Protein AF-A8MHY6-F1 (afdb_monomer_lite)

pLDDT: mean 75.02, std 24.06, range [23.89, 98.75]

Organism: Alkaliphilus oremlandii (strain OhILAs) (NCBI:txid350688)

Foldseek 3Di:
DDPDDDPDPVVVVVLVVVLVVLVVPPLADPLLSVLLNVCSVVVFDQPLPPDSLDDSLLSVLLSVCRVVVHDSVLASDSLDDNLLSNLLSVLVVVVFDQVLPSDSLADSLLSVLLSVLRVVVFPSVLPSDSLDDSLLSVLLSVCRSVVHDQPLPSDSLDDSLLSNLLSVLRVLVHDLPVPSDSPDDSVRSNVVSVVRSVVDCVVVVVVVVVVVVVVVVVVVVVVVVVVVPPDDDDDDDDDDDDDDDDDDDDDDDDDDDDDDDDDDDDPPCVVVVVVVVVPPDPDDDAPCCLPPLQVLCVVQFALVSQLVVLVVVDPDNVRSVVVSVVSVVVVVVCCVVPQWPDDPRTIDGDPNVVVSSVVNVPDPDDDVCCLCPLQVQCVVVVQWAALVSLLVVLVVVDVDPVVSVVVSVVSVVVQVVCCVVVQWDADPVGTIGGGPVVVVVSVVNVVVVCVVVVVVVVVVVVPPD

Structure (mmCIF, N/CA/C/O backbone):
data_AF-A8MHY6-F1
#
_entry.id   AF-A8MHY6-F1
#
loop_
_atom_site.group_PDB
_atom_site.id
_atom_site.type_symbol
_atom_site.label_atom_id
_atom_site.label_alt_id
_atom_site.label_comp_id
_atom_site.label_asym_id
_atom_site.label_entity_id
_atom_site.label_seq_id
_atom_site.pdbx_PDB_ins_code
_atom_site.Cartn_x
_atom_site.Cartn_y
_atom_site.Cartn_z
_atom_site.occupancy
_atom_site.B_iso_or_equiv
_atom_site.auth_seq_id
_atom_site.auth_comp_id
_atom_site.auth_asym_id
_atom_site.auth_atom_id
_atom_site.pdbx_PDB_model_num
ATOM 1 N N . MET A 1 1 ? -4.503 -18.143 -53.386 1.00 35.66 1 MET A N 1
ATOM 2 C CA . MET A 1 1 ? -3.127 -17.636 -53.202 1.00 35.66 1 MET A CA 1
ATOM 3 C C . MET A 1 1 ? -3.202 -16.604 -52.087 1.00 35.66 1 MET A C 1
ATOM 5 O O . MET A 1 1 ? -3.665 -15.499 -52.323 1.00 35.66 1 MET A O 1
ATOM 9 N N . VAL A 1 2 ? -2.937 -17.025 -50.850 1.00 34.59 2 VAL A N 1
ATOM 10 C CA . VAL A 1 2 ? -3.059 -16.168 -49.661 1.00 34.59 2 VAL A CA 1
ATOM 11 C C . VAL A 1 2 ? -1.829 -15.265 -49.622 1.00 34.59 2 VAL A C 1
ATOM 13 O O . VAL A 1 2 ? -0.709 -15.757 -49.497 1.00 34.59 2 VAL A O 1
ATOM 16 N N . PHE A 1 3 ? -2.022 -13.957 -49.788 1.00 35.81 3 PHE A N 1
ATOM 17 C CA . PHE A 1 3 ? -0.980 -12.970 -49.521 1.00 35.81 3 PHE A CA 1
ATOM 18 C C . PHE A 1 3 ? -0.786 -12.897 -48.005 1.00 35.81 3 PHE A C 1
ATOM 20 O O . PHE A 1 3 ? -1.562 -12.258 -47.305 1.00 35.81 3 PHE A O 1
ATOM 27 N N . MET A 1 4 ? 0.240 -13.575 -47.493 1.00 37.19 4 MET A N 1
ATOM 28 C CA . MET A 1 4 ? 0.777 -13.252 -46.176 1.00 37.19 4 MET A CA 1
ATOM 29 C C . MET A 1 4 ? 1.526 -11.923 -46.288 1.00 37.19 4 MET A C 1
ATOM 31 O O . MET A 1 4 ? 2.591 -11.849 -46.910 1.00 37.19 4 MET A O 1
ATOM 35 N N . GLU A 1 5 ? 0.948 -10.863 -45.724 1.00 38.84 5 GLU A N 1
ATOM 36 C CA . GLU A 1 5 ? 1.648 -9.601 -45.509 1.00 38.84 5 GLU A CA 1
ATOM 37 C C . GLU A 1 5 ? 2.901 -9.863 -44.667 1.00 38.84 5 GLU A C 1
ATOM 39 O O . GLU A 1 5 ? 2.845 -10.364 -43.545 1.00 38.84 5 GLU A O 1
ATOM 44 N N . LYS A 1 6 ? 4.070 -9.554 -45.232 1.00 42.91 6 LYS A N 1
ATOM 45 C CA . LYS A 1 6 ? 5.333 -9.619 -44.495 1.00 42.91 6 LYS A CA 1
ATOM 46 C C . LYS A 1 6 ? 5.318 -8.544 -43.398 1.00 42.91 6 LYS A C 1
ATOM 48 O O . LYS A 1 6 ? 4.987 -7.399 -43.712 1.00 42.91 6 LYS A O 1
ATOM 53 N N . PRO A 1 7 ? 5.754 -8.846 -42.160 1.00 45.72 7 PRO A N 1
ATOM 54 C CA . PRO A 1 7 ? 5.831 -7.851 -41.097 1.00 45.72 7 PRO A CA 1
ATOM 55 C C . PRO A 1 7 ? 6.697 -6.657 -41.527 1.00 45.72 7 PRO A C 1
ATOM 57 O O . PRO A 1 7 ? 7.805 -6.797 -42.058 1.00 45.72 7 PRO A O 1
ATOM 60 N N . ASN A 1 8 ? 6.142 -5.461 -41.340 1.00 49.66 8 ASN A N 1
ATOM 61 C CA . ASN A 1 8 ? 6.640 -4.207 -41.888 1.00 49.66 8 ASN A CA 1
ATOM 62 C C . ASN A 1 8 ? 7.956 -3.789 -41.199 1.00 49.66 8 ASN A C 1
ATOM 64 O O . ASN A 1 8 ? 7.948 -3.169 -40.137 1.00 49.66 8 ASN A O 1
ATOM 68 N N . LYS A 1 9 ? 9.109 -4.110 -41.809 1.00 43.94 9 LYS A N 1
ATOM 69 C CA . LYS A 1 9 ? 10.467 -3.818 -41.289 1.00 43.94 9 LYS A CA 1
ATOM 70 C C . LYS A 1 9 ? 10.683 -2.362 -40.835 1.00 43.94 9 LYS A C 1
ATOM 72 O O . LYS A 1 9 ? 11.518 -2.117 -39.970 1.00 43.94 9 LYS A O 1
ATOM 77 N N . ARG A 1 10 ? 9.937 -1.395 -41.387 1.00 43.53 10 ARG A N 1
ATOM 78 C CA . ARG A 1 10 ? 10.006 0.026 -40.992 1.00 43.53 10 ARG A CA 1
ATOM 79 C C . ARG A 1 10 ? 9.483 0.280 -39.574 1.00 43.53 10 ARG A C 1
ATOM 81 O O . ARG A 1 10 ? 10.012 1.152 -38.890 1.00 43.53 10 ARG A O 1
ATOM 88 N N . LEU A 1 11 ? 8.493 -0.492 -39.124 1.00 49.84 11 LEU A N 1
ATOM 89 C CA . LEU A 1 11 ? 7.897 -0.354 -37.793 1.00 49.84 11 LEU A CA 1
ATOM 90 C C . LEU A 1 11 ? 8.879 -0.786 -36.693 1.00 49.84 11 LEU A C 1
ATOM 92 O O . LEU A 1 11 ? 9.026 -0.088 -35.693 1.00 49.84 11 LEU A O 1
ATOM 96 N N . GLY A 1 12 ? 9.628 -1.870 -36.931 1.00 50.72 12 GLY A N 1
ATOM 97 C CA . GLY A 1 12 ? 10.677 -2.343 -36.021 1.00 50.72 12 GLY A CA 1
ATOM 98 C C . GLY A 1 12 ? 11.811 -1.330 -35.835 1.00 50.72 12 GLY A C 1
ATOM 99 O O . GLY A 1 12 ? 12.199 -1.048 -34.707 1.00 50.72 12 GLY A O 1
ATOM 100 N N . ILE A 1 13 ? 12.282 -0.701 -36.921 1.00 48.06 13 ILE A N 1
ATOM 101 C CA . ILE A 1 13 ? 13.346 0.321 -36.863 1.00 48.06 13 ILE A CA 1
ATOM 102 C C . ILE A 1 13 ? 12.894 1.544 -36.051 1.00 48.06 13 ILE A C 1
ATOM 104 O O . ILE A 1 13 ? 13.628 2.016 -35.186 1.00 48.06 13 ILE A O 1
ATOM 108 N N . MET A 1 14 ? 11.674 2.039 -36.286 1.00 53.91 14 MET A N 1
ATOM 109 C CA . MET A 1 14 ? 11.124 3.181 -35.543 1.00 53.91 14 MET A CA 1
ATOM 110 C C . MET A 1 14 ? 10.946 2.874 -34.053 1.00 53.91 14 MET A C 1
ATOM 112 O O . MET A 1 14 ? 11.198 3.733 -33.210 1.00 53.91 14 MET A O 1
ATOM 116 N N . HIS A 1 15 ? 10.542 1.651 -33.720 1.00 60.25 15 HIS A N 1
ATOM 117 C CA . HIS A 1 15 ? 10.397 1.200 -32.341 1.00 60.25 15 HIS A CA 1
ATOM 118 C C . HIS A 1 15 ? 11.755 1.118 -31.616 1.00 60.25 15 HIS A C 1
ATOM 120 O O . HIS A 1 15 ? 11.895 1.634 -30.506 1.00 60.25 15 HIS A O 1
ATOM 126 N N . THR A 1 16 ? 12.788 0.570 -32.265 1.00 58.16 16 THR A N 1
ATOM 127 C CA . THR A 1 16 ? 14.162 0.561 -31.736 1.00 58.16 16 THR A CA 1
ATOM 128 C C . THR A 1 16 ? 14.712 1.980 -31.550 1.00 58.16 16 THR A C 1
ATOM 130 O O . THR A 1 16 ? 15.282 2.282 -30.503 1.00 58.16 16 THR A O 1
ATOM 133 N N . LEU A 1 17 ? 14.488 2.882 -32.512 1.00 55.50 17 LEU A N 1
ATOM 134 C CA . LEU A 1 17 ? 14.913 4.283 -32.413 1.00 55.50 17 LEU A CA 1
ATOM 135 C C . LEU A 1 17 ? 14.239 5.016 -31.244 1.00 55.50 17 LEU A C 1
ATOM 137 O O . LEU A 1 17 ? 14.923 5.717 -30.502 1.00 55.50 17 LEU A O 1
ATOM 141 N N . LYS A 1 18 ? 12.931 4.815 -31.023 1.00 67.81 18 LYS A N 1
ATOM 142 C CA . LYS A 1 18 ? 12.208 5.411 -29.884 1.00 67.81 18 LYS A CA 1
ATOM 143 C C . LYS A 1 18 ? 12.830 5.026 -28.539 1.00 67.81 18 LYS A C 1
ATOM 145 O O . LYS A 1 18 ? 13.010 5.900 -27.697 1.00 67.81 18 LYS A O 1
ATOM 150 N N . LYS A 1 19 ? 13.198 3.755 -28.349 1.00 70.50 19 LYS A N 1
ATOM 151 C CA . LYS A 1 19 ? 13.865 3.283 -27.122 1.00 70.50 19 LYS A CA 1
ATOM 152 C C . LYS A 1 19 ? 15.249 3.898 -26.948 1.00 70.50 19 LYS A C 1
ATOM 154 O O . LYS A 1 19 ? 15.561 4.402 -25.876 1.00 70.50 19 LYS A O 1
ATOM 159 N N . ILE A 1 20 ? 16.055 3.917 -28.010 1.00 57.00 20 ILE A N 1
ATOM 160 C CA . ILE A 1 20 ? 17.389 4.535 -27.990 1.00 57.00 20 ILE A CA 1
ATOM 161 C C . ILE A 1 20 ? 17.289 6.012 -27.578 1.00 57.00 20 ILE A C 1
ATOM 163 O O . ILE A 1 20 ? 18.037 6.465 -26.714 1.00 57.00 20 ILE A O 1
ATOM 167 N N . MET A 1 21 ? 16.319 6.751 -28.126 1.00 62.00 21 MET A N 1
ATOM 168 C CA . MET A 1 21 ? 16.090 8.154 -27.768 1.00 62.00 21 MET A CA 1
ATOM 169 C C . MET A 1 21 ? 15.744 8.357 -26.286 1.00 62.00 21 MET A C 1
ATOM 171 O O . MET A 1 21 ? 16.121 9.381 -25.725 1.00 62.00 21 MET A O 1
ATOM 175 N N . VAL A 1 22 ? 15.057 7.408 -25.638 1.00 71.31 22 VAL A N 1
ATOM 176 C CA . VAL A 1 22 ? 14.747 7.478 -24.197 1.00 71.31 22 VAL A CA 1
ATOM 177 C C . VAL A 1 22 ? 16.021 7.388 -23.357 1.00 71.31 22 VAL A C 1
ATOM 179 O O . VAL A 1 22 ? 16.181 8.160 -22.415 1.00 71.31 22 VAL A O 1
ATOM 182 N N . TYR A 1 23 ? 16.966 6.516 -23.717 1.00 62.09 23 TYR A N 1
ATOM 183 C CA . TYR A 1 23 ? 18.225 6.381 -22.975 1.00 62.09 23 TYR A CA 1
ATOM 184 C C . TYR A 1 23 ? 19.090 7.647 -23.018 1.00 62.09 23 TYR A C 1
ATOM 186 O O . TYR A 1 23 ? 19.733 7.969 -22.015 1.00 62.09 23 TYR A O 1
ATOM 194 N N . PHE A 1 24 ? 19.044 8.392 -24.127 1.00 56.97 24 PHE A N 1
ATOM 195 C CA . PHE A 1 24 ? 19.751 9.667 -24.298 1.00 56.97 24 PHE A CA 1
ATOM 196 C C . PHE A 1 24 ? 19.019 10.886 -23.710 1.00 56.97 24 PHE A C 1
ATOM 198 O O . PHE A 1 24 ? 19.589 11.976 -23.674 1.00 56.97 24 PHE A O 1
ATOM 205 N N . ASP A 1 25 ? 17.778 10.734 -23.241 1.00 72.50 25 ASP A N 1
ATOM 206 C CA . ASP A 1 25 ? 17.034 11.830 -22.622 1.00 72.50 25 ASP A CA 1
ATOM 207 C C . ASP A 1 25 ? 17.461 11.999 -21.158 1.00 72.50 25 ASP A C 1
ATOM 209 O O . ASP A 1 25 ? 17.105 11.212 -20.279 1.00 72.50 25 ASP A O 1
ATOM 213 N N . ASN A 1 26 ? 18.267 13.025 -20.891 1.00 73.69 26 ASN A N 1
ATOM 214 C CA . ASN A 1 26 ? 18.830 13.288 -19.562 1.00 73.69 26 ASN A CA 1
ATOM 215 C C . ASN A 1 26 ? 17.817 13.868 -18.565 1.00 73.69 26 ASN A C 1
ATOM 217 O O . ASN A 1 26 ? 18.169 14.074 -17.408 1.00 73.69 26 ASN A O 1
ATOM 221 N N . ARG A 1 27 ? 16.574 14.131 -18.990 1.00 79.75 27 ARG A N 1
ATOM 222 C CA . ARG A 1 27 ? 15.499 14.588 -18.094 1.00 79.75 27 ARG A CA 1
ATOM 223 C C . ARG A 1 27 ? 14.933 13.467 -17.224 1.00 79.75 27 ARG A C 1
ATOM 225 O O . ARG A 1 27 ? 14.237 13.765 -16.265 1.00 79.75 27 ARG A O 1
ATOM 232 N N . TYR A 1 28 ? 15.216 12.212 -17.575 1.00 76.69 28 TYR A N 1
ATOM 233 C CA . TYR A 1 28 ? 14.724 11.031 -16.874 1.00 76.69 28 TYR A CA 1
ATOM 234 C C . TYR A 1 28 ? 15.869 10.291 -16.179 1.00 76.69 28 TYR A C 1
ATOM 236 O O . TYR A 1 28 ? 16.945 10.091 -16.754 1.00 76.69 28 TYR A O 1
ATOM 244 N N . ASP A 1 29 ? 15.619 9.832 -14.959 1.00 82.56 29 ASP A N 1
ATOM 245 C CA . ASP A 1 29 ? 16.471 8.899 -14.241 1.00 82.56 29 ASP A CA 1
ATOM 246 C C . ASP A 1 29 ? 16.386 7.479 -14.833 1.00 82.56 29 ASP A C 1
ATOM 248 O O . ASP A 1 29 ? 15.630 7.188 -15.766 1.00 82.56 29 ASP A O 1
ATOM 252 N N . ARG A 1 30 ? 17.217 6.570 -14.313 1.00 84.06 30 ARG A N 1
ATOM 253 C CA . ARG A 1 30 ? 17.288 5.188 -14.804 1.00 84.06 30 ARG A CA 1
ATOM 254 C C . ARG A 1 30 ? 15.952 4.446 -14.677 1.00 84.06 30 ARG A C 1
ATOM 256 O O . ARG A 1 30 ? 15.589 3.728 -15.601 1.00 84.06 30 ARG A O 1
ATOM 263 N N . LEU A 1 31 ? 15.246 4.605 -13.561 1.00 86.94 31 LEU A N 1
ATOM 264 C CA . LEU A 1 31 ? 14.004 3.885 -13.282 1.00 86.94 31 LEU A CA 1
ATOM 265 C C . LEU A 1 31 ? 12.842 4.463 -14.102 1.00 86.94 31 LEU A C 1
ATOM 267 O O . LEU A 1 31 ? 12.053 3.709 -14.661 1.00 86.94 31 LEU A O 1
ATOM 271 N N . GLN A 1 32 ? 12.790 5.783 -14.281 1.00 85.31 32 GLN A N 1
ATOM 272 C CA . GLN A 1 32 ? 11.843 6.427 -15.194 1.00 85.31 32 GLN A CA 1
ATOM 273 C C . GLN A 1 32 ? 12.043 5.941 -16.641 1.00 85.31 32 GLN A C 1
ATOM 275 O O . GLN A 1 32 ? 11.083 5.620 -17.343 1.00 85.31 32 GLN A O 1
ATOM 280 N N . LYS A 1 33 ? 13.301 5.830 -17.095 1.00 86.88 33 LYS A N 1
ATOM 281 C CA . LYS A 1 33 ? 13.631 5.271 -18.418 1.00 86.88 33 LYS A CA 1
ATOM 282 C C . LYS A 1 33 ? 13.166 3.824 -18.554 1.00 86.88 33 LYS A C 1
ATOM 284 O O . LYS A 1 33 ? 12.625 3.478 -19.601 1.00 86.88 33 LYS A O 1
ATOM 289 N N . GLU A 1 34 ? 13.352 3.003 -17.523 1.00 89.00 34 GLU A N 1
ATOM 290 C CA . GLU A 1 34 ? 12.876 1.615 -17.498 1.00 89.00 34 GLU A CA 1
ATOM 291 C C . GLU A 1 34 ? 11.351 1.544 -17.674 1.00 89.00 34 GLU A C 1
ATOM 293 O O . GLU A 1 34 ? 10.885 0.821 -18.551 1.00 89.00 34 GLU A O 1
ATOM 298 N N . GLU A 1 35 ? 10.570 2.353 -16.954 1.00 94.88 35 GLU A N 1
ATOM 299 C CA . GLU A 1 35 ? 9.103 2.378 -17.095 1.00 94.88 35 GLU A CA 1
ATOM 300 C C . GLU A 1 35 ? 8.641 2.855 -18.487 1.00 94.88 35 GLU A C 1
ATOM 302 O O . GLU A 1 35 ? 7.688 2.315 -19.063 1.00 94.88 35 GLU A O 1
ATOM 307 N N . ILE A 1 36 ? 9.328 3.838 -19.081 1.00 88.44 36 ILE A N 1
ATOM 308 C CA . ILE A 1 36 ? 9.045 4.282 -20.457 1.00 88.44 36 ILE A CA 1
ATOM 309 C C . ILE A 1 36 ? 9.350 3.157 -21.455 1.00 88.44 36 ILE A C 1
ATOM 311 O O . ILE A 1 36 ? 8.548 2.895 -22.351 1.00 88.44 36 ILE A O 1
ATOM 315 N N . VAL A 1 37 ? 10.493 2.479 -21.313 1.00 87.00 37 VAL A N 1
ATOM 316 C CA . VAL A 1 37 ? 10.893 1.373 -22.196 1.00 87.00 37 VAL A CA 1
ATOM 317 C C . VAL A 1 37 ? 9.922 0.198 -22.073 1.00 87.00 37 VAL A C 1
ATOM 319 O O . VAL A 1 37 ? 9.484 -0.307 -23.104 1.00 87.00 37 VAL A O 1
ATOM 322 N N . LEU A 1 38 ? 9.506 -0.164 -20.854 1.00 91.06 38 LEU A N 1
ATOM 323 C CA . LEU A 1 38 ? 8.521 -1.222 -20.605 1.00 91.06 38 LEU A CA 1
ATOM 324 C C . LEU A 1 38 ? 7.175 -0.942 -21.281 1.00 91.06 38 LEU A C 1
ATOM 326 O O . LEU A 1 38 ? 6.586 -1.845 -21.874 1.00 91.06 38 LEU A O 1
ATOM 330 N N . GLY A 1 39 ? 6.677 0.297 -21.229 1.00 90.88 39 GLY A N 1
ATOM 331 C CA . GLY A 1 39 ? 5.442 0.621 -21.945 1.00 90.88 39 GLY A CA 1
ATOM 332 C C . GLY A 1 39 ? 5.622 0.643 -23.458 1.00 90.88 39 GLY A C 1
ATOM 333 O O . GLY A 1 39 ? 4.748 0.152 -24.167 1.00 90.88 39 GLY A O 1
ATOM 334 N N . LEU A 1 40 ? 6.769 1.112 -23.970 1.00 85.31 40 LEU A N 1
ATOM 335 C CA . LEU A 1 40 ? 7.083 0.998 -25.399 1.00 85.31 40 LEU A CA 1
ATOM 336 C C . LEU A 1 40 ? 7.106 -0.468 -25.851 1.00 85.31 40 LEU A C 1
ATOM 338 O O . LEU A 1 40 ? 6.533 -0.761 -26.897 1.00 85.31 40 LEU A O 1
ATOM 342 N N . ASP A 1 41 ? 7.732 -1.368 -25.082 1.00 87.06 41 ASP A N 1
ATOM 343 C CA . ASP A 1 41 ? 7.777 -2.819 -25.333 1.00 87.06 41 ASP A CA 1
ATOM 344 C C . ASP A 1 41 ? 6.383 -3.433 -25.459 1.00 87.06 41 ASP A C 1
ATOM 346 O O . ASP A 1 41 ? 6.139 -4.249 -26.345 1.00 87.06 41 ASP A O 1
ATOM 350 N N . LYS A 1 42 ? 5.458 -2.985 -24.609 1.00 89.75 42 LYS A N 1
ATOM 351 C CA . LYS A 1 42 ? 4.056 -3.414 -24.610 1.00 89.75 42 LYS A CA 1
ATOM 352 C C . LYS A 1 42 ? 3.179 -2.663 -25.617 1.00 89.75 42 LYS A C 1
ATOM 354 O O . LYS A 1 42 ? 1.981 -2.908 -25.681 1.00 89.75 42 LYS A O 1
ATOM 359 N N . GLY A 1 43 ? 3.753 -1.751 -26.405 1.00 88.56 43 GLY A N 1
ATOM 360 C CA . GLY A 1 43 ? 3.017 -0.961 -27.394 1.00 88.56 43 GLY A CA 1
ATOM 361 C C . GLY A 1 43 ? 2.062 0.077 -26.794 1.00 88.56 43 GLY A C 1
ATOM 362 O O . GLY A 1 43 ? 1.158 0.528 -27.492 1.00 88.56 43 GLY A O 1
ATOM 363 N N . LEU A 1 44 ? 2.254 0.459 -25.529 1.00 91.06 44 LEU A N 1
ATOM 364 C CA . LEU A 1 44 ? 1.415 1.428 -24.824 1.00 91.06 44 LEU A CA 1
ATOM 365 C C . LEU A 1 44 ? 1.715 2.862 -25.269 1.00 91.06 44 LEU A C 1
ATOM 367 O O . LEU A 1 44 ? 2.838 3.200 -25.663 1.00 91.06 44 LEU A O 1
ATOM 371 N N . ASP A 1 45 ? 0.718 3.736 -25.132 1.00 87.12 45 ASP A N 1
ATOM 372 C CA . ASP A 1 45 ? 0.919 5.169 -25.307 1.00 87.12 45 ASP A CA 1
ATOM 373 C C . ASP A 1 45 ? 1.620 5.774 -24.085 1.00 87.12 45 ASP A C 1
ATOM 375 O O . ASP A 1 45 ? 1.021 6.041 -23.043 1.00 87.12 45 ASP A O 1
ATOM 379 N N . THR A 1 46 ? 2.921 6.024 -24.224 1.00 88.44 46 THR A N 1
ATOM 380 C CA . THR A 1 46 ? 3.729 6.604 -23.149 1.00 88.44 46 THR A CA 1
ATOM 381 C C . THR A 1 46 ? 3.433 8.080 -22.877 1.00 88.44 46 THR A C 1
ATOM 383 O O . THR A 1 46 ? 3.998 8.630 -21.938 1.00 88.44 46 THR A O 1
ATOM 386 N N . TYR A 1 47 ? 2.601 8.751 -23.686 1.00 88.75 47 TYR A N 1
ATOM 387 C CA . TYR A 1 47 ? 2.300 10.179 -23.536 1.00 88.75 47 TYR A CA 1
ATOM 388 C C . TYR A 1 47 ? 1.833 10.545 -22.121 1.00 88.75 47 TYR A C 1
ATOM 390 O O . TYR A 1 47 ? 2.303 11.535 -21.565 1.00 88.75 47 TYR A O 1
ATOM 398 N N . PHE A 1 48 ? 0.986 9.709 -21.513 1.00 86.50 48 PHE A N 1
ATOM 399 C CA . PHE A 1 48 ? 0.395 9.968 -20.196 1.00 86.50 48 PHE A CA 1
ATOM 400 C C . PHE A 1 48 ? 1.393 9.997 -19.043 1.00 86.50 48 PHE A C 1
ATOM 402 O O . PHE A 1 48 ? 1.104 10.595 -18.013 1.00 86.50 48 PHE A O 1
ATOM 409 N N . TYR A 1 49 ? 2.550 9.349 -19.188 1.00 89.25 49 TYR A N 1
ATOM 410 C CA . TYR A 1 49 ? 3.497 9.220 -18.083 1.00 89.25 49 TYR A CA 1
ATOM 411 C C . TYR A 1 49 ? 4.936 9.550 -18.441 1.00 89.25 49 TYR A C 1
ATOM 413 O O . TYR A 1 49 ? 5.757 9.631 -17.538 1.00 89.25 49 TYR A O 1
ATOM 421 N N . LYS A 1 50 ? 5.268 9.810 -19.712 1.00 88.12 50 LYS A N 1
ATOM 422 C CA . LYS A 1 50 ? 6.561 10.369 -20.130 1.00 88.12 50 LYS A CA 1
ATOM 423 C C . LYS A 1 50 ? 6.642 11.856 -19.739 1.00 88.12 50 LYS A C 1
ATOM 425 O O . LYS A 1 50 ? 6.699 12.743 -20.590 1.00 88.12 50 LYS A O 1
ATOM 430 N N . ASN A 1 51 ? 6.630 12.100 -18.432 1.00 86.56 51 ASN A N 1
ATOM 431 C CA . ASN A 1 51 ? 6.744 13.390 -17.771 1.00 86.56 51 ASN A CA 1
ATOM 432 C C . ASN A 1 51 ? 7.865 13.287 -16.720 1.00 86.56 51 ASN A C 1
ATOM 434 O O . ASN A 1 51 ? 7.772 12.438 -15.835 1.00 86.56 51 ASN A O 1
ATOM 438 N N . PRO A 1 52 ? 8.931 14.105 -16.803 1.00 82.19 52 PRO A N 1
ATOM 439 C CA . PRO A 1 52 ? 10.056 14.017 -15.873 1.00 82.19 52 PRO A CA 1
ATOM 440 C C . PRO A 1 52 ? 9.697 14.384 -14.425 1.00 82.19 52 PRO A C 1
ATOM 442 O O . PRO A 1 52 ? 10.458 14.038 -13.525 1.00 82.19 52 PRO A O 1
ATOM 445 N N . ASN A 1 53 ? 8.559 15.048 -14.193 1.00 89.81 53 ASN A N 1
ATOM 446 C CA . ASN A 1 53 ? 8.084 15.397 -12.853 1.00 89.81 53 ASN A CA 1
ATOM 447 C C . ASN A 1 53 ? 7.444 14.212 -12.113 1.00 89.81 53 ASN A C 1
ATOM 449 O O . ASN A 1 53 ? 7.299 14.274 -10.895 1.00 89.81 53 ASN A O 1
ATOM 453 N N . PHE A 1 54 ? 7.077 13.138 -12.820 1.00 89.06 54 PHE A N 1
ATOM 454 C CA . PHE A 1 54 ? 6.639 11.904 -12.177 1.00 89.06 54 PHE A CA 1
ATOM 455 C C . PHE A 1 54 ? 7.831 11.093 -11.711 1.00 89.06 54 PHE A C 1
ATOM 457 O O . PHE A 1 54 ? 8.706 10.792 -12.515 1.00 89.06 54 PHE A O 1
ATOM 464 N N . ASP A 1 55 ? 7.840 10.635 -10.464 1.00 92.88 55 ASP A N 1
ATOM 465 C CA . ASP A 1 55 ? 8.779 9.588 -10.083 1.00 92.88 55 ASP A CA 1
ATOM 466 C C . ASP A 1 55 ? 8.461 8.265 -10.814 1.00 92.88 55 ASP A C 1
ATOM 468 O O . ASP A 1 55 ? 7.392 8.060 -11.401 1.00 92.88 55 ASP A O 1
ATOM 472 N N . TRP A 1 56 ? 9.414 7.335 -10.802 1.00 94.88 56 TRP A N 1
ATOM 473 C CA . TRP A 1 56 ? 9.254 6.057 -11.496 1.00 94.88 56 TRP A CA 1
ATOM 474 C C . TRP A 1 56 ? 8.080 5.215 -10.966 1.00 94.88 56 TRP A C 1
ATOM 476 O O . TRP A 1 56 ? 7.539 4.393 -11.702 1.00 94.88 56 TRP A O 1
ATOM 486 N N . LYS A 1 57 ? 7.654 5.394 -9.710 1.00 97.50 57 LYS A N 1
ATOM 487 C CA . LYS A 1 57 ? 6.505 4.670 -9.159 1.00 97.50 57 LYS A CA 1
ATOM 488 C C . LYS A 1 57 ? 5.193 5.261 -9.671 1.00 97.50 57 LYS A C 1
ATOM 490 O O . LYS A 1 57 ? 4.311 4.494 -10.033 1.00 97.50 57 LYS A O 1
ATOM 495 N N . GLN A 1 58 ? 5.080 6.584 -9.784 1.00 97.38 58 GLN A N 1
ATOM 496 C CA . GLN A 1 58 ? 3.936 7.230 -10.440 1.00 97.38 58 GLN A CA 1
ATOM 497 C C . GLN A 1 58 ? 3.832 6.775 -11.905 1.00 97.38 58 GLN A C 1
ATOM 499 O O . GLN A 1 58 ? 2.770 6.347 -12.356 1.00 97.38 58 GLN A O 1
ATOM 504 N N . MET A 1 59 ? 4.958 6.759 -12.631 1.00 98.12 59 MET A N 1
ATOM 505 C CA . MET A 1 59 ? 5.015 6.212 -13.993 1.00 98.12 59 MET A CA 1
ATOM 506 C C . MET A 1 59 ? 4.557 4.753 -14.059 1.00 98.12 59 MET A C 1
ATOM 508 O O . MET A 1 59 ? 3.821 4.380 -14.974 1.00 98.12 59 MET A O 1
ATOM 512 N N . ARG A 1 60 ? 4.965 3.934 -13.083 1.00 98.12 60 ARG A N 1
ATOM 513 C CA . ARG A 1 60 ? 4.554 2.535 -12.974 1.00 98.12 60 ARG A CA 1
ATOM 514 C C . ARG A 1 60 ? 3.045 2.394 -12.794 1.00 98.12 60 ARG A C 1
ATOM 516 O O . ARG A 1 60 ? 2.449 1.590 -13.503 1.00 98.12 60 ARG A O 1
ATOM 523 N N . GLU A 1 61 ? 2.416 3.159 -11.903 1.00 98.12 61 GLU A N 1
ATOM 524 C CA . GLU A 1 61 ? 0.959 3.096 -11.699 1.00 98.12 61 GLU A CA 1
ATOM 525 C C . GLU A 1 61 ? 0.185 3.509 -12.962 1.00 98.12 61 GLU A C 1
ATOM 527 O O . GLU A 1 61 ? -0.822 2.889 -13.315 1.00 98.12 61 GLU A O 1
ATOM 532 N N . ILE A 1 62 ? 0.674 4.510 -13.700 1.00 98.25 62 ILE A N 1
ATOM 533 C CA . ILE A 1 62 ? 0.072 4.916 -14.978 1.00 98.25 62 ILE A CA 1
ATOM 534 C C . ILE A 1 62 ? 0.262 3.820 -16.036 1.00 98.25 62 ILE A C 1
ATOM 536 O O . ILE A 1 62 ? -0.696 3.445 -16.712 1.00 98.25 62 ILE A O 1
ATOM 540 N N . ARG A 1 63 ? 1.466 3.242 -16.154 1.00 98.31 63 ARG A N 1
ATOM 541 C CA . ARG A 1 63 ? 1.728 2.124 -17.072 1.00 98.31 63 ARG A CA 1
ATOM 542 C C . ARG A 1 63 ? 0.823 0.930 -16.767 1.00 98.31 63 ARG A C 1
ATOM 544 O O . ARG A 1 63 ? 0.226 0.383 -17.688 1.00 98.31 63 ARG A O 1
ATOM 551 N N . LEU A 1 64 ? 0.704 0.530 -15.501 1.00 97.75 64 LEU A N 1
ATOM 552 C CA . LEU A 1 64 ? -0.149 -0.591 -15.094 1.00 97.75 64 LEU A CA 1
ATOM 553 C C . LEU A 1 64 ? -1.626 -0.345 -15.426 1.00 97.75 64 LEU A C 1
ATOM 555 O O . LEU A 1 64 ? -2.312 -1.281 -15.828 1.00 97.75 64 LEU A O 1
ATOM 559 N N . GLY A 1 65 ? -2.112 0.895 -15.311 1.00 97.88 65 GLY A N 1
ATOM 560 C CA . GLY A 1 65 ? -3.468 1.228 -15.750 1.00 97.88 65 GLY A CA 1
ATOM 561 C C . GLY A 1 65 ? -3.650 1.137 -17.260 1.00 97.88 65 GLY A C 1
ATOM 562 O O . GLY A 1 65 ? -4.629 0.551 -17.715 1.00 97.88 65 GLY A O 1
ATOM 563 N N . LEU A 1 66 ? -2.684 1.632 -18.043 1.00 96.69 66 LEU A N 1
ATOM 564 C CA . LEU A 1 66 ? -2.702 1.501 -19.505 1.00 96.69 66 LEU A CA 1
ATOM 565 C C . LEU A 1 66 ? -2.703 0.032 -19.953 1.00 96.69 66 LEU A C 1
ATOM 567 O O . LEU A 1 66 ? -3.431 -0.320 -20.876 1.00 96.69 66 LEU A O 1
ATOM 571 N N . GLU A 1 67 ? -1.935 -0.836 -19.288 1.00 96.50 67 GLU A N 1
ATOM 572 C CA . GLU A 1 67 ? -1.917 -2.283 -19.566 1.00 96.50 67 GLU A CA 1
ATOM 573 C C . GLU A 1 67 ? -3.273 -2.954 -19.348 1.00 96.50 67 GLU A C 1
ATOM 575 O O . GLU A 1 67 ? -3.594 -3.922 -20.031 1.00 96.50 67 GLU A O 1
ATOM 580 N N . LYS A 1 68 ? -4.065 -2.428 -18.412 1.00 95.75 68 LYS A N 1
ATOM 581 C CA . LYS A 1 68 ? -5.410 -2.911 -18.092 1.00 95.75 68 LYS A CA 1
ATOM 582 C C . LYS A 1 68 ? -6.517 -2.163 -18.844 1.00 95.75 68 LYS A C 1
ATOM 584 O O . LYS A 1 68 ? -7.689 -2.398 -18.574 1.00 95.75 68 LYS A O 1
ATOM 589 N N . GLY A 1 69 ? -6.166 -1.260 -19.766 1.00 96.38 69 GLY A N 1
ATOM 590 C CA . GLY A 1 69 ? -7.135 -0.471 -20.534 1.00 96.38 69 GLY A CA 1
ATOM 591 C C . GLY A 1 69 ? -7.935 0.535 -19.696 1.00 96.38 69 GLY A C 1
ATOM 592 O O . GLY A 1 69 ? -9.056 0.873 -20.064 1.00 96.38 69 GLY A O 1
ATOM 593 N N . LEU A 1 70 ? -7.385 0.986 -18.566 1.00 96.81 70 LEU A N 1
ATOM 594 C CA . LEU A 1 70 ? -8.036 1.919 -17.644 1.00 96.81 70 LEU A CA 1
ATOM 595 C C . LEU A 1 70 ? -7.917 3.376 -18.112 1.00 96.81 70 LEU A C 1
ATOM 597 O O . LEU A 1 70 ? -7.017 3.741 -18.874 1.00 96.81 70 LEU A O 1
ATOM 601 N N . GLU A 1 71 ? -8.792 4.241 -17.597 1.00 95.94 71 GLU A N 1
ATOM 602 C CA . GLU A 1 71 ? -8.777 5.673 -17.890 1.00 95.94 71 GLU A CA 1
ATOM 603 C C . GLU A 1 71 ? -7.720 6.385 -17.032 1.00 95.94 71 GLU A C 1
ATOM 605 O O . GLU A 1 71 ? -7.987 6.942 -15.961 1.00 95.94 71 GLU A O 1
ATOM 610 N N . VAL A 1 72 ? -6.475 6.367 -17.510 1.00 97.25 72 VAL A N 1
ATOM 611 C CA . VAL A 1 72 ? -5.343 6.914 -16.751 1.00 97.25 72 VAL A CA 1
ATOM 612 C C . VAL A 1 72 ? -5.341 8.437 -16.638 1.00 97.25 72 VAL A C 1
ATOM 614 O O . VAL A 1 72 ? -4.755 8.965 -15.699 1.00 97.25 72 VAL A O 1
ATOM 617 N N . SER A 1 73 ? -6.037 9.168 -17.516 1.00 95.88 73 SER A N 1
ATOM 618 C CA . SER A 1 73 ? -6.184 10.634 -17.428 1.00 95.88 73 SER A CA 1
ATOM 619 C C . SER A 1 73 ? -6.825 11.106 -16.122 1.00 95.88 73 SER A C 1
ATOM 621 O O . SER A 1 73 ? -6.622 12.252 -15.714 1.00 95.88 73 SER A O 1
ATOM 623 N N . VAL A 1 74 ? -7.572 10.231 -15.444 1.00 96.25 74 VAL A N 1
ATOM 624 C CA . VAL A 1 74 ? -8.185 10.525 -14.145 1.00 96.25 74 VAL A CA 1
ATOM 625 C C . VAL A 1 74 ? -7.117 10.779 -13.076 1.00 96.25 74 VAL A C 1
ATOM 627 O O . VAL A 1 74 ? -7.275 11.706 -12.278 1.00 96.25 74 VAL A O 1
ATOM 630 N N . TYR A 1 75 ? -6.021 10.011 -13.087 1.00 97.31 75 TYR A N 1
ATOM 631 C CA . TYR A 1 75 ? -5.023 9.999 -12.011 1.00 97.31 75 TYR A CA 1
ATOM 632 C C . TYR A 1 75 ? -3.577 10.265 -12.447 1.00 97.31 75 TYR A C 1
ATOM 634 O O . TYR A 1 75 ? -2.734 10.488 -11.587 1.00 97.31 75 TYR A O 1
ATOM 642 N N . ALA A 1 76 ? -3.267 10.294 -13.744 1.00 96.50 76 ALA A N 1
ATOM 643 C CA . ALA A 1 76 ? -1.953 10.654 -14.284 1.00 96.50 76 ALA A CA 1
ATOM 644 C C . ALA A 1 76 ? -1.691 12.170 -14.166 1.00 96.50 76 ALA A C 1
ATOM 646 O O . ALA A 1 76 ? -1.571 12.879 -15.167 1.00 96.50 76 ALA A O 1
ATOM 647 N N . LYS A 1 77 ? -1.643 12.686 -12.933 1.00 94.75 77 LYS A N 1
ATOM 648 C CA . LYS A 1 77 ? -1.475 14.109 -12.605 1.00 94.75 77 LYS A CA 1
ATOM 649 C C . LYS A 1 77 ? -0.457 14.278 -11.485 1.00 94.75 77 LYS A C 1
ATOM 651 O O . LYS A 1 77 ? -0.408 13.465 -10.569 1.00 94.75 77 LYS A O 1
ATOM 656 N N . GLU A 1 78 ? 0.353 15.332 -11.560 1.00 92.06 78 GLU A N 1
ATOM 657 C CA . GLU A 1 78 ? 1.462 15.575 -10.618 1.00 92.06 78 GLU A CA 1
ATOM 658 C C . GLU A 1 78 ? 0.984 15.811 -9.180 1.00 92.06 78 GLU A C 1
ATOM 660 O O . GLU A 1 78 ? 1.710 15.517 -8.235 1.00 92.06 78 GLU A O 1
ATOM 665 N N . GLU A 1 79 ? -0.249 16.296 -9.010 1.00 95.69 79 GLU A N 1
ATOM 666 C CA . GLU A 1 79 ? -0.892 16.491 -7.706 1.00 95.69 79 GLU A CA 1
ATOM 667 C C . GLU A 1 79 ? -1.190 15.194 -6.937 1.00 95.69 79 GLU A C 1
ATOM 669 O O . GLU A 1 79 ? -1.409 15.256 -5.727 1.00 95.69 79 GLU A O 1
ATOM 674 N N . PHE A 1 80 ? -1.192 14.035 -7.604 1.00 95.62 80 PHE A N 1
ATOM 675 C CA . PHE A 1 80 ? -1.381 12.743 -6.951 1.00 95.62 80 PHE A CA 1
ATOM 676 C C . PHE A 1 80 ? -0.040 12.091 -6.630 1.00 95.62 80 PHE A C 1
ATOM 678 O O . PHE A 1 80 ? 0.793 11.882 -7.510 1.00 95.62 80 PHE A O 1
ATOM 685 N N . ASN A 1 81 ? 0.155 11.692 -5.376 1.00 96.62 81 ASN A N 1
ATOM 686 C CA . ASN A 1 81 ? 1.249 10.800 -5.007 1.00 96.62 81 ASN A CA 1
ATOM 687 C C . ASN A 1 81 ? 0.983 9.357 -5.480 1.00 96.62 81 ASN A C 1
ATOM 689 O O . ASN A 1 81 ? -0.097 9.021 -5.971 1.00 96.62 81 ASN A O 1
ATOM 693 N N . VAL A 1 82 ? 1.993 8.501 -5.330 1.00 97.12 82 VAL A N 1
ATOM 694 C CA . VAL A 1 82 ? 1.958 7.099 -5.769 1.00 97.12 82 VAL A CA 1
ATOM 695 C C . VAL A 1 82 ? 0.787 6.346 -5.142 1.00 97.12 82 VAL A C 1
ATOM 697 O O . VAL A 1 82 ? 0.068 5.643 -5.844 1.00 97.12 82 VAL A O 1
ATOM 700 N N . GLU A 1 83 ? 0.574 6.512 -3.838 1.00 98.44 83 GLU A N 1
ATOM 701 C CA . GLU A 1 83 ? -0.475 5.818 -3.098 1.00 98.44 83 GLU A CA 1
ATOM 702 C C . GLU A 1 83 ? -1.881 6.269 -3.541 1.00 98.44 83 GLU A C 1
ATOM 704 O O . GLU A 1 83 ? -2.781 5.446 -3.670 1.00 98.44 83 GLU A O 1
ATOM 709 N N . GLN A 1 84 ? -2.081 7.554 -3.852 1.00 98.50 84 GLN A N 1
ATOM 710 C CA . GLN A 1 84 ? -3.338 8.057 -4.420 1.00 98.50 84 GLN A CA 1
ATOM 711 C C . GLN A 1 84 ? -3.585 7.494 -5.828 1.00 98.50 84 GLN A C 1
ATOM 713 O O . GLN A 1 84 ? -4.697 7.063 -6.135 1.00 98.50 84 GLN A O 1
ATOM 718 N N . MET A 1 85 ? -2.553 7.455 -6.682 1.00 98.62 85 MET A N 1
ATOM 719 C CA . MET A 1 85 ? -2.653 6.850 -8.017 1.00 98.62 85 MET A CA 1
ATOM 720 C C . MET A 1 85 ? -2.999 5.358 -7.937 1.00 98.62 85 MET A C 1
ATOM 722 O O . MET A 1 85 ? -3.851 4.889 -8.692 1.00 98.62 85 MET A O 1
ATOM 726 N N . GLU A 1 86 ? -2.385 4.625 -7.004 1.00 98.50 86 GLU A N 1
ATOM 727 C CA . GLU A 1 86 ? -2.678 3.213 -6.750 1.00 98.50 86 GLU A CA 1
ATOM 728 C C . GLU A 1 86 ? -4.138 3.013 -6.315 1.00 98.50 86 GLU A C 1
ATOM 730 O O . GLU A 1 86 ? -4.834 2.159 -6.866 1.00 98.50 86 GLU A O 1
ATOM 735 N N . GLU A 1 87 ? -4.648 3.819 -5.381 1.00 98.50 87 GLU A N 1
ATOM 736 C CA . GLU A 1 87 ? -6.036 3.725 -4.911 1.00 98.50 87 GLU A CA 1
ATOM 737 C C . GLU A 1 87 ? -7.062 4.028 -6.016 1.00 98.50 87 GLU A C 1
ATOM 739 O O . GLU A 1 87 ? -8.089 3.344 -6.118 1.00 98.50 87 GLU A O 1
ATOM 744 N N . ILE A 1 88 ? -6.787 5.006 -6.886 1.00 98.75 88 ILE A N 1
ATOM 745 C CA . ILE A 1 88 ? -7.643 5.303 -8.045 1.00 98.75 88 ILE 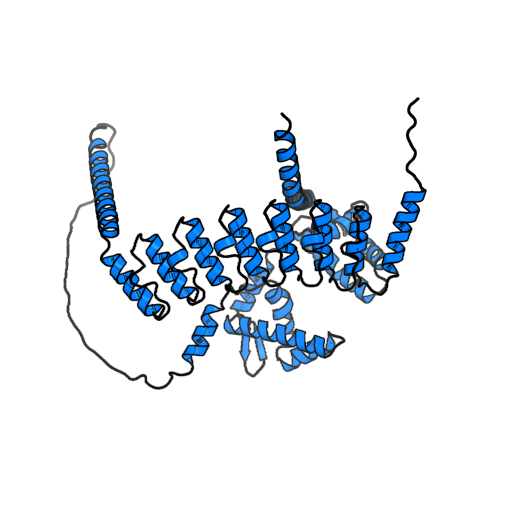A CA 1
ATOM 746 C C . ILE A 1 88 ? -7.569 4.163 -9.068 1.00 98.75 88 ILE A C 1
ATOM 748 O O . ILE A 1 88 ? -8.613 3.681 -9.512 1.00 98.75 88 ILE A O 1
ATOM 752 N N . ARG A 1 89 ? -6.365 3.674 -9.401 1.00 98.69 89 ARG A N 1
ATOM 753 C CA . ARG A 1 89 ? -6.181 2.539 -10.319 1.00 98.69 89 ARG A CA 1
ATOM 754 C C . ARG A 1 89 ? -6.941 1.308 -9.826 1.00 98.69 89 ARG A C 1
ATOM 756 O O . ARG A 1 89 ? -7.731 0.742 -10.575 1.00 98.69 89 ARG A O 1
ATOM 763 N N . LEU A 1 90 ? -6.751 0.915 -8.566 1.00 98.25 90 LEU A N 1
ATOM 764 C CA . LEU A 1 90 ? -7.414 -0.251 -7.975 1.00 98.25 90 LEU A CA 1
ATOM 765 C C . LEU A 1 90 ? -8.943 -0.106 -7.932 1.00 98.25 90 LEU A C 1
ATOM 767 O O . LEU A 1 90 ? -9.647 -1.108 -8.038 1.00 98.25 90 LEU A O 1
ATOM 771 N N . GLY A 1 91 ? -9.471 1.112 -7.784 1.00 98.38 91 GLY A N 1
ATOM 772 C CA . GLY A 1 91 ? -10.911 1.352 -7.896 1.00 98.38 91 GLY A CA 1
ATOM 773 C C . GLY A 1 91 ? -11.440 1.148 -9.310 1.00 98.38 91 GLY A C 1
ATOM 774 O O . GLY A 1 91 ? -12.447 0.464 -9.482 1.00 98.38 91 GLY A O 1
ATOM 775 N N . GLN A 1 92 ? -10.737 1.667 -10.322 1.00 98.44 92 GLN A N 1
ATOM 776 C CA . GLN A 1 92 ? -11.111 1.448 -11.723 1.00 98.44 92 GLN A CA 1
ATOM 777 C C . GLN A 1 92 ? -11.035 -0.037 -12.111 1.00 98.44 92 GLN A C 1
ATOM 779 O O . GLN A 1 92 ? -11.922 -0.530 -12.802 1.00 98.44 92 GLN A O 1
ATOM 784 N N . GLU A 1 93 ? -10.038 -0.781 -11.616 1.00 97.75 93 GLU A N 1
ATOM 785 C CA . GLU A 1 93 ? -9.940 -2.238 -11.822 1.00 97.75 93 GLU A CA 1
ATOM 786 C C . GLU A 1 93 ? -11.146 -2.997 -11.267 1.00 97.75 93 GLU A C 1
ATOM 788 O O . GLU A 1 93 ? -11.608 -3.966 -11.865 1.00 97.75 93 GLU A O 1
ATOM 793 N N . LYS A 1 94 ? -11.688 -2.522 -10.143 1.00 97.19 94 LYS A N 1
ATOM 794 C CA . LYS A 1 94 ? -12.919 -3.031 -9.535 1.00 97.19 94 LYS A CA 1
ATOM 795 C C . LYS A 1 94 ? -14.197 -2.452 -10.159 1.00 97.19 94 LYS A C 1
ATOM 797 O O . LYS A 1 94 ? -15.284 -2.724 -9.659 1.00 97.19 94 LYS A O 1
ATOM 802 N N . LYS A 1 95 ? -14.088 -1.656 -11.232 1.00 97.75 95 LYS A N 1
ATOM 803 C CA . LYS A 1 95 ? -15.201 -0.951 -11.896 1.00 97.75 95 LYS A CA 1
ATOM 804 C C . LYS A 1 95 ? -16.001 -0.045 -10.944 1.00 97.75 95 LYS A C 1
ATOM 806 O O . LYS A 1 95 ? -17.197 0.157 -11.138 1.00 97.75 95 LYS A O 1
ATOM 811 N N . LEU A 1 96 ? -15.349 0.491 -9.910 1.00 97.38 96 LEU A N 1
ATOM 812 C CA . LEU A 1 96 ? -15.958 1.426 -8.964 1.00 97.38 96 LEU A CA 1
ATOM 813 C C . LEU A 1 96 ? -15.981 2.841 -9.551 1.00 97.38 96 LEU A C 1
ATOM 815 O O . LEU A 1 96 ? -15.096 3.220 -10.322 1.00 97.38 96 LEU A O 1
ATOM 819 N N . ASP A 1 97 ? -16.961 3.646 -9.141 1.00 97.69 97 ASP A N 1
ATOM 820 C CA . ASP A 1 97 ? -17.009 5.064 -9.501 1.00 97.69 97 ASP A CA 1
ATOM 821 C C . ASP A 1 97 ? -15.949 5.850 -8.719 1.00 97.69 97 ASP A C 1
ATOM 823 O O . ASP A 1 97 ? -16.153 6.298 -7.589 1.00 97.69 97 ASP A O 1
ATOM 827 N N . VAL A 1 98 ? -14.780 6.011 -9.333 1.00 98.12 98 VAL A N 1
ATOM 828 C CA . VAL A 1 98 ? -13.649 6.699 -8.707 1.00 98.12 98 VAL A CA 1
ATOM 829 C C . VAL A 1 98 ? -13.855 8.208 -8.568 1.00 98.12 98 VAL A C 1
ATOM 831 O O . VAL A 1 98 ? -13.127 8.840 -7.804 1.00 98.12 98 VAL A O 1
ATOM 834 N N . SER A 1 99 ? -14.861 8.799 -9.228 1.00 97.81 99 SER A N 1
ATOM 835 C CA . SER A 1 99 ? -15.097 10.253 -9.216 1.00 97.81 99 SER A CA 1
ATOM 836 C C . SER A 1 99 ? -15.397 10.815 -7.819 1.00 97.81 99 SER A C 1
ATOM 838 O O . SER A 1 99 ? -15.142 11.995 -7.546 1.00 97.81 99 SER A O 1
ATOM 840 N N . PHE A 1 100 ? -15.867 9.964 -6.901 1.00 97.88 100 PHE A N 1
ATOM 841 C CA . PHE A 1 100 ? -16.088 10.321 -5.501 1.00 97.88 100 PHE A CA 1
ATOM 842 C C . PHE A 1 100 ? -14.802 10.699 -4.767 1.00 97.88 100 PHE A C 1
ATOM 844 O O . PHE A 1 100 ? -14.846 11.557 -3.883 1.00 97.88 100 PHE A O 1
ATOM 851 N N . TYR A 1 101 ? -13.669 10.093 -5.130 1.00 97.81 101 TYR A N 1
ATOM 852 C CA . TYR A 1 101 ? -12.431 10.209 -4.361 1.00 97.81 101 TYR A CA 1
ATOM 853 C C . TYR A 1 101 ? -11.187 10.521 -5.186 1.00 97.81 101 TYR A C 1
ATOM 855 O O . TYR A 1 101 ? -10.154 10.810 -4.595 1.00 97.81 101 TYR A O 1
ATOM 863 N N . SER A 1 102 ? -11.249 10.524 -6.519 1.00 97.69 102 SER A N 1
ATOM 864 C CA . SER A 1 102 ? -10.133 10.889 -7.397 1.00 97.69 102 SER A CA 1
ATOM 865 C C . SER A 1 102 ? -9.880 12.406 -7.404 1.00 97.69 102 SER A C 1
ATOM 867 O O . SER A 1 102 ? -9.952 13.061 -8.447 1.00 97.69 102 SER A O 1
ATOM 869 N N . LYS A 1 103 ? -9.634 12.982 -6.223 1.00 97.50 103 LYS A N 1
ATOM 870 C CA . LYS A 1 103 ? -9.387 14.408 -5.994 1.00 97.50 103 LYS A CA 1
ATOM 871 C C . LYS A 1 103 ? -8.188 14.580 -5.059 1.00 97.50 103 LYS A C 1
ATOM 873 O O . LYS A 1 103 ? -8.100 13.849 -4.071 1.00 97.50 103 LYS A O 1
ATOM 878 N N . PRO A 1 104 ? -7.262 15.507 -5.346 1.00 94.81 104 PRO A N 1
ATOM 879 C CA . PRO A 1 104 ? -6.018 15.627 -4.590 1.00 94.81 104 PRO A CA 1
ATOM 880 C C . PRO A 1 104 ? -6.220 16.066 -3.136 1.00 94.81 104 PRO A C 1
ATOM 882 O O . PRO A 1 104 ? -5.327 15.844 -2.323 1.00 94.81 104 PRO A O 1
ATOM 885 N N . GLU A 1 105 ? -7.372 16.654 -2.782 1.00 96.81 105 GLU A N 1
ATOM 886 C CA . GLU A 1 105 ? -7.689 16.993 -1.390 1.00 96.81 105 GLU A CA 1
ATOM 887 C C . GLU A 1 105 ? -7.911 15.781 -0.472 1.00 96.81 105 GLU A C 1
ATOM 889 O O . GLU A 1 105 ? -7.919 15.957 0.745 1.00 96.81 105 GLU A O 1
ATOM 894 N N . PHE A 1 106 ? -8.102 14.577 -1.022 1.00 97.12 106 PHE A N 1
ATOM 895 C CA . PHE A 1 106 ? 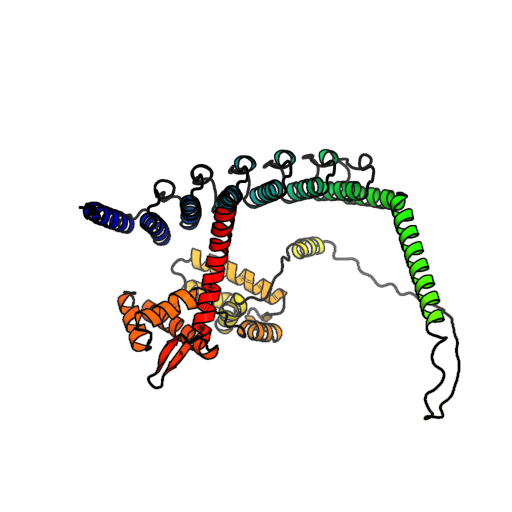-8.151 13.349 -0.234 1.00 97.12 106 PHE A CA 1
ATOM 896 C C . PHE A 1 106 ? -6.760 12.749 -0.104 1.00 97.12 106 PHE A C 1
ATOM 898 O O . PHE A 1 106 ? -6.105 12.499 -1.113 1.00 97.12 106 PHE A O 1
ATOM 905 N N . ASP A 1 107 ? -6.319 12.423 1.108 1.00 96.81 107 ASP A N 1
ATOM 906 C CA . ASP A 1 107 ? -5.158 11.549 1.257 1.00 96.81 107 ASP A CA 1
ATOM 907 C C . ASP A 1 107 ? -5.486 10.105 0.820 1.00 96.81 107 ASP A C 1
ATOM 909 O O . ASP A 1 107 ? -6.645 9.710 0.670 1.00 96.81 107 ASP A O 1
ATOM 913 N N . TRP A 1 108 ? -4.455 9.286 0.600 1.00 97.38 108 TRP A N 1
ATOM 914 C CA . TRP A 1 108 ? -4.640 7.916 0.109 1.00 97.38 108 TRP A CA 1
ATOM 915 C C . TRP A 1 108 ? -5.438 7.023 1.077 1.00 97.38 108 TRP A C 1
ATOM 917 O O . TRP A 1 108 ? -6.096 6.080 0.642 1.00 97.38 108 TRP A O 1
ATOM 927 N N . LYS A 1 109 ? -5.423 7.304 2.387 1.00 97.88 109 LYS A N 1
ATOM 928 C CA . LYS A 1 109 ? -6.200 6.540 3.373 1.00 97.88 109 LYS A CA 1
ATOM 929 C C . LYS A 1 109 ? -7.678 6.911 3.289 1.00 97.88 109 LYS A C 1
ATOM 931 O O . LYS A 1 109 ? -8.514 6.014 3.311 1.00 97.88 109 LYS A O 1
ATOM 936 N N . GLN A 1 110 ? -8.002 8.192 3.114 1.00 98.19 110 GLN A N 1
ATOM 937 C CA . GLN A 1 110 ? -9.369 8.639 2.835 1.00 98.19 110 GLN A CA 1
ATOM 938 C C . GLN A 1 110 ? -9.888 8.034 1.520 1.00 98.19 110 GLN A C 1
ATOM 940 O O . GLN A 1 110 ? -10.993 7.493 1.483 1.00 98.19 110 GLN A O 1
ATOM 945 N N . MET A 1 111 ? -9.072 8.039 0.457 1.00 98.50 111 MET A N 1
ATOM 946 C CA . MET A 1 111 ? -9.414 7.371 -0.807 1.00 98.50 111 MET A CA 1
ATOM 947 C C . MET A 1 111 ? -9.703 5.881 -0.602 1.00 98.50 111 MET A C 1
ATOM 949 O O . MET A 1 111 ? -10.694 5.367 -1.122 1.00 98.50 111 MET A O 1
ATOM 953 N N . ARG A 1 112 ? -8.886 5.196 0.207 1.00 98.06 112 ARG A N 1
ATOM 954 C CA . ARG A 1 112 ? -9.079 3.783 0.543 1.00 98.06 112 ARG A CA 1
ATOM 955 C C . ARG A 1 112 ? -10.391 3.533 1.284 1.00 98.06 112 ARG A C 1
ATOM 957 O O . ARG A 1 112 ? -11.077 2.566 0.964 1.00 98.06 112 ARG A O 1
ATOM 964 N N . GLU A 1 113 ? -10.757 4.377 2.244 1.00 97.62 113 GLU A N 1
ATOM 965 C CA . GLU A 1 113 ? -12.028 4.262 2.970 1.00 97.62 113 GLU A CA 1
ATOM 966 C C . GLU A 1 113 ? -13.235 4.431 2.040 1.00 97.62 113 GLU A C 1
ATOM 968 O O . GLU A 1 113 ? -14.165 3.619 2.074 1.00 97.62 113 GLU A O 1
ATOM 973 N N . ILE A 1 114 ? -13.189 5.420 1.142 1.00 98.62 114 ILE A N 1
ATOM 974 C CA . ILE A 1 114 ? -14.232 5.635 0.130 1.00 98.62 114 ILE A CA 1
ATOM 975 C C . ILE A 1 114 ? -14.297 4.438 -0.829 1.00 98.62 114 ILE A C 1
ATOM 977 O O . ILE A 1 114 ? -15.379 3.904 -1.072 1.00 98.62 114 ILE A O 1
ATOM 981 N N . LYS A 1 115 ? -13.147 3.946 -1.308 1.00 98.44 115 LYS A N 1
ATOM 982 C CA . LYS A 1 115 ? -13.052 2.750 -2.158 1.00 98.44 115 LYS A CA 1
ATOM 983 C C . LYS A 1 115 ? -13.662 1.519 -1.481 1.00 98.44 115 LYS A C 1
ATOM 985 O O . LYS A 1 115 ? -14.411 0.788 -2.118 1.00 98.44 115 LYS A O 1
ATOM 990 N N . LEU A 1 116 ? -13.374 1.288 -0.197 1.00 97.62 116 LEU A N 1
ATOM 991 C CA . LEU A 1 116 ? -13.950 0.178 0.574 1.00 97.62 116 LEU A CA 1
ATOM 992 C C . LEU A 1 116 ? -15.466 0.321 0.762 1.00 97.62 116 LEU A C 1
ATOM 994 O O . LEU A 1 116 ? -16.170 -0.685 0.753 1.00 97.62 116 LEU A O 1
ATOM 998 N N . GLY A 1 117 ? -15.973 1.545 0.922 1.00 98.00 117 GLY A N 1
ATOM 999 C CA . GLY A 1 117 ? -17.413 1.794 0.967 1.00 98.00 117 GLY A CA 1
ATOM 1000 C C . GLY A 1 117 ? -18.105 1.485 -0.360 1.00 98.00 117 GLY A C 1
ATOM 1001 O O . GLY A 1 117 ? -19.132 0.809 -0.362 1.00 98.00 117 GLY A O 1
ATOM 1002 N N . LEU A 1 118 ? -17.511 1.905 -1.481 1.00 98.06 118 LEU A N 1
ATOM 1003 C CA . LEU A 1 118 ? -18.002 1.585 -2.826 1.00 98.06 118 LEU A CA 1
ATOM 1004 C C . LEU A 1 118 ? -17.997 0.071 -3.087 1.00 98.06 118 LEU A C 1
ATOM 1006 O O . LEU A 1 118 ? -18.990 -0.466 -3.564 1.00 98.06 118 LEU A O 1
ATOM 1010 N N . ASP A 1 119 ? -16.927 -0.631 -2.699 1.00 96.56 119 ASP A N 1
ATOM 1011 C CA . ASP A 1 119 ? -16.800 -2.098 -2.802 1.00 96.56 119 ASP A CA 1
ATOM 1012 C C . ASP A 1 119 ? -17.896 -2.846 -2.017 1.00 96.56 119 ASP A C 1
ATOM 1014 O O . ASP A 1 119 ? -18.284 -3.958 -2.365 1.00 96.56 119 ASP A O 1
ATOM 1018 N N . LYS A 1 120 ? -18.426 -2.215 -0.961 1.00 96.19 120 LYS A N 1
ATOM 1019 C CA . LYS A 1 120 ? -19.541 -2.714 -0.144 1.00 96.19 120 LYS A CA 1
ATOM 1020 C C . LYS A 1 120 ? -20.911 -2.166 -0.569 1.00 96.19 120 LYS A C 1
ATOM 1022 O O . LYS A 1 120 ? -21.885 -2.388 0.146 1.00 96.19 120 LYS A O 1
ATOM 1027 N N . ASN A 1 121 ? -21.008 -1.479 -1.711 1.00 96.56 121 ASN A N 1
ATOM 1028 C CA . ASN A 1 121 ? -22.230 -0.831 -2.209 1.00 96.56 121 ASN A CA 1
ATOM 1029 C C . ASN A 1 121 ? -22.864 0.162 -1.212 1.00 96.56 121 ASN A C 1
ATOM 1031 O O . ASN A 1 121 ? -24.087 0.293 -1.146 1.00 96.56 121 ASN A O 1
ATOM 1035 N N . LEU A 1 122 ? -22.047 0.850 -0.410 1.00 95.81 122 LEU A N 1
ATOM 1036 C CA . LEU A 1 122 ? -22.518 1.889 0.508 1.00 95.81 122 LEU A CA 1
ATOM 1037 C C . LEU A 1 122 ? -22.691 3.223 -0.227 1.00 95.81 122 LEU A C 1
ATOM 1039 O O . LEU A 1 122 ? -21.969 3.522 -1.179 1.00 95.81 122 LEU A O 1
ATOM 1043 N N . ASP A 1 123 ? -23.592 4.072 0.271 1.00 95.81 123 ASP A N 1
ATOM 1044 C CA . ASP A 1 123 ? -23.698 5.459 -0.188 1.00 95.81 123 ASP A CA 1
ATOM 1045 C C . ASP A 1 123 ? -22.521 6.287 0.343 1.00 95.81 123 ASP A C 1
ATOM 1047 O O . ASP A 1 123 ? -22.580 6.911 1.408 1.00 95.81 123 ASP A O 1
ATOM 1051 N N . VAL A 1 124 ? -21.423 6.287 -0.411 1.00 97.31 124 VAL A N 1
ATOM 1052 C CA . VAL A 1 124 ? -20.202 6.999 -0.030 1.00 97.31 124 VAL A CA 1
ATOM 1053 C C . VAL A 1 124 ? -20.342 8.515 -0.066 1.00 97.31 124 VAL A C 1
ATOM 1055 O O . VAL A 1 124 ? -19.545 9.198 0.571 1.00 97.31 124 VAL A O 1
ATOM 1058 N N . SER A 1 125 ? -21.369 9.072 -0.721 1.00 96.56 125 SER A N 1
ATOM 1059 C CA . SER A 1 125 ? -21.608 10.525 -0.727 1.00 96.56 125 SER A CA 1
ATOM 1060 C C . SER A 1 125 ? -21.829 11.086 0.686 1.00 96.56 125 SER A C 1
ATOM 1062 O O . SER A 1 125 ? -21.564 12.259 0.963 1.00 96.56 125 SER A O 1
ATOM 1064 N N . THR A 1 126 ? -22.240 10.219 1.615 1.00 94.31 126 THR A N 1
ATOM 1065 C CA . THR A 1 126 ? -22.419 10.556 3.027 1.00 94.31 126 THR A CA 1
ATOM 1066 C C . THR A 1 126 ? -21.103 10.899 3.736 1.00 94.31 126 THR A C 1
ATOM 1068 O O . THR A 1 126 ? -21.106 11.795 4.591 1.00 94.31 126 THR A O 1
ATOM 1071 N N . PHE A 1 127 ? -19.984 10.254 3.377 1.00 95.69 127 PHE A N 1
ATOM 1072 C CA . PHE A 1 127 ? -18.697 10.387 4.077 1.00 95.69 127 PHE A CA 1
ATOM 1073 C C . PHE A 1 127 ? -17.492 10.719 3.186 1.00 95.69 127 PHE A C 1
ATOM 1075 O O . PHE A 1 127 ? -16.435 11.027 3.723 1.00 95.69 127 PHE A O 1
ATOM 1082 N N . ALA A 1 128 ? -17.625 10.742 1.858 1.00 96.88 128 ALA A N 1
ATOM 1083 C CA . ALA A 1 128 ? -16.582 11.162 0.920 1.00 96.88 128 ALA A CA 1
ATOM 1084 C C . ALA A 1 128 ? -16.370 12.689 0.960 1.00 96.88 128 ALA A C 1
ATOM 1086 O O . ALA A 1 128 ? -16.706 13.421 0.027 1.00 96.88 128 ALA A O 1
ATOM 1087 N N . LYS A 1 129 ? -15.844 13.188 2.083 1.00 95.50 129 LYS A N 1
ATOM 1088 C CA . LYS A 1 129 ? -15.602 14.609 2.363 1.00 95.50 129 LYS A CA 1
ATOM 1089 C C . LYS A 1 129 ? -14.194 14.781 2.918 1.00 95.50 129 LYS A C 1
ATOM 1091 O O . LYS A 1 129 ? -13.890 14.229 3.967 1.00 95.50 129 LYS A O 1
ATOM 1096 N N . SER A 1 130 ? -13.359 15.582 2.262 1.00 93.50 130 SER A N 1
ATOM 1097 C CA . SER A 1 130 ? -11.964 15.803 2.685 1.00 93.50 130 SER A CA 1
ATOM 1098 C C . SER A 1 130 ? -11.836 16.470 4.060 1.00 93.50 130 SER A C 1
ATOM 1100 O O . SER A 1 130 ? -10.782 16.397 4.681 1.00 93.50 130 SER A O 1
ATOM 1102 N N . SER A 1 131 ? -12.914 17.088 4.559 1.00 93.81 131 SER A N 1
ATOM 1103 C CA . SER A 1 131 ? -12.993 17.663 5.905 1.00 93.81 131 SER A CA 1
ATOM 1104 C C . SER A 1 131 ? -13.137 16.633 7.029 1.00 93.81 131 SER A C 1
ATOM 1106 O O . SER A 1 131 ? -13.028 17.021 8.188 1.00 93.81 131 SER A O 1
ATOM 1108 N N . LEU A 1 132 ? -13.454 15.373 6.713 1.00 94.00 132 LEU A N 1
ATOM 1109 C CA . LEU A 1 132 ? -13.539 14.293 7.695 1.00 94.00 132 LEU A CA 1
ATOM 1110 C C . LEU A 1 132 ? -12.189 13.590 7.800 1.00 94.00 132 LEU A C 1
ATOM 1112 O O . LEU A 1 132 ? -11.598 13.239 6.778 1.00 94.00 132 LEU A O 1
ATOM 1116 N N . ASP A 1 133 ? -11.719 13.353 9.020 1.00 94.19 133 ASP A N 1
ATOM 1117 C CA . ASP A 1 133 ? -10.566 12.484 9.237 1.00 94.19 133 ASP A CA 1
ATOM 1118 C C . ASP A 1 133 ? -10.909 11.009 8.938 1.00 94.19 133 ASP A C 1
ATOM 1120 O O . ASP A 1 133 ? -12.066 10.632 8.713 1.00 94.19 133 ASP A O 1
ATOM 1124 N N . ILE A 1 134 ? -9.874 10.172 8.859 1.00 95.12 134 ILE A N 1
ATOM 1125 C CA . ILE A 1 134 ? -10.005 8.766 8.457 1.00 95.12 134 ILE A CA 1
ATOM 1126 C C . ILE A 1 134 ? -10.847 8.002 9.481 1.00 95.12 134 ILE A C 1
ATOM 1128 O O . ILE A 1 134 ? -11.693 7.195 9.104 1.00 95.12 134 ILE A O 1
ATOM 1132 N N . GLU A 1 135 ? -10.656 8.283 10.768 1.00 96.25 135 GLU A N 1
ATOM 1133 C CA . GLU A 1 135 ? -11.395 7.655 11.855 1.00 96.25 135 GLU A CA 1
ATOM 1134 C C . GLU A 1 135 ? -12.886 8.043 11.832 1.00 96.25 135 GLU A C 1
ATOM 1136 O O . GLU A 1 135 ? -13.750 7.202 12.074 1.00 96.25 135 GLU A O 1
ATOM 1141 N N . GLN A 1 136 ? -13.230 9.284 11.483 1.00 96.69 136 GLN A N 1
ATOM 1142 C CA . GLN A 1 136 ? -14.611 9.724 11.274 1.00 96.69 136 GLN A CA 1
ATOM 1143 C C . GLN A 1 136 ? -15.243 9.019 10.066 1.00 96.69 136 GLN A C 1
ATOM 1145 O O . GLN A 1 136 ? -16.378 8.544 10.161 1.00 96.69 136 GLN A O 1
ATOM 1150 N N . MET A 1 137 ? -14.520 8.921 8.941 1.00 97.38 137 MET A N 1
ATOM 1151 C CA . MET A 1 137 ? -14.980 8.165 7.769 1.00 97.38 137 MET A CA 1
ATOM 1152 C C . MET A 1 137 ? -15.230 6.695 8.118 1.00 97.38 137 MET A C 1
ATOM 1154 O O . MET A 1 137 ? -16.270 6.152 7.743 1.00 97.38 137 MET A O 1
ATOM 1158 N N . GLU A 1 138 ? -14.328 6.073 8.881 1.00 96.81 138 GLU A N 1
ATOM 1159 C CA . GLU A 1 138 ? -14.455 4.684 9.320 1.00 96.81 138 GLU A CA 1
ATOM 1160 C C . GLU A 1 138 ? -15.701 4.479 10.196 1.00 96.81 138 GLU A C 1
ATOM 1162 O O . GLU A 1 138 ? -16.477 3.554 9.955 1.00 96.81 138 GLU A O 1
ATOM 1167 N N . GLU A 1 139 ? -15.957 5.355 11.172 1.00 97.75 139 GLU A N 1
ATOM 1168 C CA . GLU A 1 139 ? -17.137 5.256 12.042 1.00 97.75 139 GLU A CA 1
ATOM 1169 C C . GLU A 1 139 ? -18.457 5.447 11.268 1.00 97.75 139 GLU A C 1
ATOM 1171 O O . GLU A 1 139 ? -19.458 4.779 11.558 1.00 97.75 139 GLU A O 1
ATOM 1176 N N . ILE A 1 140 ? -18.485 6.322 10.254 1.00 98.00 140 ILE A N 1
ATOM 1177 C CA . ILE A 1 140 ? -19.653 6.477 9.371 1.00 98.00 140 ILE A CA 1
ATOM 1178 C C . ILE A 1 140 ? -19.825 5.229 8.497 1.00 98.00 140 ILE A C 1
ATOM 1180 O O . ILE A 1 140 ? -20.918 4.661 8.463 1.00 98.00 140 ILE A O 1
ATOM 1184 N N . LYS A 1 141 ? -18.748 4.750 7.862 1.00 97.94 141 LYS A N 1
ATOM 1185 C CA . LYS A 1 141 ? -18.737 3.529 7.045 1.00 97.94 141 LYS A CA 1
ATOM 1186 C C . LYS A 1 141 ? -19.254 2.326 7.840 1.00 97.94 141 LYS A C 1
ATOM 1188 O O . LYS A 1 141 ? -20.176 1.654 7.389 1.00 97.94 141 LYS A O 1
ATOM 1193 N N . LEU A 1 142 ? -18.747 2.098 9.055 1.00 97.06 142 LEU A N 1
ATOM 1194 C CA . LEU A 1 142 ? -19.188 1.009 9.937 1.00 97.06 142 LEU A CA 1
ATOM 1195 C C . LEU A 1 142 ? -20.676 1.099 10.306 1.00 97.06 142 LEU A C 1
ATOM 1197 O O . LEU A 1 142 ? -21.327 0.067 10.473 1.00 97.06 142 LEU A O 1
ATOM 1201 N N . GLY A 1 143 ? -21.221 2.309 10.450 1.00 97.50 143 GLY A N 1
ATOM 1202 C CA . GLY A 1 143 ? -22.653 2.493 10.681 1.00 97.50 143 GLY A CA 1
ATOM 1203 C C . GLY A 1 143 ? -23.498 2.148 9.463 1.00 97.50 143 GLY A C 1
ATOM 1204 O O . GLY A 1 143 ? -24.479 1.420 9.601 1.00 97.50 143 GLY A O 1
ATOM 1205 N N . LEU A 1 144 ? -23.089 2.601 8.274 1.00 96.62 144 LEU A N 1
ATOM 1206 C CA . LEU A 1 144 ? -23.765 2.267 7.017 1.00 96.62 144 LEU A CA 1
ATOM 1207 C C . LEU A 1 144 ? -23.738 0.758 6.741 1.00 96.62 144 LEU A C 1
ATOM 1209 O O . LEU A 1 144 ? -24.767 0.193 6.383 1.00 96.62 144 LEU A O 1
ATOM 1213 N N . GLU A 1 145 ? -22.608 0.086 6.989 1.00 95.69 145 GLU A N 1
ATOM 1214 C CA . GLU A 1 145 ? -22.484 -1.378 6.867 1.00 95.69 145 GLU A CA 1
ATOM 1215 C C . GLU A 1 145 ? -23.484 -2.139 7.749 1.00 95.69 145 GLU A C 1
ATOM 1217 O O . GLU A 1 145 ? -23.898 -3.248 7.417 1.00 95.69 145 GLU A O 1
ATOM 1222 N N . LYS A 1 146 ? -23.882 -1.542 8.876 1.00 94.44 146 LYS A N 1
ATOM 1223 C CA . LYS A 1 146 ? -24.859 -2.100 9.819 1.00 94.44 146 LYS A CA 1
ATOM 1224 C C . LYS A 1 146 ? -26.281 -1.573 9.603 1.00 94.44 146 LYS A C 1
ATOM 1226 O O . LYS A 1 146 ? -27.161 -1.897 10.398 1.00 94.44 146 LYS A O 1
ATOM 1231 N N . GLY A 1 147 ? -26.514 -0.769 8.563 1.00 94.12 147 GLY A N 1
ATOM 1232 C CA . GLY A 1 147 ? -27.815 -0.162 8.273 1.00 94.12 147 GLY A CA 1
ATOM 1233 C C . GLY A 1 147 ? -28.280 0.847 9.330 1.00 94.12 147 GLY A C 1
ATOM 1234 O O . GLY A 1 147 ? -29.481 1.009 9.532 1.00 94.12 147 GLY A O 1
ATOM 1235 N N . LEU A 1 148 ? -27.349 1.485 10.047 1.00 94.19 148 LEU A N 1
ATOM 1236 C CA . LEU A 1 148 ? -27.661 2.472 11.081 1.00 94.19 148 LEU A CA 1
ATOM 1237 C C . LEU A 1 148 ? -27.922 3.850 10.469 1.00 94.19 148 LEU A C 1
ATOM 1239 O O . LEU A 1 148 ? -27.337 4.221 9.451 1.00 94.19 148 LEU A O 1
ATOM 1243 N N . ASP A 1 149 ? -28.742 4.652 11.148 1.00 94.94 149 ASP A N 1
ATOM 1244 C CA . ASP A 1 149 ? -28.929 6.058 10.798 1.00 94.94 149 ASP A CA 1
ATOM 1245 C C . ASP A 1 149 ? -27.710 6.887 11.231 1.00 94.94 149 ASP A C 1
ATOM 1247 O O . ASP A 1 149 ? -27.568 7.302 12.385 1.00 94.94 149 ASP A O 1
ATOM 1251 N N . VAL A 1 150 ? -26.807 7.131 10.283 1.00 96.50 150 VAL A N 1
ATOM 1252 C CA . VAL A 1 150 ? -25.573 7.883 10.531 1.00 96.50 150 VAL A CA 1
ATOM 1253 C C . VAL A 1 150 ? -25.801 9.383 10.731 1.00 96.50 150 VAL A C 1
ATOM 1255 O O . VAL A 1 150 ? -24.891 10.076 11.184 1.00 96.50 150 VAL A O 1
ATOM 1258 N N . SER A 1 151 ? -26.999 9.916 10.456 1.00 95.25 151 SER A N 1
ATOM 1259 C CA . SER A 1 151 ? -27.293 11.354 10.596 1.00 95.25 151 SER A CA 1
ATOM 1260 C C . SER A 1 151 ? -27.176 11.860 12.041 1.00 95.25 151 SER A C 1
ATOM 1262 O O . SER A 1 151 ? -26.901 13.041 12.280 1.00 95.25 151 SER A O 1
ATOM 1264 N N . PHE A 1 152 ? -27.299 10.960 13.024 1.00 94.75 152 PHE A N 1
ATOM 1265 C CA . PHE A 1 152 ? -27.111 11.285 14.436 1.00 94.75 152 PHE A CA 1
ATOM 1266 C C . PHE A 1 152 ? -25.689 11.741 14.762 1.00 94.75 152 PHE A C 1
ATOM 1268 O O . PHE A 1 152 ? -25.521 12.565 15.665 1.00 94.75 152 PHE A O 1
ATOM 1275 N N . TYR A 1 153 ? -24.687 11.239 14.034 1.00 94.88 153 TYR A N 1
ATOM 1276 C CA . TYR A 1 153 ? -23.281 11.455 14.365 1.00 94.88 153 TYR A CA 1
ATOM 1277 C C . TYR A 1 153 ? -22.391 11.902 13.204 1.00 94.88 153 TYR A C 1
ATOM 1279 O O . TYR A 1 153 ? -21.293 12.371 13.470 1.00 94.88 153 TYR A O 1
ATOM 1287 N N . ASN A 1 154 ? -22.845 11.847 11.950 1.00 94.06 154 ASN A N 1
ATOM 1288 C CA . ASN A 1 154 ? -22.158 12.431 10.792 1.00 94.06 154 ASN A CA 1
ATOM 1289 C C . ASN A 1 154 ? -22.264 13.968 10.806 1.00 94.06 154 ASN A C 1
ATOM 1291 O O . ASN A 1 154 ? -22.965 14.580 9.998 1.00 94.06 154 ASN A O 1
ATOM 1295 N N . LYS A 1 155 ? -21.613 14.588 11.792 1.00 89.69 155 LYS A N 1
ATOM 1296 C CA . LYS A 1 155 ? -21.563 16.033 12.014 1.00 89.69 155 LYS A CA 1
ATOM 1297 C C . LYS A 1 155 ? -20.116 16.436 12.257 1.00 89.69 155 LYS A C 1
ATOM 1299 O O . LYS A 1 155 ? -19.416 15.764 13.008 1.00 89.69 155 LYS A O 1
ATOM 1304 N N . ASN A 1 156 ? -19.702 17.554 11.667 1.00 80.88 156 ASN A N 1
ATOM 1305 C CA . ASN A 1 156 ? -18.321 18.039 11.752 1.00 80.88 156 ASN A CA 1
ATOM 1306 C C . ASN A 1 156 ? -17.874 18.348 13.193 1.00 80.88 156 ASN A C 1
ATOM 1308 O O . ASN A 1 156 ? -16.682 18.312 13.476 1.00 80.88 156 ASN A O 1
ATOM 1312 N N . ASP A 1 157 ? -18.818 18.623 14.096 1.00 88.31 157 ASP A N 1
ATOM 1313 C CA . ASP A 1 157 ? -18.529 18.972 15.492 1.00 88.31 157 ASP A CA 1
ATOM 1314 C C . ASP A 1 157 ? -18.225 17.749 16.376 1.00 88.31 157 ASP A C 1
ATOM 1316 O O . ASP A 1 157 ? -17.786 17.905 17.516 1.00 88.31 157 ASP A O 1
ATOM 1320 N N . PHE A 1 158 ? -18.443 16.526 15.875 1.00 93.06 158 PHE A N 1
ATOM 1321 C CA . PHE A 1 158 ? -18.097 15.305 16.596 1.00 93.06 158 PHE A CA 1
ATOM 1322 C C . PHE A 1 158 ? -16.725 14.787 16.194 1.00 93.06 158 PHE A C 1
ATOM 1324 O O . PHE A 1 158 ? -16.477 14.506 15.026 1.00 93.06 158 PHE A O 1
ATOM 1331 N N . ASN A 1 159 ? -15.863 14.533 17.178 1.00 94.94 159 ASN A N 1
ATOM 1332 C CA . ASN A 1 159 ? -14.688 13.698 16.937 1.00 94.94 159 ASN A CA 1
ATOM 1333 C C . ASN A 1 159 ? -15.088 12.218 16.784 1.00 94.94 159 ASN A C 1
ATOM 1335 O O . ASN A 1 159 ? -16.156 11.790 17.236 1.00 94.94 159 ASN A O 1
ATOM 1339 N N . TRP A 1 160 ? -14.199 11.410 16.204 1.00 96.06 160 TRP A N 1
ATOM 1340 C CA . TRP A 1 160 ? -14.457 9.991 15.939 1.00 96.06 160 TRP A CA 1
ATOM 1341 C C . TRP A 1 160 ? -14.846 9.181 17.191 1.00 96.06 160 TRP A C 1
ATOM 1343 O O . TRP A 1 160 ? -15.647 8.254 17.108 1.00 96.06 160 TRP A O 1
ATOM 1353 N N . LYS A 1 161 ? -14.357 9.539 18.388 1.00 97.50 161 LYS A N 1
ATOM 1354 C CA . LYS A 1 161 ? -14.726 8.836 19.632 1.00 97.50 161 LYS A CA 1
ATOM 1355 C C . LYS A 1 161 ? -16.170 9.123 20.038 1.00 97.50 161 LYS A C 1
ATOM 1357 O O . LYS A 1 161 ? -16.859 8.222 20.505 1.00 97.50 161 LYS A O 1
ATOM 1362 N N . GLN A 1 162 ? -16.640 10.357 19.855 1.00 97.38 162 GLN A N 1
ATOM 1363 C CA . GLN A 1 162 ? -18.050 10.697 20.065 1.00 97.38 162 GLN A CA 1
ATOM 1364 C C . GLN A 1 162 ? -18.933 9.967 19.045 1.00 97.38 162 GLN A C 1
ATOM 1366 O O . GLN A 1 162 ? -19.937 9.364 19.428 1.00 97.38 162 GLN A O 1
ATOM 1371 N N . MET A 1 163 ? -18.521 9.938 17.770 1.00 97.81 163 MET A N 1
ATOM 1372 C CA . MET A 1 163 ? -19.203 9.161 16.727 1.00 97.81 163 MET A CA 1
ATOM 1373 C C . MET A 1 163 ? -19.313 7.682 17.102 1.00 97.81 163 MET A C 1
ATOM 1375 O O . MET A 1 163 ? -20.394 7.102 17.011 1.00 97.81 163 MET A O 1
ATOM 1379 N N . ARG A 1 164 ? -18.224 7.099 17.613 1.00 97.75 164 ARG A N 1
ATOM 1380 C CA . ARG A 1 164 ? -18.176 5.715 18.080 1.00 97.75 164 ARG A CA 1
ATOM 1381 C C . ARG A 1 164 ? -19.188 5.427 19.182 1.00 97.75 164 ARG A C 1
ATOM 1383 O O . ARG A 1 164 ? -19.898 4.429 19.098 1.00 97.75 164 ARG A O 1
ATOM 1390 N N . GLU A 1 165 ? -19.292 6.274 20.205 1.00 97.44 165 GLU A N 1
ATOM 1391 C CA . GLU A 1 165 ? -20.267 6.062 21.286 1.00 97.44 165 GLU A CA 1
ATOM 1392 C C . GLU A 1 165 ? -21.718 6.160 20.791 1.00 97.44 165 GLU A C 1
ATOM 1394 O O . GLU A 1 165 ? -22.595 5.428 21.262 1.00 97.44 165 GLU A O 1
ATOM 1399 N N . ILE A 1 166 ? -21.991 7.032 19.818 1.00 97.62 166 ILE A N 1
ATOM 1400 C CA . ILE A 1 166 ? -23.317 7.127 19.198 1.00 97.62 166 ILE A CA 1
ATOM 1401 C C . ILE A 1 166 ? -23.589 5.875 18.350 1.00 97.62 166 ILE A C 1
ATOM 1403 O O . ILE A 1 166 ? -24.623 5.234 18.540 1.00 97.62 166 ILE A O 1
ATOM 1407 N N . ARG A 1 167 ? -22.644 5.456 17.497 1.00 98.06 167 ARG A N 1
ATOM 1408 C CA . ARG A 1 167 ? -22.752 4.223 16.700 1.00 98.06 167 ARG A CA 1
ATOM 1409 C C . ARG A 1 167 ? -22.997 3.005 17.588 1.00 98.06 167 ARG A C 1
ATOM 1411 O O . ARG A 1 167 ? -23.931 2.251 17.338 1.00 98.06 167 ARG A O 1
ATOM 1418 N N . LEU A 1 168 ? -22.206 2.818 18.647 1.00 95.94 168 LEU A N 1
ATOM 1419 C CA . LEU A 1 168 ? -22.365 1.690 19.571 1.00 95.94 168 LEU A CA 1
ATOM 1420 C C . LEU A 1 168 ? -23.745 1.677 20.241 1.00 95.94 168 LEU A C 1
ATOM 1422 O O . LEU A 1 168 ? -24.300 0.602 20.451 1.00 95.94 168 LEU A O 1
ATOM 1426 N N . GLY A 1 169 ? -24.322 2.841 20.553 1.00 95.44 169 GLY A N 1
ATOM 1427 C CA . GLY A 1 169 ? -25.693 2.913 21.062 1.00 95.44 169 GLY A CA 1
ATOM 1428 C C . GLY A 1 169 ? -26.738 2.504 20.028 1.00 95.44 169 GLY A C 1
ATOM 1429 O O . GLY A 1 169 ? -27.628 1.715 20.346 1.00 95.44 169 GLY A O 1
ATOM 1430 N N . LEU A 1 170 ? -26.598 2.975 18.786 1.00 93.81 170 LEU A N 1
ATOM 1431 C CA . LEU A 1 170 ? -27.476 2.594 17.675 1.00 93.81 170 LEU A CA 1
ATOM 1432 C C . LEU A 1 170 ? -27.414 1.084 17.393 1.00 93.81 170 LEU A C 1
ATOM 1434 O O . LEU A 1 170 ? -28.453 0.447 17.249 1.00 93.81 170 LEU A O 1
ATOM 1438 N N . GLU A 1 171 ? -26.225 0.475 17.426 1.00 93.44 171 GLU A N 1
ATOM 1439 C CA . GLU A 1 171 ? -26.047 -0.982 17.289 1.00 93.44 171 GLU A CA 1
ATOM 1440 C C . GLU A 1 171 ? -26.758 -1.793 18.377 1.00 93.44 171 GLU A C 1
ATOM 1442 O O . GLU A 1 171 ? -27.100 -2.959 18.179 1.00 93.44 171 GLU A O 1
ATOM 1447 N N . ARG A 1 172 ? -26.965 -1.188 19.549 1.00 91.06 172 ARG A N 1
ATOM 1448 C CA . ARG A 1 172 ? -27.688 -1.781 20.679 1.00 91.06 172 ARG A CA 1
ATOM 1449 C C . ARG A 1 172 ? -29.180 -1.439 20.673 1.00 91.06 172 ARG A C 1
ATOM 1451 O O . ARG A 1 172 ? -29.879 -1.830 21.607 1.00 91.06 172 ARG A O 1
ATOM 1458 N N . GLY A 1 173 ? -29.665 -0.728 19.653 1.00 89.44 173 GLY A N 1
ATOM 1459 C CA . GLY A 1 173 ? -31.056 -0.288 19.542 1.00 89.44 173 GLY A CA 1
ATOM 1460 C C . GLY A 1 173 ? -31.450 0.760 20.586 1.00 89.44 173 GLY A C 1
ATOM 1461 O O . GLY A 1 173 ? -32.608 0.805 20.997 1.00 89.44 173 GLY A O 1
ATOM 1462 N N . LEU A 1 174 ? -30.494 1.555 21.078 1.00 91.12 174 LEU A N 1
ATOM 1463 C CA . LEU A 1 174 ? -30.760 2.617 22.049 1.00 91.12 174 LEU A CA 1
ATOM 1464 C C . LEU A 1 174 ? -31.233 3.894 21.351 1.00 91.12 174 LEU A C 1
ATOM 1466 O O . LEU A 1 174 ? -30.795 4.214 20.248 1.00 91.12 174 LEU A O 1
ATOM 1470 N N . ASP A 1 175 ? -32.045 4.681 22.055 1.00 91.56 175 ASP A N 1
ATOM 1471 C CA . ASP A 1 175 ? -32.322 6.062 21.665 1.00 91.56 175 ASP A CA 1
ATOM 1472 C C . ASP A 1 175 ? -31.122 6.964 21.998 1.00 91.56 175 ASP A C 1
ATOM 1474 O O . ASP A 1 175 ? -30.905 7.389 23.142 1.00 91.56 175 ASP A O 1
ATOM 1478 N N . VAL A 1 176 ? -30.329 7.254 20.969 1.00 95.06 176 VAL A N 1
ATOM 1479 C CA . VAL A 1 176 ? -29.113 8.064 21.081 1.00 95.06 176 VAL A CA 1
ATOM 1480 C C . VAL A 1 176 ? -29.375 9.567 21.123 1.00 95.06 176 VAL A C 1
ATOM 1482 O O . VAL A 1 176 ? -28.479 10.312 21.520 1.00 95.06 176 VAL A O 1
ATOM 1485 N N . SER A 1 177 ? -30.592 10.031 20.804 1.00 94.12 177 SER A N 1
ATOM 1486 C CA . SER A 1 177 ? -30.934 11.466 20.766 1.00 94.12 177 SER A CA 1
ATOM 1487 C C . SER A 1 177 ? -30.672 12.178 22.101 1.00 94.12 177 SER A C 1
ATOM 1489 O O . SER A 1 177 ? -30.354 13.369 22.157 1.00 94.12 177 SER A O 1
ATOM 1491 N N . SER A 1 178 ? -30.744 11.419 23.195 1.00 90.38 178 SER A N 1
ATOM 1492 C CA . SER A 1 178 ? -30.487 11.886 24.553 1.00 90.38 178 SER A CA 1
ATOM 1493 C C . SER A 1 178 ? -29.036 12.332 24.794 1.00 90.38 178 SER A C 1
ATOM 1495 O O . SER A 1 178 ? -28.819 13.250 25.597 1.00 90.38 178 SER A O 1
ATOM 1497 N N . TYR A 1 179 ? -28.060 11.742 24.089 1.00 92.69 179 TYR A N 1
ATOM 1498 C CA . TYR A 1 179 ? -26.627 11.984 24.300 1.00 92.69 179 TYR A CA 1
ATOM 1499 C C . TYR A 1 179 ? -25.810 12.268 23.031 1.00 92.69 179 TYR A C 1
ATOM 1501 O O . TYR A 1 179 ? -24.627 12.577 23.145 1.00 92.69 179 TYR A O 1
ATOM 1509 N N . SER A 1 180 ? -26.411 12.254 21.840 1.00 93.00 180 SER A N 1
ATOM 1510 C CA . SER A 1 180 ? -25.785 12.712 20.594 1.00 93.00 180 SER A CA 1
ATOM 1511 C C . SER A 1 180 ? -25.700 14.248 20.544 1.00 93.00 180 SER A C 1
ATOM 1513 O O . SER A 1 180 ? -26.346 14.897 19.715 1.00 93.00 180 SER A O 1
ATOM 1515 N N . LYS A 1 181 ? -24.942 14.843 21.473 1.00 92.75 181 LYS A N 1
ATOM 1516 C CA . LYS A 1 181 ? -24.779 16.294 21.653 1.00 92.75 181 LYS A CA 1
ATOM 1517 C C . LYS A 1 181 ? -23.297 16.665 21.652 1.00 92.75 181 LYS A C 1
ATOM 1519 O O . LYS A 1 181 ? -22.534 16.110 22.435 1.00 92.75 181 LYS A O 1
ATOM 1524 N N . ASP A 1 182 ? -22.913 17.595 20.787 1.00 85.81 182 ASP A N 1
ATOM 1525 C CA . ASP A 1 182 ? -21.533 18.060 20.545 1.00 85.81 182 ASP A CA 1
ATOM 1526 C C . ASP A 1 182 ? -20.754 18.458 21.811 1.00 85.81 182 ASP A C 1
ATOM 1528 O O . ASP A 1 182 ? -19.586 18.109 21.965 1.00 85.81 182 ASP A O 1
ATOM 1532 N N . HIS A 1 183 ? -21.417 19.121 22.755 1.00 90.94 183 HIS A N 1
ATOM 1533 C CA . HIS A 1 183 ? -20.844 19.599 24.012 1.00 90.94 183 HIS A CA 1
ATOM 1534 C C . HIS A 1 183 ? -20.639 18.508 25.072 1.00 90.94 183 HIS A C 1
ATOM 1536 O O . HIS A 1 183 ? -20.088 18.801 26.135 1.00 90.94 183 HIS A O 1
ATOM 1542 N N . LEU A 1 184 ? -21.098 17.273 24.841 1.00 92.88 184 LEU A N 1
ATOM 1543 C CA . LEU A 1 184 ? -20.842 16.164 25.758 1.00 92.88 184 LEU A CA 1
ATOM 1544 C C . LEU A 1 184 ? -19.478 15.538 25.471 1.00 92.88 184 LEU A C 1
ATOM 1546 O O . LEU A 1 184 ? -19.165 15.184 24.334 1.00 92.88 184 LEU A O 1
ATOM 1550 N N . SER A 1 185 ? -18.677 15.333 26.516 1.00 95.69 185 SER A N 1
ATOM 1551 C CA . SER A 1 185 ? -17.424 14.590 26.390 1.00 95.69 185 SER A CA 1
ATOM 1552 C C . SER A 1 185 ? -17.687 13.116 26.063 1.00 95.69 185 SER A C 1
ATOM 1554 O O . SER A 1 185 ? -18.747 12.569 26.377 1.00 95.69 185 SER A O 1
ATOM 1556 N N . VAL A 1 186 ? -16.688 12.444 25.485 1.00 95.69 186 VAL A N 1
ATOM 1557 C CA . VAL A 1 186 ? -16.731 10.997 25.194 1.00 95.69 186 VAL A CA 1
ATOM 1558 C C . VAL A 1 186 ? -17.120 10.199 26.445 1.00 95.69 186 VAL A C 1
ATOM 1560 O O . VAL A 1 186 ? -17.987 9.336 26.391 1.00 95.69 186 VAL A O 1
ATOM 1563 N N . GLU A 1 187 ? -16.552 10.550 27.599 1.00 96.62 187 GLU A N 1
ATOM 1564 C CA . GLU A 1 187 ? -16.822 9.895 28.886 1.00 96.62 187 GLU A CA 1
ATOM 1565 C C . GLU A 1 187 ? -18.265 10.114 29.367 1.00 96.62 187 GLU A C 1
ATOM 1567 O O . GLU A 1 187 ? -18.855 9.245 30.011 1.00 96.62 187 GLU A O 1
ATOM 1572 N N . GLN A 1 188 ? -18.847 11.287 29.095 1.00 96.69 188 GLN A N 1
ATOM 1573 C CA . GLN A 1 188 ? -20.250 11.559 29.406 1.00 96.69 188 GLN A CA 1
ATOM 1574 C C . GLN A 1 188 ? -21.170 10.736 28.503 1.00 96.69 188 GLN A C 1
ATOM 1576 O O . GLN A 1 188 ? -22.118 10.129 29.006 1.00 96.69 188 GLN A O 1
ATOM 1581 N N . MET A 1 189 ? -20.869 10.669 27.203 1.00 97.06 189 MET A N 1
ATOM 1582 C CA . MET A 1 189 ? -21.612 9.848 26.244 1.00 97.06 189 MET A CA 1
ATOM 1583 C C . MET A 1 189 ? -21.549 8.363 26.608 1.00 97.06 189 MET A C 1
ATOM 1585 O O . MET A 1 189 ? -22.592 7.720 26.699 1.00 97.06 189 MET A O 1
ATOM 1589 N N . GLU A 1 190 ? -20.360 7.843 26.923 1.00 96.50 190 GLU A N 1
ATOM 1590 C CA . GLU A 1 190 ? -20.162 6.456 27.349 1.00 96.50 190 GLU A CA 1
ATOM 1591 C C . GLU A 1 190 ? -20.988 6.135 28.604 1.00 96.50 190 GLU A C 1
ATOM 1593 O O . GLU A 1 190 ? -21.721 5.145 28.643 1.00 96.50 190 GLU A O 1
ATOM 1598 N N . LYS A 1 191 ? -20.942 7.001 29.628 1.00 96.25 191 LYS A N 1
ATOM 1599 C CA . LYS A 1 191 ? -21.728 6.816 30.860 1.00 96.25 191 LYS A CA 1
ATOM 1600 C C . LYS A 1 191 ? -23.229 6.780 30.587 1.00 96.25 191 LYS A C 1
ATOM 1602 O O . LYS A 1 191 ? -23.932 5.969 31.197 1.00 96.25 191 LYS A O 1
ATOM 1607 N N . ILE A 1 192 ? -23.728 7.650 29.707 1.00 95.88 192 ILE A N 1
ATOM 1608 C CA . ILE A 1 192 ? -25.148 7.667 29.341 1.00 95.88 192 ILE A CA 1
ATOM 1609 C C . ILE A 1 192 ? -25.499 6.400 28.554 1.00 95.88 192 ILE A C 1
ATOM 1611 O O . ILE A 1 192 ? -26.446 5.716 28.946 1.00 95.88 192 ILE A O 1
ATOM 1615 N N . ARG A 1 193 ? -24.708 6.023 27.538 1.00 95.50 193 ARG A N 1
ATOM 1616 C CA . ARG A 1 193 ? -24.897 4.787 26.762 1.00 95.50 193 ARG A CA 1
ATOM 1617 C C . ARG A 1 193 ? -24.959 3.564 27.673 1.00 95.50 193 ARG A C 1
ATOM 1619 O O . ARG A 1 193 ? -25.949 2.844 27.650 1.00 95.50 193 ARG A O 1
ATOM 1626 N N . VAL A 1 194 ? -23.965 3.362 28.540 1.00 93.50 194 VAL A N 1
ATOM 1627 C CA . VAL A 1 194 ? -23.908 2.209 29.460 1.00 93.50 194 VAL A CA 1
ATOM 1628 C C . VAL A 1 194 ? -25.101 2.189 30.423 1.00 93.50 194 VAL A C 1
ATOM 1630 O O . VAL A 1 194 ? -25.607 1.121 30.775 1.00 93.50 194 VAL A O 1
ATOM 1633 N N . LYS A 1 195 ? -25.580 3.357 30.867 1.00 93.88 195 LYS A N 1
ATOM 1634 C CA . LYS A 1 195 ? -26.788 3.443 31.698 1.00 93.88 195 LYS A CA 1
ATOM 1635 C C . LYS A 1 195 ? -28.037 3.024 30.917 1.00 93.88 195 LYS A C 1
ATOM 1637 O O . LYS A 1 195 ? -28.839 2.268 31.461 1.00 93.88 195 LYS A O 1
ATOM 1642 N N . LEU A 1 196 ? -28.182 3.476 29.671 1.00 91.44 196 LEU A N 1
ATOM 1643 C CA . LEU A 1 196 ? -29.293 3.107 28.789 1.00 91.44 196 LEU A CA 1
ATOM 1644 C C . LEU A 1 196 ? -29.259 1.617 28.422 1.00 91.44 196 LEU A C 1
ATOM 1646 O O . LEU A 1 196 ? -30.293 0.960 28.474 1.00 91.44 196 LEU A O 1
ATOM 1650 N N . GLU A 1 197 ? -28.081 1.049 28.156 1.00 89.38 197 GLU A N 1
ATOM 1651 C CA . GLU A 1 197 ? -27.911 -0.389 27.900 1.00 89.38 197 GLU A CA 1
ATOM 1652 C C . GLU A 1 197 ? -28.419 -1.238 29.067 1.00 89.38 197 GLU A C 1
ATOM 1654 O O . GLU A 1 197 ? -29.150 -2.202 28.857 1.00 89.38 197 GLU A O 1
ATOM 1659 N N . LYS A 1 198 ? -28.100 -0.852 30.310 1.00 88.00 198 LYS A N 1
ATOM 1660 C CA . LYS A 1 198 ? -28.586 -1.544 31.518 1.00 88.00 198 LYS A CA 1
ATOM 1661 C C . LYS A 1 198 ? -30.098 -1.431 31.715 1.00 88.00 198 LYS A C 1
ATOM 1663 O O . LYS A 1 198 ? -30.682 -2.272 32.391 1.00 88.00 198 LYS A O 1
ATOM 1668 N N . GLN A 1 199 ? -30.712 -0.375 31.188 1.00 82.12 199 GLN A N 1
ATOM 1669 C CA . GLN A 1 199 ? -32.150 -0.123 31.285 1.00 82.12 199 GLN A CA 1
ATOM 1670 C C . GLN A 1 199 ? -32.931 -0.716 30.101 1.00 82.12 199 GLN A C 1
ATOM 1672 O O . GLN A 1 199 ? -34.152 -0.834 30.187 1.00 82.12 199 GLN A O 1
ATOM 1677 N N . SER A 1 200 ? -32.246 -1.113 29.022 1.00 66.25 200 SER A N 1
ATOM 1678 C CA . SER A 1 200 ? -32.873 -1.673 27.826 1.00 66.25 200 SER A CA 1
ATOM 1679 C C . SER A 1 200 ? -33.350 -3.119 28.062 1.00 66.25 200 SER A C 1
ATOM 1681 O O . SER A 1 200 ? -32.543 -3.998 28.386 1.00 66.25 200 SER A O 1
ATOM 1683 N N . PRO A 1 201 ? -34.649 -3.419 27.866 1.00 57.88 201 PRO A N 1
ATOM 1684 C CA . PRO A 1 201 ? -35.221 -4.747 28.110 1.00 57.88 201 PRO A CA 1
ATOM 1685 C C . PRO A 1 201 ? -34.707 -5.839 27.152 1.00 57.88 201 PRO A C 1
ATOM 1687 O O . PRO A 1 201 ? -34.844 -7.024 27.455 1.00 57.88 201 PRO A O 1
ATOM 1690 N N . VAL A 1 202 ? -34.052 -5.474 26.041 1.00 55.44 202 VAL A N 1
ATOM 1691 C CA . VAL A 1 202 ? -33.501 -6.422 25.052 1.00 55.44 202 VAL A CA 1
ATOM 1692 C C . VAL A 1 202 ? -32.386 -7.294 25.652 1.00 55.44 202 VAL A C 1
ATOM 1694 O O . VAL A 1 202 ? -32.298 -8.484 25.353 1.00 55.44 202 VAL A O 1
ATOM 1697 N N . ILE A 1 203 ? -31.575 -6.758 26.576 1.00 51.34 203 ILE A N 1
ATOM 1698 C CA . ILE A 1 203 ? -30.526 -7.540 27.258 1.00 51.34 203 ILE A CA 1
ATOM 1699 C C . ILE A 1 203 ? -31.131 -8.519 28.274 1.00 51.34 203 ILE A C 1
ATOM 1701 O O . ILE A 1 203 ? -30.605 -9.624 28.448 1.00 51.34 203 ILE A O 1
ATOM 1705 N N . ASN A 1 204 ? -32.259 -8.168 28.902 1.00 49.03 204 ASN A N 1
ATOM 1706 C CA . ASN A 1 204 ? -32.963 -9.090 29.791 1.00 49.03 204 ASN A CA 1
ATOM 1707 C C . ASN A 1 204 ? -33.536 -10.275 29.011 1.00 49.03 204 ASN A C 1
ATOM 1709 O O . ASN A 1 204 ? -33.358 -11.404 29.457 1.00 49.03 204 ASN A O 1
ATOM 1713 N N . GLN A 1 205 ? -34.110 -10.059 27.825 1.00 50.72 205 GLN A N 1
ATOM 1714 C CA . GLN A 1 205 ? -34.652 -11.154 27.016 1.00 50.72 205 GLN A CA 1
ATOM 1715 C C . GLN A 1 205 ? -33.548 -12.095 26.504 1.00 50.72 205 GLN A C 1
ATOM 1717 O O . GLN A 1 205 ? -33.627 -13.293 26.738 1.00 50.72 205 GLN A O 1
ATOM 1722 N N . ILE A 1 206 ? -32.433 -11.570 25.976 1.00 53.22 206 ILE A N 1
ATOM 1723 C CA . ILE A 1 206 ? -31.281 -12.389 25.531 1.00 53.22 206 ILE A CA 1
ATOM 1724 C C . ILE A 1 206 ? -30.632 -13.164 26.700 1.00 53.22 206 ILE A C 1
ATOM 1726 O O . ILE A 1 206 ? -30.061 -14.242 26.512 1.00 53.22 206 ILE A O 1
ATOM 1730 N N . SER A 1 207 ? -30.683 -12.621 27.919 1.00 51.25 207 SER A N 1
ATOM 1731 C CA . SER A 1 207 ? -30.182 -13.298 29.126 1.00 51.25 207 SER A CA 1
ATOM 1732 C C . SER A 1 207 ? -31.156 -14.359 29.650 1.00 51.25 207 SER A C 1
ATOM 1734 O O . SER A 1 207 ? -30.719 -15.365 30.209 1.00 51.25 207 SER A O 1
ATOM 1736 N N . ILE A 1 208 ? -32.463 -14.147 29.476 1.00 51.91 208 ILE A N 1
ATOM 1737 C CA . ILE A 1 208 ? -33.522 -15.106 29.810 1.00 51.91 208 ILE A CA 1
ATOM 1738 C C . ILE A 1 208 ? -33.532 -16.255 28.792 1.00 51.91 208 ILE A C 1
ATOM 1740 O O . ILE A 1 208 ? -33.553 -17.415 29.193 1.00 51.91 208 ILE A O 1
ATOM 1744 N N . ASP A 1 209 ? -33.401 -15.958 27.502 1.00 49.91 209 ASP A N 1
ATOM 1745 C CA . ASP A 1 209 ? -33.413 -16.948 26.423 1.00 49.91 209 ASP A CA 1
ATOM 1746 C C . ASP A 1 209 ? -32.176 -17.857 26.486 1.00 49.91 209 ASP A C 1
ATOM 1748 O O . ASP A 1 209 ? -32.316 -19.078 26.449 1.00 49.91 209 ASP A O 1
ATOM 1752 N N . ARG A 1 210 ? -30.983 -17.305 26.765 1.00 51.31 210 ARG A N 1
ATOM 1753 C CA . ARG A 1 210 ? -29.771 -18.113 27.024 1.00 51.31 210 ARG A CA 1
ATOM 1754 C C . ARG A 1 210 ? -29.865 -18.980 28.283 1.00 51.31 210 ARG A C 1
ATOM 1756 O O . ARG A 1 210 ? -29.290 -20.065 28.328 1.00 51.31 210 ARG A O 1
ATOM 1763 N N . LYS A 1 211 ? -30.579 -18.533 29.324 1.00 51.81 211 LYS A N 1
ATOM 1764 C CA . LYS A 1 211 ? -30.853 -19.368 30.510 1.00 51.81 211 LYS A CA 1
ATOM 1765 C C . LYS A 1 211 ? -31.842 -20.492 30.192 1.00 51.81 211 LYS A C 1
ATOM 1767 O O . LYS A 1 211 ? -31.667 -21.603 30.685 1.00 51.81 211 LYS A O 1
ATOM 1772 N N . ASN A 1 212 ? -32.836 -20.223 29.350 1.00 51.88 212 ASN A N 1
ATOM 1773 C CA . ASN A 1 212 ? -33.830 -21.208 28.932 1.00 51.88 212 ASN A CA 1
ATOM 1774 C C . ASN A 1 212 ? -33.240 -22.268 27.984 1.00 51.88 212 ASN A C 1
ATOM 1776 O O . ASN A 1 212 ? -33.566 -23.444 28.123 1.00 51.88 212 ASN A O 1
ATOM 1780 N N . GLU A 1 213 ? -32.333 -21.896 27.077 1.00 50.94 213 GLU A N 1
ATOM 1781 C CA . GLU A 1 213 ? -31.610 -22.840 26.207 1.00 50.94 213 GLU A CA 1
ATOM 1782 C C . GLU A 1 213 ? -30.661 -23.754 26.992 1.00 50.94 213 GLU A C 1
ATOM 1784 O O . GLU A 1 213 ? -30.648 -24.965 26.773 1.00 50.94 213 GLU A O 1
ATOM 1789 N N . ASN A 1 214 ? -29.936 -23.207 27.974 1.00 52.25 214 ASN A N 1
ATOM 1790 C CA . ASN A 1 214 ? -29.077 -24.007 28.849 1.00 52.25 214 ASN A CA 1
ATOM 1791 C C . ASN A 1 214 ? -29.879 -24.993 29.716 1.00 52.25 214 ASN A C 1
ATOM 1793 O O . ASN A 1 214 ? -29.423 -26.113 29.939 1.00 52.25 214 ASN A O 1
ATOM 1797 N N . ASN A 1 215 ? -31.086 -24.620 30.160 1.00 52.69 215 ASN A N 1
ATOM 1798 C CA . ASN A 1 215 ? -31.973 -25.536 30.885 1.00 52.69 215 ASN A CA 1
ATOM 1799 C C . ASN A 1 215 ? -32.555 -26.637 29.980 1.00 52.69 215 ASN A C 1
ATOM 1801 O O . ASN A 1 215 ? -32.599 -27.789 30.404 1.00 52.69 215 ASN A O 1
ATOM 1805 N N . ARG A 1 216 ? -32.916 -26.334 28.724 1.00 51.25 216 ARG A N 1
ATOM 1806 C CA . ARG A 1 216 ? -33.367 -27.357 27.755 1.00 51.25 216 ARG A CA 1
ATOM 1807 C C . ARG A 1 216 ? -32.253 -28.343 27.387 1.00 51.25 216 ARG A C 1
ATOM 1809 O O . ARG A 1 216 ? -32.492 -29.543 27.339 1.00 51.25 216 ARG A O 1
ATOM 1816 N N . GLY A 1 217 ? -31.013 -27.871 27.220 1.00 49.38 217 GLY A N 1
ATOM 1817 C CA . GLY A 1 217 ? -29.854 -28.744 26.978 1.00 49.38 217 GLY A CA 1
ATOM 1818 C C . GLY A 1 217 ? -29.510 -29.669 28.159 1.00 49.38 217 GLY A C 1
ATOM 1819 O O . GLY A 1 217 ? -29.026 -30.789 27.962 1.00 49.38 217 GLY A O 1
ATOM 1820 N N . LEU A 1 218 ? -29.794 -29.236 29.392 1.00 49.44 218 LEU A N 1
ATOM 1821 C CA . LEU A 1 218 ? -29.660 -30.056 30.602 1.00 49.44 218 LEU A CA 1
ATOM 1822 C C . LEU A 1 218 ? -30.776 -31.110 30.720 1.00 49.44 218 LEU A C 1
ATOM 1824 O O . LEU A 1 218 ? -30.502 -32.238 31.128 1.00 49.44 218 LEU A O 1
ATOM 1828 N N . GLU A 1 219 ? -32.004 -30.795 30.307 1.00 46.31 219 GLU A N 1
ATOM 1829 C CA . GLU A 1 219 ? -33.107 -31.767 30.260 1.00 46.31 219 GLU A CA 1
ATOM 1830 C C . GLU A 1 219 ? -32.897 -32.814 29.150 1.00 46.31 219 GLU A C 1
ATOM 1832 O O . GLU A 1 219 ? -32.989 -34.014 29.414 1.00 46.31 219 GLU A O 1
ATOM 1837 N N . ASP A 1 220 ? -32.469 -32.408 27.951 1.00 46.66 220 ASP A N 1
ATOM 1838 C CA . ASP A 1 220 ? -32.202 -33.325 26.829 1.00 46.66 220 ASP A CA 1
ATOM 1839 C C . ASP A 1 220 ? -30.976 -34.234 27.048 1.00 46.66 220 ASP A C 1
ATOM 1841 O O . ASP A 1 220 ? -30.854 -35.302 26.437 1.00 46.66 220 ASP A O 1
ATOM 1845 N N . SER A 1 221 ? -30.030 -33.823 27.899 1.00 48.78 221 SER A N 1
ATOM 1846 C CA . SER A 1 221 ? -28.897 -34.664 28.319 1.00 48.78 221 SER A CA 1
ATOM 1847 C C . SER A 1 221 ? -29.276 -35.626 29.450 1.00 48.78 221 SER A C 1
ATOM 1849 O O . SER A 1 221 ? -28.765 -36.747 29.490 1.00 48.78 221 SER A O 1
ATOM 1851 N N . GLN A 1 222 ? -30.234 -35.262 30.309 1.00 48.44 222 GLN A N 1
ATOM 1852 C CA . GLN A 1 222 ? -30.810 -36.165 31.312 1.00 48.44 222 GLN A CA 1
ATOM 1853 C C . GLN A 1 222 ? -31.787 -37.192 30.718 1.00 48.44 222 GLN A C 1
ATOM 1855 O O . GLN A 1 222 ? -31.868 -38.308 31.236 1.00 48.44 222 GLN A O 1
ATOM 1860 N N . ILE A 1 223 ? -32.484 -36.863 29.624 1.00 48.59 223 ILE A N 1
ATOM 1861 C CA . ILE A 1 223 ? -33.348 -37.802 28.887 1.00 48.59 223 ILE A CA 1
ATOM 1862 C C . ILE A 1 223 ? -32.490 -38.819 28.111 1.00 48.59 223 ILE A C 1
ATOM 1864 O O . ILE A 1 223 ? -32.660 -40.025 28.296 1.00 48.59 223 ILE A O 1
ATOM 1868 N N . ARG A 1 224 ? -31.456 -38.368 27.379 1.00 42.41 224 ARG A N 1
ATOM 1869 C CA . ARG A 1 224 ? -30.492 -39.264 26.697 1.00 42.41 224 ARG A CA 1
ATOM 1870 C C . ARG A 1 224 ? -29.660 -40.129 27.651 1.00 42.41 224 ARG A C 1
ATOM 1872 O O . ARG A 1 224 ? -29.254 -41.232 27.291 1.00 42.41 224 ARG A O 1
ATOM 1879 N N . GLY A 1 225 ? -29.431 -39.665 28.880 1.00 38.66 225 GLY A N 1
ATOM 1880 C CA . GLY A 1 225 ? -28.767 -40.441 29.932 1.00 38.66 225 GLY A CA 1
ATOM 1881 C C . GLY A 1 225 ? -29.624 -41.561 30.538 1.00 38.66 225 GLY A C 1
ATOM 1882 O O . GLY A 1 225 ? -29.070 -42.474 31.146 1.00 38.66 225 GLY A O 1
ATOM 1883 N N . LYS A 1 226 ? -30.955 -41.525 30.372 1.00 41.66 226 LYS A N 1
ATOM 1884 C CA . LYS A 1 226 ? -31.873 -42.558 30.887 1.00 41.66 226 LYS A CA 1
ATOM 1885 C C . LYS A 1 226 ? -32.212 -43.631 29.851 1.00 41.66 226 LYS A C 1
ATOM 1887 O O . LYS A 1 226 ? -32.382 -44.786 30.235 1.00 41.66 226 LYS A O 1
ATOM 1892 N N . GLU A 1 227 ? -32.213 -43.295 28.562 1.00 36.50 227 GLU A N 1
ATOM 1893 C CA . GLU A 1 227 ? -32.493 -44.248 27.472 1.00 36.50 227 GLU A CA 1
ATOM 1894 C C . GLU A 1 227 ? -31.330 -45.222 27.192 1.00 36.50 227 GLU A C 1
ATOM 1896 O O . GLU A 1 227 ? -31.562 -46.345 26.759 1.00 36.50 227 GLU A O 1
ATOM 1901 N N . ASN A 1 228 ? -30.091 -44.880 27.569 1.00 37.78 228 ASN A N 1
ATOM 1902 C CA . ASN A 1 228 ? -28.915 -45.760 27.442 1.00 37.78 228 ASN A CA 1
ATOM 1903 C C . ASN A 1 228 ? -28.686 -46.714 28.640 1.00 37.78 228 ASN A C 1
ATOM 1905 O O . ASN A 1 228 ? -27.588 -47.243 28.807 1.00 37.78 228 ASN A O 1
ATOM 1909 N N . SER A 1 229 ? -29.700 -46.945 29.487 1.00 36.25 229 SER A N 1
ATOM 1910 C CA . SER A 1 229 ? -29.605 -47.838 30.664 1.00 36.25 229 SER A CA 1
ATOM 1911 C C . SER A 1 229 ? -30.568 -49.036 30.659 1.00 36.25 229 SER A C 1
ATOM 1913 O O . SER A 1 229 ? -30.630 -49.781 31.636 1.00 36.25 229 SER A O 1
ATOM 1915 N N . GLN A 1 230 ? -31.269 -49.283 29.549 1.00 36.06 230 GLN A N 1
ATOM 1916 C CA . GLN A 1 230 ? -32.055 -50.502 29.325 1.00 36.06 230 GLN A CA 1
ATOM 1917 C C . GLN A 1 230 ? -31.674 -51.131 27.983 1.00 36.06 230 GLN A C 1
ATOM 1919 O O . GLN A 1 230 ? -32.297 -50.875 26.960 1.00 36.06 230 GLN A O 1
ATOM 1924 N N . GLY A 1 231 ? -30.623 -51.947 27.981 1.00 31.67 231 GLY A N 1
ATOM 1925 C CA . GLY A 1 231 ? -30.216 -52.677 26.782 1.00 31.67 231 GLY A CA 1
ATOM 1926 C C . GLY A 1 231 ? -28.785 -53.177 26.851 1.00 31.67 231 GLY A C 1
ATOM 1927 O O . GLY A 1 231 ? -27.919 -52.616 26.191 1.00 31.67 231 GLY A O 1
ATOM 1928 N N . ASN A 1 232 ? -28.541 -54.171 27.707 1.00 29.52 232 ASN A N 1
ATOM 1929 C CA . ASN A 1 232 ? -27.651 -55.318 27.469 1.00 29.52 232 ASN A CA 1
ATOM 1930 C C . ASN A 1 232 ? -27.316 -55.983 28.806 1.00 29.52 232 ASN A C 1
ATOM 1932 O O . ASN A 1 232 ? -26.291 -55.719 29.437 1.00 29.52 232 ASN A O 1
ATOM 1936 N N . GLU A 1 233 ? -28.214 -56.873 29.224 1.00 29.08 233 GLU A N 1
ATOM 1937 C CA . GLU A 1 233 ? -27.800 -58.061 29.957 1.00 29.08 233 GLU A CA 1
ATOM 1938 C C . GLU A 1 233 ? -26.985 -58.961 29.012 1.00 29.08 233 GLU A C 1
ATOM 1940 O O . GLU A 1 233 ? -27.239 -59.020 27.814 1.00 29.08 233 GLU A O 1
ATOM 1945 N N . GLU A 1 234 ? -26.013 -59.659 29.599 1.00 27.03 234 GLU A N 1
ATOM 1946 C CA . GLU A 1 234 ? -25.209 -60.740 29.015 1.00 27.03 234 GLU A CA 1
ATOM 1947 C C . GLU A 1 234 ? -24.044 -60.366 28.084 1.00 27.03 234 GLU A C 1
ATOM 1949 O O . GLU A 1 234 ? -24.072 -60.606 26.884 1.00 27.03 234 GLU A O 1
ATOM 1954 N N . THR A 1 235 ? -22.894 -60.003 28.671 1.00 26.30 235 THR A N 1
ATOM 1955 C CA . THR A 1 235 ? -21.702 -60.871 28.530 1.00 26.30 235 THR A CA 1
ATOM 1956 C C . THR A 1 235 ? -20.662 -60.650 29.640 1.00 26.30 235 THR A C 1
ATOM 1958 O O . THR A 1 235 ? -19.983 -59.636 29.718 1.00 26.30 235 THR A O 1
ATOM 1961 N N . GLN A 1 236 ? -20.547 -61.677 30.486 1.00 27.25 236 GLN A N 1
ATOM 1962 C CA . GLN A 1 236 ? -19.331 -62.195 31.128 1.00 27.25 236 GLN A CA 1
ATOM 1963 C C . GLN A 1 236 ? -18.417 -61.267 31.955 1.00 27.25 236 GLN A C 1
ATOM 1965 O O . GLN A 1 236 ? -17.512 -60.598 31.473 1.00 27.25 236 GLN A O 1
ATOM 1970 N N . GLN A 1 237 ? -18.556 -61.438 33.275 1.00 29.30 237 GLN A N 1
ATOM 1971 C CA . GLN A 1 237 ? -17.488 -61.894 34.181 1.00 29.30 237 GLN A CA 1
ATOM 1972 C C . GLN A 1 237 ? -16.041 -61.511 33.813 1.00 29.30 237 GLN A C 1
ATOM 1974 O O . GLN A 1 237 ? -15.379 -62.231 33.071 1.00 29.30 237 GLN A O 1
ATOM 1979 N N . LYS A 1 238 ? -15.502 -60.492 34.496 1.00 30.08 238 LYS A N 1
ATOM 1980 C CA . LYS A 1 238 ? -14.227 -60.524 35.253 1.00 30.08 238 LYS A CA 1
ATOM 1981 C C . LYS A 1 238 ? -13.822 -59.100 35.643 1.00 30.08 238 LYS A C 1
ATOM 1983 O O . LYS A 1 238 ? -13.211 -58.382 34.867 1.00 30.08 238 LYS A O 1
ATOM 1988 N N . SER A 1 239 ? -14.104 -58.714 36.882 1.00 26.92 239 SER A N 1
ATOM 1989 C CA . SER A 1 239 ? -13.104 -58.169 37.817 1.00 26.92 239 SER A CA 1
ATOM 1990 C C . SER A 1 239 ? -13.812 -57.627 39.056 1.00 26.92 239 SER A C 1
ATOM 1992 O O . SER A 1 239 ? -14.661 -56.744 39.014 1.00 26.92 239 SER A O 1
ATOM 1994 N N . LYS A 1 240 ? -13.495 -58.259 40.183 1.00 27.09 240 LYS A N 1
ATOM 1995 C CA . LYS A 1 240 ? -13.897 -57.849 41.523 1.00 27.09 240 LYS A CA 1
ATOM 1996 C C . LYS A 1 240 ? -12.969 -56.735 42.013 1.00 27.09 240 LYS A C 1
ATOM 1998 O O . LYS A 1 240 ? -11.777 -56.778 41.740 1.00 27.09 240 LYS A O 1
ATOM 2003 N N . ALA A 1 241 ? -13.541 -55.913 42.893 1.00 24.11 241 ALA A N 1
ATOM 2004 C CA . ALA A 1 241 ? -12.896 -55.157 43.968 1.00 24.11 241 ALA A CA 1
ATOM 2005 C C . ALA A 1 241 ? -12.140 -53.869 43.592 1.00 24.11 241 ALA A C 1
ATOM 2007 O O . ALA A 1 241 ? -10.993 -53.914 43.174 1.00 24.11 241 ALA A O 1
ATOM 2008 N N . ALA A 1 242 ? -12.731 -52.713 43.921 1.00 24.92 242 ALA A N 1
ATOM 2009 C CA . ALA A 1 242 ? -12.274 -51.903 45.060 1.00 24.92 242 ALA A CA 1
ATOM 2010 C C . ALA A 1 242 ? -13.229 -50.718 45.336 1.00 24.92 242 ALA A C 1
ATOM 2012 O O . ALA A 1 242 ? -13.409 -49.835 44.509 1.00 24.92 242 ALA A O 1
ATOM 2013 N N . SER A 1 243 ? -13.860 -50.773 46.515 1.00 26.33 243 SER A N 1
ATOM 2014 C CA . SER A 1 243 ? -14.331 -49.709 47.428 1.00 26.33 243 SER A CA 1
ATOM 2015 C C . SER A 1 243 ? -14.398 -48.255 46.916 1.00 26.33 243 SER A C 1
ATOM 2017 O O . SER A 1 243 ? -13.392 -47.695 46.512 1.00 26.33 243 SER A O 1
ATOM 2019 N N . LYS A 1 244 ? -15.547 -47.559 46.919 1.00 27.14 244 LYS A N 1
ATOM 2020 C CA . LYS A 1 244 ? -16.380 -47.087 48.059 1.00 27.14 244 LYS A CA 1
ATOM 2021 C C . LYS A 1 244 ? -15.661 -46.058 48.960 1.00 27.14 244 LYS A C 1
ATOM 2023 O O . LYS A 1 244 ? -14.788 -46.468 49.717 1.00 27.14 244 LYS A O 1
ATOM 2028 N N . ARG A 1 245 ? -16.128 -44.788 48.935 1.00 27.84 245 ARG A N 1
ATOM 2029 C CA . ARG A 1 245 ? -16.409 -43.825 50.054 1.00 27.84 245 ARG A CA 1
ATOM 2030 C C . ARG A 1 245 ? -16.305 -42.351 49.572 1.00 27.84 245 ARG A C 1
ATOM 2032 O O . ARG A 1 245 ? -15.274 -41.969 49.046 1.00 27.84 245 ARG A O 1
ATOM 2039 N N . LEU A 1 246 ? -17.437 -41.622 49.514 1.00 27.14 246 LEU A N 1
ATOM 2040 C CA . LEU A 1 246 ? -17.883 -40.521 50.424 1.00 27.14 246 LEU A CA 1
ATOM 2041 C C . LEU A 1 246 ? -17.053 -39.223 50.253 1.00 27.14 246 LEU A C 1
ATOM 2043 O O . LEU A 1 246 ? -15.866 -39.248 50.527 1.00 27.14 246 LEU A O 1
ATOM 2047 N N . SER A 1 247 ? -17.531 -38.124 49.648 1.00 25.25 247 SER A N 1
ATOM 2048 C CA . SER A 1 247 ? -18.625 -37.172 49.970 1.00 25.25 247 SER A CA 1
ATOM 2049 C C . SER A 1 247 ? -18.281 -36.073 50.996 1.00 25.25 247 SER A C 1
ATOM 2051 O O . SER A 1 247 ? -18.018 -36.415 52.145 1.00 25.25 247 SER A O 1
ATOM 2053 N N . LYS A 1 248 ? -18.537 -34.811 50.580 1.00 29.06 248 LYS A N 1
ATOM 2054 C CA . LYS A 1 248 ? -18.881 -33.588 51.362 1.00 29.06 248 LYS A CA 1
ATOM 2055 C C . LYS A 1 248 ? -17.772 -32.978 52.240 1.00 29.06 248 LYS A C 1
ATOM 2057 O O . LYS A 1 248 ? -16.969 -33.717 52.778 1.00 29.06 248 LYS A O 1
ATOM 2062 N N . ALA A 1 249 ? -17.711 -31.679 52.541 1.00 27.70 249 ALA A N 1
ATOM 2063 C CA . ALA A 1 249 ? -18.308 -30.405 52.093 1.00 27.70 249 ALA A CA 1
ATOM 2064 C C . ALA A 1 249 ? -17.701 -29.306 53.013 1.00 27.70 249 ALA A C 1
ATOM 2066 O O . ALA A 1 249 ? -17.423 -29.656 54.156 1.00 27.70 249 ALA A O 1
ATOM 2067 N N . ASN A 1 250 ? -17.609 -28.049 52.531 1.00 25.94 250 ASN A N 1
ATOM 2068 C CA . ASN A 1 250 ? -17.781 -26.759 53.258 1.00 25.94 250 ASN A CA 1
ATOM 2069 C C . ASN A 1 250 ? -16.860 -26.452 54.478 1.00 25.94 250 ASN A C 1
ATOM 2071 O O . ASN A 1 250 ? -16.342 -27.361 55.104 1.00 25.94 250 ASN A O 1
ATOM 2075 N N . ASP A 1 251 ? -16.585 -25.232 54.950 1.00 27.52 251 ASP A N 1
ATOM 2076 C CA . ASP A 1 251 ? -16.896 -23.819 54.659 1.00 27.52 251 ASP A CA 1
ATOM 2077 C C . ASP A 1 251 ? -15.960 -22.959 55.574 1.00 27.52 251 ASP A C 1
ATOM 2079 O O . ASP A 1 251 ? -15.229 -23.519 56.390 1.00 27.52 251 ASP A O 1
ATOM 2083 N N . GLU A 1 252 ? -16.071 -21.622 55.476 1.00 27.62 252 GLU A N 1
ATOM 2084 C CA . GLU A 1 252 ? -15.689 -20.557 56.452 1.00 27.62 252 GLU A CA 1
ATOM 2085 C C . GLU A 1 252 ? -14.212 -20.073 56.497 1.00 27.62 252 GLU A C 1
ATOM 2087 O O . GLU A 1 252 ? -13.298 -20.853 56.726 1.00 27.62 252 GLU A O 1
ATOM 2092 N N . VAL A 1 253 ? -13.839 -18.833 56.103 1.00 26.11 253 VAL A N 1
ATOM 2093 C CA . VAL A 1 253 ? -14.166 -17.425 56.507 1.00 26.11 253 VAL A CA 1
ATOM 2094 C C . VAL A 1 253 ? -13.341 -16.938 57.726 1.00 26.11 253 VAL A C 1
ATOM 2096 O O . VAL A 1 253 ? -13.325 -17.599 58.754 1.00 26.11 253 VAL A O 1
ATOM 2099 N N . VAL A 1 254 ? -12.712 -15.747 57.591 1.00 27.95 254 VAL A N 1
ATOM 2100 C CA . VAL A 1 254 ? -12.631 -14.592 58.543 1.00 27.95 254 VAL A CA 1
ATOM 2101 C C . VAL A 1 254 ? -11.253 -13.869 58.550 1.00 27.95 254 VAL A C 1
ATOM 2103 O O . VAL A 1 254 ? -10.227 -14.508 58.743 1.00 27.95 254 VAL A O 1
ATOM 2106 N N . ASP A 1 255 ? -11.327 -12.525 58.401 1.00 26.62 255 ASP A N 1
ATOM 2107 C CA . ASP A 1 255 ? -10.426 -11.390 58.771 1.00 26.62 255 ASP A CA 1
ATOM 2108 C C . ASP A 1 255 ? -8.938 -11.390 58.372 1.00 26.62 255 ASP A C 1
ATOM 2110 O O . ASP A 1 255 ? -8.274 -12.411 58.352 1.00 26.62 255 ASP A O 1
ATOM 2114 N N . GLY A 1 256 ? -8.265 -10.263 58.120 1.00 23.94 256 GLY A N 1
ATOM 2115 C CA . GLY A 1 256 ? -8.560 -8.838 58.306 1.00 23.94 256 GLY A CA 1
ATOM 2116 C C . GLY A 1 256 ? -7.222 -8.074 58.400 1.00 23.94 256 GLY A C 1
ATOM 2117 O O . GLY A 1 256 ? -6.206 -8.664 58.761 1.00 23.94 256 GLY A O 1
ATOM 2118 N N . GLY A 1 257 ? -7.196 -6.768 58.093 1.00 23.89 257 GLY A N 1
ATOM 2119 C CA . GLY A 1 257 ? -6.119 -5.868 58.559 1.00 23.89 257 GLY A CA 1
ATOM 2120 C C . GLY A 1 257 ? -5.238 -5.154 57.517 1.00 23.89 257 GLY A C 1
ATOM 2121 O O . GLY A 1 257 ? -4.276 -5.694 56.988 1.00 23.89 257 GLY A O 1
ATOM 2122 N N . GLN A 1 258 ? -5.570 -3.875 57.333 1.00 25.75 258 GLN A N 1
ATOM 2123 C CA . GLN A 1 258 ? -4.862 -2.719 56.756 1.00 25.75 258 GLN A CA 1
ATOM 2124 C C . GLN A 1 258 ? -3.318 -2.653 56.862 1.00 25.75 258 GLN A C 1
ATOM 2126 O O . GLN A 1 258 ? -2.760 -2.931 57.914 1.00 25.75 258 GLN A O 1
ATOM 2131 N N . THR A 1 259 ? -2.666 -2.026 55.866 1.00 28.33 259 THR A N 1
ATOM 2132 C CA . THR A 1 259 ? -1.719 -0.902 56.085 1.00 28.33 259 THR A CA 1
ATOM 2133 C C . THR A 1 259 ? -1.668 0.045 54.876 1.00 28.33 259 THR A C 1
ATOM 2135 O O . THR A 1 259 ? -1.702 -0.373 53.722 1.00 28.33 259 THR A O 1
ATOM 2138 N N . ALA A 1 260 ? -1.609 1.346 55.168 1.00 25.23 260 ALA A N 1
ATOM 2139 C CA . ALA A 1 260 ? -1.463 2.451 54.226 1.00 25.23 260 ALA A CA 1
ATOM 2140 C C . ALA A 1 260 ? 0.016 2.850 54.067 1.00 25.23 260 ALA A C 1
ATOM 2142 O O . ALA A 1 260 ? 0.769 2.832 55.040 1.00 25.23 260 ALA A O 1
ATOM 2143 N N . GLY A 1 261 ? 0.413 3.301 52.872 1.00 25.27 261 GLY A N 1
ATOM 2144 C CA . GLY A 1 261 ? 1.763 3.809 52.621 1.00 25.27 261 GLY A CA 1
ATOM 2145 C C . GLY A 1 261 ? 1.919 4.562 51.297 1.00 25.27 261 GLY A C 1
ATOM 2146 O O . GLY A 1 261 ? 2.320 3.974 50.306 1.00 25.27 261 GLY A O 1
ATOM 2147 N N . LYS A 1 262 ? 1.618 5.868 51.329 1.00 28.25 262 LYS A N 1
ATOM 2148 C CA . LYS A 1 262 ? 2.227 6.987 50.570 1.00 28.25 262 LYS A CA 1
ATOM 2149 C C . LYS A 1 262 ? 2.635 6.761 49.098 1.00 28.25 262 LYS A C 1
ATOM 2151 O O . LYS A 1 262 ? 3.707 6.237 48.821 1.00 28.25 262 LYS A O 1
ATOM 2156 N N . ALA A 1 263 ? 1.903 7.398 48.182 1.00 26.39 263 ALA A N 1
ATOM 2157 C CA . ALA A 1 263 ? 2.442 7.862 46.903 1.00 26.39 263 ALA A CA 1
ATOM 2158 C C . ALA A 1 263 ? 1.792 9.204 46.531 1.00 26.39 263 ALA A C 1
ATOM 2160 O O . ALA A 1 263 ? 0.627 9.245 46.154 1.00 26.39 263 ALA A O 1
ATOM 2161 N N . ASP A 1 264 ? 2.541 10.298 46.662 1.00 31.67 264 ASP A N 1
ATOM 2162 C CA . ASP A 1 264 ? 2.227 11.560 45.995 1.00 31.67 264 ASP A CA 1
ATOM 2163 C C . ASP A 1 264 ? 3.541 12.259 45.624 1.00 31.67 264 ASP A C 1
ATOM 2165 O O . ASP A 1 264 ? 4.342 12.589 46.505 1.00 31.67 264 ASP A O 1
ATOM 2169 N N . LYS A 1 265 ? 3.770 12.348 44.307 1.00 30.94 265 LYS A N 1
ATOM 2170 C CA . LYS A 1 265 ? 4.753 13.134 43.530 1.00 30.94 265 LYS A CA 1
ATOM 2171 C C . LYS A 1 265 ? 5.124 12.363 42.261 1.00 30.94 265 LYS A C 1
ATOM 2173 O O . LYS A 1 265 ? 6.048 11.557 42.253 1.00 30.94 265 LYS A O 1
ATOM 2178 N N . GLY A 1 266 ? 4.417 12.643 41.169 1.00 30.81 266 GLY A N 1
ATOM 2179 C CA . GLY A 1 266 ? 4.793 12.124 39.847 1.00 30.81 266 GLY A CA 1
ATOM 2180 C C . GLY A 1 266 ? 3.806 12.397 38.713 1.00 30.81 266 GLY A C 1
ATOM 2181 O O . GLY A 1 266 ? 3.887 11.766 37.669 1.00 30.81 266 GLY A O 1
ATOM 2182 N N . MET A 1 267 ? 2.864 13.321 38.888 1.00 32.44 267 MET A N 1
ATOM 2183 C CA . MET A 1 267 ? 1.742 13.527 37.968 1.00 32.44 267 MET A CA 1
ATOM 2184 C C . MET A 1 267 ? 2.093 14.554 36.874 1.00 32.44 267 MET A C 1
ATOM 2186 O O . MET A 1 267 ? 1.448 15.586 36.767 1.00 32.44 267 MET A O 1
ATOM 2190 N N . LYS A 1 268 ? 3.189 14.320 36.131 1.00 33.31 268 LYS A N 1
ATOM 2191 C CA . LYS A 1 268 ? 3.551 15.063 34.893 1.00 33.31 268 LYS A CA 1
ATOM 2192 C C . LYS A 1 268 ? 4.313 14.239 33.836 1.00 33.31 268 LYS A C 1
ATOM 2194 O O . LYS A 1 268 ? 4.546 14.752 32.745 1.00 33.31 268 LYS A O 1
ATOM 2199 N N . ASN A 1 269 ? 4.668 12.979 34.114 1.00 31.47 269 ASN A N 1
ATOM 2200 C CA . ASN A 1 269 ? 5.321 12.095 33.132 1.00 31.47 269 ASN A CA 1
ATOM 2201 C C . ASN A 1 269 ? 4.381 11.039 32.521 1.00 31.47 269 ASN A C 1
ATOM 2203 O O . ASN A 1 269 ? 4.706 10.483 31.481 1.00 31.47 269 ASN A O 1
ATOM 2207 N N . SER A 1 270 ? 3.190 10.814 33.084 1.00 36.06 270 SER A N 1
ATOM 2208 C CA . SER A 1 270 ? 2.284 9.754 32.617 1.00 36.06 270 SER A CA 1
ATOM 2209 C C . SER A 1 270 ? 1.559 10.062 31.303 1.00 36.06 270 SER A C 1
ATOM 2211 O O . SER A 1 270 ? 1.162 9.133 30.614 1.00 36.06 270 SER A O 1
ATOM 2213 N N . GLU A 1 271 ? 1.389 11.329 30.917 1.00 33.25 271 GLU A N 1
ATOM 2214 C CA . GLU A 1 271 ? 0.684 11.680 29.668 1.00 33.25 271 GLU A CA 1
ATOM 2215 C C . GLU A 1 271 ? 1.539 11.397 28.422 1.00 33.25 271 GLU A C 1
ATOM 2217 O O . GLU A 1 271 ? 1.027 10.864 27.439 1.00 33.25 271 GLU A O 1
ATOM 2222 N N . ARG A 1 272 ? 2.864 11.604 28.502 1.00 33.22 272 ARG A N 1
ATOM 2223 C CA . ARG A 1 272 ? 3.803 11.224 27.428 1.00 33.22 272 ARG A CA 1
ATOM 2224 C C . ARG A 1 272 ? 3.991 9.709 27.303 1.00 33.22 272 ARG A C 1
ATOM 2226 O O . ARG A 1 272 ? 4.208 9.212 26.199 1.00 33.22 272 ARG A O 1
ATOM 2233 N N . ASP A 1 273 ? 3.854 8.972 28.403 1.00 36.47 273 ASP A N 1
ATOM 2234 C CA . ASP A 1 273 ? 3.959 7.508 28.411 1.00 36.47 273 ASP A CA 1
ATOM 2235 C C . ASP A 1 273 ? 2.675 6.816 27.913 1.00 36.47 273 ASP A C 1
ATOM 2237 O O . ASP A 1 273 ? 2.724 5.681 27.437 1.00 36.47 273 ASP A O 1
ATOM 2241 N N . ILE A 1 274 ? 1.524 7.493 27.984 1.00 37.50 274 ILE A N 1
ATOM 2242 C CA . ILE A 1 274 ? 0.237 6.983 27.484 1.00 37.50 274 ILE A CA 1
ATOM 2243 C C . ILE A 1 274 ? 0.047 7.332 25.998 1.00 37.50 274 ILE A C 1
ATOM 2245 O O . ILE A 1 274 ? -0.435 6.489 25.241 1.00 37.50 274 ILE A O 1
ATOM 2249 N N . GLU A 1 275 ? 0.512 8.501 25.539 1.00 32.88 275 GLU A N 1
ATOM 2250 C CA . GLU A 1 275 ? 0.542 8.840 24.104 1.00 32.88 275 GLU A CA 1
ATOM 2251 C C . GLU A 1 275 ? 1.496 7.945 23.294 1.00 32.88 275 GLU A C 1
ATOM 2253 O O . GLU A 1 275 ? 1.205 7.628 22.141 1.00 32.88 275 GLU A O 1
ATOM 2258 N N . ASN A 1 276 ? 2.592 7.463 23.894 1.00 34.81 276 ASN A N 1
ATOM 2259 C CA . ASN A 1 276 ? 3.509 6.525 23.233 1.00 34.81 276 ASN A CA 1
ATOM 2260 C C . ASN A 1 276 ? 3.039 5.061 23.248 1.00 34.81 276 ASN A C 1
ATOM 2262 O O . ASN A 1 276 ? 3.480 4.286 22.402 1.00 34.81 276 ASN A O 1
ATOM 2266 N N . LYS A 1 277 ? 2.133 4.668 24.153 1.00 34.84 277 LYS A N 1
ATOM 2267 C CA . LYS A 1 277 ? 1.611 3.288 24.207 1.00 34.84 277 LYS A CA 1
ATOM 2268 C C . LYS A 1 277 ? 0.576 2.975 23.128 1.00 34.84 277 LYS A C 1
ATOM 2270 O O . LYS A 1 277 ? 0.439 1.822 22.746 1.00 34.84 277 LYS A O 1
ATOM 2275 N N . ASN A 1 278 ? -0.106 3.984 22.587 1.00 34.53 278 ASN A N 1
ATOM 2276 C CA . ASN A 1 278 ? -1.159 3.783 21.583 1.00 34.53 278 ASN A CA 1
ATOM 2277 C C . ASN A 1 278 ? -0.684 3.985 20.128 1.00 34.53 278 ASN A C 1
ATOM 2279 O O . ASN A 1 278 ? -1.497 3.927 19.212 1.00 34.53 278 ASN A O 1
ATOM 2283 N N . LYS A 1 279 ? 0.628 4.181 19.909 1.00 35.44 279 LYS A N 1
ATOM 2284 C CA . LYS A 1 279 ? 1.306 4.124 18.594 1.00 35.44 279 LYS A CA 1
ATOM 2285 C C . LYS A 1 279 ? 2.075 2.813 18.369 1.00 35.44 279 LYS A C 1
ATOM 2287 O O . LYS A 1 279 ? 2.876 2.717 17.439 1.00 35.44 279 LYS A O 1
ATOM 2292 N N . GLU A 1 280 ? 1.872 1.805 19.216 1.00 38.75 280 GLU A N 1
ATOM 2293 C CA . GLU A 1 280 ? 2.436 0.469 19.018 1.00 38.75 280 GLU A CA 1
ATOM 2294 C C . GLU A 1 280 ? 1.605 -0.331 18.004 1.00 38.75 280 GLU A C 1
ATOM 2296 O O . GLU A 1 280 ? 0.960 -1.321 18.332 1.00 38.75 280 GLU A O 1
ATOM 2301 N N . GLU A 1 281 ? 1.664 0.083 16.738 1.00 43.53 281 GLU A N 1
ATOM 2302 C CA . GLU A 1 281 ? 1.535 -0.869 15.636 1.00 43.53 281 GLU A CA 1
ATOM 2303 C C . GLU A 1 281 ? 2.675 -1.890 15.770 1.00 43.53 281 GLU A C 1
ATOM 2305 O O . GLU A 1 281 ? 3.854 -1.546 15.666 1.00 43.53 281 GLU A O 1
ATOM 2310 N N . ASP A 1 282 ? 2.311 -3.126 16.103 1.00 48.16 282 ASP A N 1
ATOM 2311 C CA . ASP A 1 282 ? 2.952 -4.392 15.731 1.00 48.16 282 ASP A CA 1
ATOM 2312 C C . ASP A 1 282 ? 4.470 -4.344 15.419 1.00 48.16 282 ASP A C 1
ATOM 2314 O O . ASP A 1 282 ? 4.938 -4.693 14.332 1.00 48.16 282 ASP A O 1
ATOM 2318 N N . PHE A 1 283 ? 5.293 -3.880 16.371 1.00 59.00 283 PHE A N 1
ATOM 2319 C CA . PHE A 1 283 ? 6.746 -3.956 16.205 1.00 59.00 283 PHE A CA 1
ATOM 2320 C C . PHE A 1 283 ? 7.180 -5.420 16.293 1.00 59.00 283 PHE A C 1
ATOM 2322 O O . PHE A 1 283 ? 7.284 -5.994 17.382 1.00 59.00 283 PHE A O 1
ATOM 2329 N N . SER A 1 284 ? 7.480 -5.992 15.131 1.00 73.25 284 SER A N 1
ATOM 2330 C CA . SER A 1 284 ? 8.116 -7.294 14.980 1.00 73.25 284 SER A CA 1
ATOM 2331 C C . SER A 1 284 ? 9.621 -7.146 14.740 1.00 73.25 284 SER A C 1
ATOM 2333 O O . SER A 1 284 ? 10.095 -6.243 14.035 1.00 73.25 284 SER A O 1
ATOM 2335 N N . PHE A 1 285 ? 10.392 -8.046 15.358 1.00 72.31 285 PHE A N 1
ATOM 2336 C CA . PHE A 1 285 ? 11.811 -8.201 15.060 1.00 72.31 285 PHE A CA 1
ATOM 2337 C C . PHE A 1 285 ? 11.945 -8.751 13.634 1.00 72.31 285 PHE A C 1
ATOM 2339 O O . PHE A 1 285 ? 11.438 -9.822 13.311 1.00 72.31 285 PHE A O 1
ATOM 2346 N N . SER A 1 286 ? 12.589 -7.985 12.763 1.00 67.38 286 SER A N 1
ATOM 2347 C CA . SER A 1 286 ? 12.581 -8.183 11.316 1.00 67.38 286 SER A CA 1
ATOM 2348 C C . SER A 1 286 ? 13.910 -8.738 10.798 1.00 67.38 286 SER A C 1
ATOM 2350 O O . SER A 1 286 ? 14.949 -8.684 11.458 1.00 67.38 286 SER A O 1
ATOM 2352 N N . ARG A 1 287 ? 13.920 -9.198 9.542 1.00 62.81 287 ARG A N 1
ATOM 2353 C CA . ARG A 1 287 ? 15.163 -9.564 8.833 1.00 62.81 287 ARG A CA 1
ATOM 2354 C C . ARG A 1 287 ? 16.142 -8.402 8.716 1.00 62.81 287 ARG A C 1
ATOM 2356 O O . ARG A 1 287 ? 17.346 -8.633 8.726 1.00 62.81 287 ARG A O 1
ATOM 2363 N N . TYR A 1 288 ? 15.640 -7.172 8.604 1.00 62.34 288 TYR A N 1
ATOM 2364 C CA . TYR A 1 288 ? 16.487 -5.983 8.603 1.00 62.34 288 TYR A CA 1
ATOM 2365 C C . TYR A 1 288 ? 17.247 -5.857 9.929 1.00 62.34 288 TYR A C 1
ATOM 2367 O O . TYR A 1 288 ? 18.444 -5.575 9.928 1.00 62.34 288 TYR A O 1
ATOM 2375 N N . ASP A 1 289 ? 16.599 -6.178 11.050 1.00 77.62 289 ASP A N 1
ATOM 2376 C CA . ASP A 1 289 ? 17.255 -6.165 12.357 1.00 77.62 289 ASP A CA 1
ATOM 2377 C C . ASP A 1 289 ? 18.335 -7.244 12.438 1.00 77.62 289 ASP A C 1
ATOM 2379 O O . ASP A 1 289 ? 19.487 -6.934 12.736 1.00 77.62 289 ASP A O 1
ATOM 2383 N N . ALA A 1 290 ? 17.994 -8.484 12.075 1.00 74.56 290 ALA A N 1
ATOM 2384 C CA . ALA A 1 290 ? 18.916 -9.620 12.108 1.00 74.56 290 ALA A CA 1
ATOM 2385 C C . ALA A 1 290 ? 20.148 -9.438 11.200 1.00 74.56 290 ALA A C 1
ATOM 2387 O O . ALA A 1 290 ? 21.269 -9.729 11.617 1.00 74.56 290 ALA A O 1
ATOM 2388 N N . ASN A 1 291 ? 19.942 -8.956 9.969 1.00 61.38 291 ASN A N 1
ATOM 2389 C CA . ASN A 1 291 ? 20.951 -9.003 8.904 1.00 61.38 291 ASN A CA 1
ATOM 2390 C C . ASN A 1 291 ? 21.656 -7.670 8.647 1.00 61.38 291 ASN A C 1
ATOM 2392 O O . ASN A 1 291 ? 22.703 -7.652 8.002 1.00 61.38 291 ASN A O 1
ATOM 2396 N N . VAL A 1 292 ? 21.095 -6.555 9.117 1.00 63.12 292 VAL A N 1
ATOM 2397 C CA . VAL A 1 292 ? 21.663 -5.220 8.893 1.00 63.12 292 VAL A CA 1
ATOM 2398 C C . VAL A 1 292 ? 21.962 -4.544 10.220 1.00 63.12 292 VAL A C 1
ATOM 2400 O O . VAL A 1 292 ? 23.111 -4.179 10.462 1.00 63.12 292 VAL A O 1
ATOM 2403 N N . VAL A 1 293 ? 20.969 -4.432 11.106 1.00 73.00 293 VAL A N 1
ATOM 2404 C CA . VAL A 1 293 ? 21.127 -3.663 12.347 1.00 73.00 293 VAL A CA 1
ATOM 2405 C C . VAL A 1 293 ? 22.100 -4.346 13.307 1.00 73.00 293 VAL A C 1
ATOM 2407 O O . VAL A 1 293 ? 23.102 -3.743 13.687 1.00 73.00 293 VAL A O 1
ATOM 2410 N N . LEU A 1 294 ? 21.876 -5.619 13.646 1.00 84.25 294 LEU A N 1
ATOM 2411 C CA . LEU A 1 294 ? 22.734 -6.347 14.585 1.00 84.25 294 LEU A CA 1
ATOM 2412 C C . LEU A 1 294 ? 24.198 -6.476 14.106 1.00 84.25 294 LEU A C 1
ATOM 2414 O O . LEU A 1 294 ? 25.102 -6.228 14.909 1.00 84.25 294 LEU A O 1
ATOM 2418 N N . PRO A 1 295 ? 24.501 -6.807 12.830 1.00 79.62 295 PRO A N 1
ATOM 2419 C CA . PRO A 1 295 ? 25.882 -6.831 12.345 1.00 79.62 295 PRO A CA 1
ATOM 2420 C C . PRO A 1 295 ? 26.565 -5.460 12.381 1.00 79.62 295 PRO A C 1
ATOM 2422 O O . PRO A 1 295 ? 27.758 -5.381 12.677 1.00 79.62 295 PRO A O 1
ATOM 2425 N N . MET A 1 296 ? 25.829 -4.376 12.118 1.00 73.69 296 MET A N 1
ATOM 2426 C CA . MET A 1 296 ? 26.370 -3.019 12.224 1.00 73.69 296 MET A CA 1
ATOM 2427 C C . MET A 1 296 ? 26.653 -2.632 13.678 1.00 73.69 296 MET A C 1
ATOM 2429 O O . MET A 1 296 ? 27.716 -2.072 13.926 1.00 73.69 296 MET A O 1
ATOM 2433 N N . ILE A 1 297 ? 25.804 -3.022 14.638 1.00 88.19 297 ILE A N 1
ATOM 2434 C CA . ILE A 1 297 ? 26.082 -2.858 16.078 1.00 88.19 297 ILE A CA 1
ATOM 2435 C C . ILE A 1 297 ? 27.351 -3.614 16.494 1.00 88.19 297 ILE A C 1
ATOM 2437 O O . ILE A 1 297 ? 28.195 -3.054 17.187 1.00 88.19 297 ILE A O 1
ATOM 2441 N N . ARG A 1 298 ? 27.564 -4.849 16.011 1.00 86.00 298 ARG A N 1
ATOM 2442 C CA . ARG A 1 298 ? 28.818 -5.590 16.277 1.00 86.00 298 ARG A CA 1
ATOM 2443 C C . ARG A 1 298 ? 30.059 -4.862 15.755 1.00 86.00 298 ARG A C 1
ATOM 2445 O O . ARG A 1 298 ? 31.116 -4.944 16.371 1.00 86.00 298 ARG A O 1
ATOM 2452 N N . LYS A 1 299 ? 29.947 -4.190 14.605 1.00 83.50 299 LYS A N 1
ATOM 2453 C CA . LYS A 1 299 ? 31.058 -3.477 13.954 1.00 83.50 299 LYS A CA 1
ATOM 2454 C C . LYS A 1 299 ? 31.299 -2.084 14.548 1.00 83.50 299 LYS A C 1
ATOM 2456 O O . LYS A 1 299 ? 32.436 -1.621 14.577 1.00 83.50 299 LYS A O 1
ATOM 2461 N N . ALA A 1 300 ? 30.238 -1.414 14.978 1.00 86.88 300 ALA A N 1
ATOM 2462 C CA . ALA A 1 300 ? 30.235 -0.047 15.476 1.00 86.88 300 ALA A CA 1
ATOM 2463 C C . ALA A 1 300 ? 29.225 0.064 16.634 1.00 86.88 300 ALA A C 1
ATOM 2465 O O . ALA A 1 300 ? 28.079 0.447 16.414 1.00 86.88 300 ALA A O 1
ATOM 2466 N N . PRO A 1 301 ? 29.625 -0.292 17.866 1.00 88.50 301 PRO A N 1
ATOM 2467 C CA . PRO A 1 301 ? 28.692 -0.404 18.985 1.00 88.50 301 PRO A CA 1
ATOM 2468 C C . PRO A 1 301 ? 28.257 0.939 19.580 1.00 88.50 301 PRO A C 1
ATOM 2470 O O . PRO A 1 301 ? 27.323 0.957 20.366 1.00 88.50 301 PRO A O 1
ATOM 2473 N N . SER A 1 302 ? 28.886 2.067 19.244 1.00 89.12 302 SER A N 1
ATOM 2474 C CA . SER A 1 302 ? 28.459 3.393 19.729 1.00 89.12 302 SER A CA 1
ATOM 2475 C C . SER A 1 302 ? 27.856 4.254 18.622 1.00 89.12 302 SER A C 1
ATOM 2477 O O . SER A 1 302 ? 28.267 4.169 17.463 1.00 89.12 302 SER A O 1
ATOM 2479 N N . THR A 1 303 ? 26.965 5.177 18.991 1.00 83.00 303 THR A N 1
ATOM 2480 C CA . THR A 1 303 ? 26.364 6.164 18.073 1.00 83.00 303 THR A CA 1
ATOM 2481 C C . THR A 1 303 ? 27.425 6.940 17.292 1.00 83.00 303 THR A C 1
ATOM 2483 O O . THR A 1 303 ? 27.320 7.102 16.080 1.00 83.00 303 THR A O 1
ATOM 2486 N N . LYS A 1 304 ? 28.527 7.323 17.950 1.00 86.62 304 LYS A N 1
ATOM 2487 C CA . LYS A 1 304 ? 29.653 8.017 17.306 1.00 86.62 304 LYS A CA 1
ATOM 2488 C C . LYS A 1 304 ? 30.356 7.152 16.253 1.00 86.62 304 LYS A C 1
ATOM 2490 O O . LYS A 1 304 ? 30.761 7.655 15.206 1.00 86.62 304 LYS A O 1
ATOM 2495 N N . GLN A 1 305 ? 30.524 5.856 16.516 1.00 86.38 305 GLN A N 1
ATOM 2496 C CA . GLN A 1 305 ? 31.113 4.930 15.545 1.00 86.38 305 GLN A CA 1
ATOM 2497 C C . GLN A 1 305 ? 30.156 4.647 14.384 1.00 86.38 305 GLN A C 1
ATOM 2499 O O . GLN A 1 305 ? 30.611 4.572 13.244 1.00 86.38 305 GLN A O 1
ATOM 2504 N N . LEU A 1 306 ? 28.853 4.533 14.653 1.00 81.94 306 LEU A N 1
ATOM 2505 C CA . LEU A 1 306 ? 27.827 4.363 13.624 1.00 81.94 306 LEU A CA 1
ATOM 2506 C C . LEU A 1 306 ? 27.777 5.574 12.701 1.00 81.94 306 LEU A C 1
ATOM 2508 O O . LEU A 1 306 ? 27.875 5.406 11.491 1.00 81.94 306 LEU A O 1
ATOM 2512 N N . GLN A 1 307 ? 27.731 6.786 13.253 1.00 82.12 307 GLN A N 1
ATOM 2513 C CA . GLN A 1 307 ? 27.720 8.023 12.475 1.00 82.12 307 GLN A CA 1
ATOM 2514 C C . GLN A 1 307 ? 28.947 8.124 11.559 1.00 82.12 307 GLN A C 1
ATOM 2516 O O . GLN A 1 307 ? 28.812 8.399 10.367 1.00 82.12 307 GLN A O 1
ATOM 2521 N N . LYS A 1 308 ? 30.140 7.797 12.075 1.00 84.69 308 LYS A N 1
ATOM 2522 C CA . LYS A 1 308 ? 31.365 7.729 11.263 1.00 84.69 308 LYS A CA 1
ATOM 2523 C C . LYS A 1 308 ? 31.262 6.682 10.146 1.00 84.69 308 LYS A C 1
ATOM 2525 O O . LYS A 1 308 ? 31.741 6.916 9.042 1.00 84.69 308 LYS A O 1
ATOM 2530 N N . LEU A 1 309 ? 30.632 5.538 10.412 1.00 79.06 309 LEU A N 1
ATOM 2531 C CA . LEU A 1 309 ? 30.413 4.481 9.423 1.00 79.06 309 LEU A CA 1
ATOM 2532 C C . LEU A 1 309 ? 29.419 4.922 8.333 1.00 79.06 309 LEU A C 1
ATOM 2534 O O . LEU A 1 309 ? 29.657 4.651 7.159 1.00 79.06 309 LEU A O 1
ATOM 2538 N N . PHE A 1 310 ? 28.353 5.647 8.687 1.00 72.88 310 PHE A N 1
ATOM 2539 C CA . PHE A 1 310 ? 27.423 6.247 7.723 1.00 72.88 310 PHE A CA 1
ATOM 2540 C C . PHE A 1 310 ? 28.116 7.301 6.851 1.00 72.88 310 PHE A C 1
ATOM 2542 O O . PHE A 1 310 ? 28.012 7.236 5.630 1.00 72.88 310 PHE A O 1
ATOM 2549 N N . GLN A 1 311 ? 28.908 8.193 7.446 1.00 79.12 311 GLN A N 1
ATOM 2550 C CA . GLN A 1 311 ? 29.692 9.196 6.710 1.00 79.12 311 GLN A CA 1
ATOM 2551 C C . GLN A 1 311 ? 30.705 8.575 5.736 1.00 79.12 311 GLN A C 1
ATOM 2553 O O . GLN A 1 311 ? 30.979 9.143 4.688 1.00 79.12 311 GLN A O 1
ATOM 2558 N N . GLN A 1 312 ? 31.253 7.399 6.054 1.00 76.69 312 GLN A N 1
ATOM 2559 C CA . GLN A 1 312 ? 32.148 6.664 5.150 1.00 76.69 312 GLN A CA 1
ATOM 2560 C C . GLN A 1 312 ? 31.407 5.932 4.024 1.00 76.69 312 GLN A C 1
ATOM 2562 O O . GLN A 1 312 ? 32.005 5.621 2.998 1.00 76.69 312 GLN A O 1
ATOM 2567 N N . ARG A 1 313 ? 30.127 5.604 4.228 1.00 67.56 313 ARG A N 1
ATOM 2568 C CA . ARG A 1 313 ? 29.328 4.784 3.308 1.00 67.56 313 ARG A CA 1
ATOM 2569 C C . ARG A 1 313 ? 28.562 5.611 2.277 1.00 67.56 313 ARG A C 1
ATOM 2571 O O . ARG A 1 313 ? 28.296 5.104 1.190 1.00 67.56 313 ARG A O 1
ATOM 2578 N N . TYR A 1 314 ? 28.192 6.844 2.612 1.00 60.12 314 TYR A N 1
ATOM 2579 C CA . TYR A 1 314 ? 27.391 7.719 1.757 1.00 60.12 314 TYR A CA 1
ATOM 2580 C C . TYR A 1 314 ? 28.223 8.896 1.246 1.00 60.12 314 TYR A C 1
ATOM 2582 O O . TYR A 1 314 ? 29.044 9.449 1.970 1.00 60.12 314 TYR A O 1
ATOM 2590 N N . ARG A 1 315 ? 28.011 9.275 -0.022 1.00 60.72 315 ARG A N 1
ATOM 2591 C CA . ARG A 1 315 ? 28.755 10.371 -0.673 1.00 60.72 315 ARG A CA 1
ATOM 2592 C C . ARG A 1 315 ? 28.294 11.756 -0.215 1.00 60.72 315 ARG A C 1
ATOM 2594 O O . ARG A 1 315 ? 29.081 12.694 -0.264 1.00 60.72 315 ARG A O 1
ATOM 2601 N N . SER A 1 316 ? 27.032 11.878 0.197 1.00 78.00 316 SER A N 1
ATOM 2602 C CA . SER A 1 316 ? 26.447 13.114 0.716 1.00 78.00 316 SER A CA 1
ATOM 2603 C C . SER A 1 316 ? 26.366 13.069 2.239 1.00 78.00 316 SER A C 1
ATOM 2605 O O . SER A 1 316 ? 25.878 12.095 2.815 1.00 78.00 316 SER A O 1
ATOM 2607 N N . GLU A 1 317 ? 26.802 14.148 2.887 1.00 73.50 317 GLU A N 1
ATOM 2608 C CA . GLU A 1 317 ? 26.682 14.327 4.336 1.00 73.50 317 GLU A CA 1
ATOM 2609 C C . GLU A 1 317 ? 25.212 14.374 4.783 1.00 73.50 317 GLU A C 1
ATOM 2611 O O . GLU A 1 317 ? 24.847 13.795 5.806 1.00 73.50 317 GLU A O 1
ATOM 2616 N N . GLU A 1 318 ? 24.342 14.988 3.980 1.00 71.25 318 GLU A N 1
ATOM 2617 C CA . GLU A 1 318 ? 22.902 15.052 4.243 1.00 71.25 318 GLU A CA 1
ATOM 2618 C C . GLU A 1 318 ? 22.263 13.655 4.216 1.00 71.25 318 GLU A C 1
ATOM 2620 O O . GLU A 1 318 ? 21.493 13.288 5.107 1.00 71.25 318 GLU A O 1
ATOM 2625 N N . GLU A 1 319 ? 22.642 12.833 3.235 1.00 55.50 319 GLU A N 1
ATOM 2626 C CA . GLU A 1 319 ? 22.160 11.457 3.118 1.00 55.50 319 GLU A CA 1
ATOM 2627 C C . GLU A 1 319 ? 22.700 10.574 4.250 1.00 55.50 319 GLU A C 1
ATOM 2629 O O . GLU A 1 319 ? 21.940 9.813 4.851 1.00 55.50 319 GLU A O 1
ATOM 2634 N N . ALA A 1 320 ? 23.978 10.731 4.612 1.00 61.38 320 ALA A N 1
ATOM 2635 C CA . ALA A 1 320 ? 24.572 10.049 5.759 1.00 61.38 320 ALA A CA 1
ATOM 2636 C C . ALA A 1 320 ? 23.813 10.363 7.060 1.00 61.38 320 ALA A C 1
ATOM 2638 O O . ALA A 1 320 ? 23.496 9.450 7.825 1.00 61.38 320 ALA A O 1
ATOM 2639 N N . ASN A 1 321 ? 23.465 11.634 7.285 1.00 70.38 321 ASN A N 1
ATOM 2640 C CA . ASN A 1 321 ? 22.732 12.076 8.471 1.00 70.38 321 ASN A CA 1
ATOM 2641 C C . ASN A 1 321 ? 21.289 11.549 8.487 1.00 70.38 321 ASN A C 1
ATOM 2643 O O . ASN A 1 321 ? 20.831 11.047 9.516 1.00 70.38 321 ASN A O 1
ATOM 2647 N N . LYS A 1 322 ? 20.586 11.581 7.346 1.00 67.38 322 LYS A N 1
ATOM 2648 C CA . LYS A 1 322 ? 19.228 11.025 7.219 1.00 67.38 322 LYS A CA 1
ATOM 2649 C C . LYS A 1 322 ? 19.202 9.523 7.516 1.00 67.38 322 LYS A C 1
ATOM 2651 O O . LYS A 1 322 ? 18.344 9.054 8.263 1.00 67.38 322 LYS A O 1
ATOM 2656 N N . GLN A 1 323 ? 20.158 8.773 6.968 1.00 65.25 323 GLN A N 1
ATOM 2657 C CA . GLN A 1 323 ? 20.266 7.329 7.189 1.00 65.25 323 GLN A CA 1
ATOM 2658 C C . GLN A 1 323 ? 20.673 6.998 8.630 1.00 65.25 323 GLN A C 1
ATOM 2660 O O . GLN A 1 323 ? 20.096 6.086 9.221 1.00 65.25 323 GLN A O 1
ATOM 2665 N N . SER A 1 324 ? 21.585 7.777 9.228 1.00 71.56 324 SER A N 1
ATOM 2666 C CA . SER A 1 324 ? 21.943 7.649 10.649 1.00 71.56 324 SER A CA 1
ATOM 2667 C C . SER A 1 324 ? 20.721 7.843 11.547 1.00 71.56 324 SER A C 1
ATOM 2669 O O . SER A 1 324 ? 20.472 7.023 12.424 1.00 71.56 324 SER A O 1
ATOM 2671 N N . HIS A 1 325 ? 19.895 8.859 11.279 1.00 71.81 325 HIS A N 1
ATOM 2672 C CA . HIS A 1 325 ? 18.710 9.150 12.088 1.00 71.81 325 HIS A CA 1
ATOM 2673 C C . HIS A 1 325 ? 17.657 8.029 12.043 1.00 71.81 325 HIS A C 1
ATOM 2675 O O . HIS A 1 325 ? 17.110 7.631 13.075 1.00 71.81 325 HIS A O 1
ATOM 2681 N N . ILE A 1 326 ? 17.397 7.465 10.857 1.00 65.38 326 ILE A N 1
ATOM 2682 C CA . ILE A 1 326 ? 16.496 6.310 10.696 1.00 65.38 326 ILE A CA 1
ATOM 2683 C C . ILE A 1 326 ? 17.048 5.096 11.456 1.00 65.38 326 ILE A C 1
ATOM 2685 O O . ILE A 1 326 ? 16.303 4.384 12.137 1.00 65.38 326 ILE A O 1
ATOM 2689 N N . PHE A 1 327 ? 18.359 4.869 11.360 1.00 76.00 327 PHE A N 1
ATOM 2690 C CA . PHE A 1 327 ? 19.036 3.757 12.013 1.00 76.00 327 PHE A CA 1
ATOM 2691 C C . PHE A 1 327 ? 18.999 3.873 13.545 1.00 76.00 327 PHE A C 1
ATOM 2693 O O . PHE A 1 327 ? 18.661 2.906 14.225 1.00 76.00 327 PHE A O 1
ATOM 2700 N N . GLU A 1 328 ? 19.236 5.067 14.089 1.00 80.94 328 GLU A N 1
ATOM 2701 C CA . GLU A 1 328 ? 19.097 5.381 15.517 1.00 80.94 328 GLU A CA 1
ATOM 2702 C C . GLU A 1 328 ? 17.663 5.169 16.015 1.00 80.94 328 GLU A C 1
ATOM 2704 O O . GLU A 1 328 ? 17.450 4.579 17.077 1.00 80.94 328 GLU A O 1
ATOM 2709 N N . GLY A 1 329 ? 16.664 5.583 15.227 1.00 77.38 329 GLY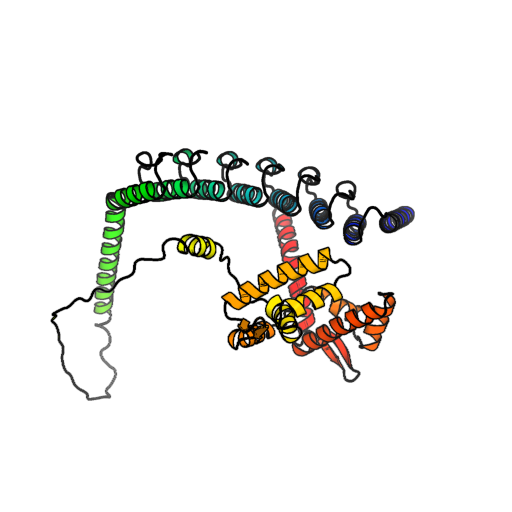 A N 1
ATOM 2710 C CA . GLY A 1 329 ? 15.258 5.314 15.523 1.00 77.38 329 GLY A CA 1
ATOM 2711 C C . GLY A 1 329 ? 14.950 3.816 15.619 1.00 77.38 329 GLY A C 1
ATOM 2712 O O . GLY A 1 329 ? 14.148 3.402 16.458 1.00 77.38 329 GLY A O 1
ATOM 2713 N N . ARG A 1 330 ? 15.612 2.984 14.802 1.00 83.31 330 ARG A N 1
ATOM 2714 C CA . ARG A 1 330 ? 15.467 1.522 14.853 1.00 83.31 330 ARG A CA 1
ATOM 2715 C C . ARG A 1 330 ? 16.193 0.901 16.047 1.00 83.31 330 ARG A C 1
ATOM 2717 O O . ARG A 1 330 ? 15.609 0.037 16.697 1.00 83.31 330 ARG A O 1
ATOM 2724 N N . ILE A 1 331 ? 17.407 1.360 16.367 1.00 87.38 331 ILE A N 1
ATOM 2725 C CA . ILE A 1 331 ? 18.156 0.923 17.558 1.00 87.38 331 ILE A CA 1
ATOM 2726 C C . ILE A 1 331 ? 17.334 1.179 18.815 1.00 87.38 331 ILE A C 1
ATOM 2728 O O . ILE A 1 331 ? 17.154 0.258 19.602 1.00 87.38 331 ILE A O 1
ATOM 2732 N N . ARG A 1 332 ? 16.759 2.381 18.960 1.00 88.12 332 ARG A N 1
ATOM 2733 C CA . ARG A 1 332 ? 15.924 2.730 20.117 1.00 88.12 332 ARG A CA 1
ATOM 2734 C C . ARG A 1 332 ? 14.791 1.726 20.320 1.00 88.12 332 ARG A C 1
ATOM 2736 O O . ARG A 1 332 ? 14.678 1.152 21.392 1.00 88.12 332 ARG A O 1
ATOM 2743 N N . LYS A 1 333 ? 14.037 1.416 19.260 1.00 86.38 333 LYS A N 1
ATOM 2744 C CA . LYS A 1 333 ? 12.953 0.419 19.322 1.00 86.38 333 LYS A CA 1
ATOM 2745 C C . LYS A 1 333 ? 13.453 -0.983 19.696 1.00 86.38 333 LYS A C 1
ATOM 2747 O O . LYS A 1 333 ? 12.776 -1.700 20.427 1.00 86.38 333 LYS A O 1
ATOM 2752 N N . LEU A 1 334 ? 14.624 -1.396 19.206 1.00 88.44 334 LEU A N 1
ATOM 2753 C CA . LEU A 1 334 ? 15.219 -2.688 19.567 1.00 88.44 334 LEU A CA 1
ATOM 2754 C C . LEU A 1 334 ? 15.680 -2.725 21.028 1.00 88.44 334 LEU A C 1
ATOM 2756 O O . LEU A 1 334 ? 15.503 -3.755 21.680 1.00 88.44 334 LEU A O 1
ATOM 2760 N N . THR A 1 335 ? 16.222 -1.620 21.538 1.00 92.44 335 THR A N 1
ATOM 2761 C CA . THR A 1 335 ? 16.598 -1.459 22.946 1.00 92.44 335 THR A CA 1
ATOM 2762 C C . THR A 1 335 ? 15.362 -1.471 23.846 1.00 92.44 335 THR A C 1
ATOM 2764 O O . THR A 1 335 ? 15.298 -2.275 24.771 1.00 92.44 335 THR A O 1
ATOM 2767 N N . ASP A 1 336 ? 14.325 -0.694 23.514 1.00 91.44 336 ASP A N 1
ATOM 2768 C CA . ASP A 1 336 ? 13.062 -0.622 24.269 1.00 91.44 336 ASP A CA 1
ATOM 2769 C C . ASP A 1 336 ? 12.374 -1.993 24.377 1.00 91.44 336 ASP A C 1
ATOM 2771 O O . ASP A 1 336 ? 11.762 -2.336 25.388 1.00 91.44 336 ASP A O 1
ATOM 2775 N N . ARG A 1 337 ? 12.498 -2.819 23.331 1.00 89.19 337 ARG A N 1
ATOM 2776 C CA . ARG A 1 337 ? 11.938 -4.178 23.285 1.00 89.19 337 ARG A CA 1
ATOM 2777 C C . ARG A 1 337 ? 12.899 -5.253 23.810 1.00 89.19 337 ARG A C 1
ATOM 2779 O O . ARG A 1 337 ? 12.550 -6.439 23.779 1.00 89.19 337 ARG A O 1
ATOM 2786 N N . GLY A 1 338 ? 14.073 -4.868 24.308 1.00 91.62 338 GLY A N 1
ATOM 2787 C CA . GLY A 1 338 ? 15.046 -5.741 24.968 1.00 91.62 338 GLY A CA 1
ATOM 2788 C C . GLY A 1 338 ? 15.845 -6.655 24.035 1.00 91.62 338 GLY A C 1
ATOM 2789 O O . GLY A 1 338 ? 16.379 -7.665 24.490 1.00 91.62 338 GLY A O 1
ATOM 2790 N N . TYR A 1 339 ? 15.905 -6.357 22.735 1.00 92.44 339 TYR A N 1
ATOM 2791 C CA . TYR A 1 339 ? 16.764 -7.066 21.771 1.00 92.44 339 TYR A CA 1
ATOM 2792 C C . TYR A 1 339 ? 18.202 -6.524 21.762 1.00 92.44 339 TYR A C 1
ATOM 2794 O O . TYR A 1 339 ? 19.140 -7.242 21.410 1.00 92.44 339 TYR A O 1
ATOM 2802 N N . LEU A 1 340 ? 18.368 -5.264 22.155 1.00 94.12 340 LEU A N 1
ATOM 2803 C CA . LEU A 1 340 ? 19.648 -4.621 22.427 1.00 94.12 340 LEU A CA 1
ATOM 2804 C C . LEU A 1 340 ? 19.652 -4.127 23.876 1.00 94.12 340 LEU A C 1
ATOM 2806 O O . LEU A 1 340 ? 18.597 -3.864 24.449 1.00 94.12 340 LEU A O 1
ATOM 2810 N N . GLU A 1 341 ? 20.834 -3.997 24.457 1.00 94.94 341 GLU A N 1
ATOM 2811 C CA . GLU A 1 341 ? 21.051 -3.294 25.719 1.00 94.94 341 GLU A CA 1
ATOM 2812 C C . GLU A 1 341 ? 22.049 -2.159 25.476 1.00 94.94 341 GLU A C 1
ATOM 2814 O O . GLU A 1 341 ? 22.965 -2.297 24.664 1.00 94.94 341 GLU A O 1
ATOM 2819 N N . GLU A 1 342 ? 21.858 -1.027 26.149 1.00 94.38 342 GLU A N 1
ATOM 2820 C CA . GLU A 1 342 ? 22.792 0.095 26.104 1.00 94.38 342 GLU A CA 1
ATOM 2821 C C . GLU A 1 342 ? 23.507 0.215 27.449 1.00 94.38 342 GLU A C 1
ATOM 2823 O O . GLU A 1 342 ? 22.868 0.322 28.498 1.00 94.38 342 GLU A O 1
ATOM 2828 N N . LYS A 1 343 ? 24.840 0.218 27.417 1.00 91.50 343 LYS A N 1
ATOM 2829 C CA . LYS A 1 343 ? 25.687 0.423 28.589 1.00 91.50 343 LYS A CA 1
ATOM 2830 C C . LYS A 1 343 ? 26.846 1.347 28.243 1.00 91.50 343 LYS A C 1
ATOM 2832 O O . LYS A 1 343 ? 27.545 1.132 27.255 1.00 91.50 343 LYS A O 1
ATOM 2837 N N . ASP A 1 344 ? 27.030 2.389 29.051 1.00 88.50 344 ASP A N 1
ATOM 2838 C CA . ASP A 1 344 ? 28.118 3.367 28.914 1.00 88.50 344 ASP A CA 1
ATOM 2839 C C . ASP A 1 344 ? 28.226 3.976 27.493 1.00 88.50 344 ASP A C 1
ATOM 2841 O O . ASP A 1 344 ? 29.316 4.236 26.984 1.00 88.50 344 ASP A O 1
ATOM 2845 N N . GLY A 1 345 ? 27.079 4.187 26.827 1.00 84.62 345 GLY A N 1
ATOM 2846 C CA . GLY A 1 345 ? 27.000 4.728 25.461 1.00 84.62 345 GLY A CA 1
ATOM 2847 C C . GLY A 1 345 ? 27.367 3.732 24.351 1.00 84.62 345 GLY A C 1
ATOM 2848 O O . GLY A 1 345 ? 27.665 4.139 23.223 1.00 84.62 345 GLY A O 1
ATOM 2849 N N . THR A 1 346 ? 27.376 2.435 24.665 1.00 90.81 346 THR A N 1
ATOM 2850 C CA . THR A 1 346 ? 27.600 1.341 23.714 1.00 90.81 346 THR A CA 1
ATOM 2851 C C . THR A 1 346 ? 26.447 0.344 23.736 1.00 90.81 346 THR A C 1
ATOM 2853 O O . THR A 1 346 ? 25.892 0.049 24.790 1.00 90.81 346 THR A O 1
ATOM 2856 N N . TYR A 1 347 ? 26.096 -0.178 22.565 1.00 92.94 347 TYR A N 1
ATOM 2857 C CA . TYR A 1 347 ? 25.046 -1.165 22.368 1.00 92.94 347 TYR A CA 1
ATOM 2858 C C . TYR A 1 347 ? 25.633 -2.578 22.302 1.00 92.94 347 TYR A C 1
ATOM 2860 O O . TYR A 1 347 ? 26.546 -2.843 21.514 1.00 92.94 347 TYR A O 1
ATOM 2868 N N . SER A 1 348 ? 25.060 -3.505 23.066 1.00 94.12 348 SER A N 1
ATOM 2869 C CA . SER A 1 348 ? 25.294 -4.948 22.945 1.00 94.12 348 SER A CA 1
ATOM 2870 C C . SER A 1 348 ? 24.008 -5.690 22.592 1.00 94.12 348 SER A C 1
ATOM 2872 O O . SER A 1 348 ? 22.891 -5.235 22.834 1.00 94.12 348 SER A O 1
ATOM 2874 N N . ILE A 1 349 ? 24.170 -6.842 21.944 1.00 93.56 349 ILE A N 1
ATOM 2875 C CA . ILE A 1 349 ? 23.056 -7.706 21.549 1.00 93.56 349 ILE A CA 1
ATOM 2876 C C . ILE A 1 349 ? 22.712 -8.597 22.738 1.00 93.56 349 ILE A C 1
ATOM 2878 O O . ILE A 1 349 ? 23.576 -9.338 23.205 1.00 93.56 349 ILE A O 1
ATOM 2882 N N . THR A 1 350 ? 21.461 -8.558 23.193 1.00 95.12 350 THR A N 1
ATOM 2883 C CA . THR A 1 350 ? 20.998 -9.401 24.303 1.00 95.12 350 THR A CA 1
ATOM 2884 C C . THR A 1 350 ? 20.817 -10.852 23.857 1.00 95.12 350 THR A C 1
ATOM 2886 O O . THR A 1 350 ? 20.764 -11.158 22.662 1.00 95.12 350 THR A O 1
ATOM 2889 N N . GLU A 1 351 ? 20.641 -11.769 24.808 1.00 92.75 351 GLU A N 1
ATOM 2890 C CA . GLU A 1 351 ? 20.285 -13.160 24.502 1.00 92.75 351 GLU A CA 1
ATOM 2891 C C . GLU A 1 351 ? 18.976 -13.250 23.700 1.00 92.75 351 GLU A C 1
ATOM 2893 O O . GLU A 1 351 ? 18.906 -13.973 22.706 1.00 92.75 351 GLU A O 1
ATOM 2898 N N . LYS A 1 352 ? 17.978 -12.424 24.046 1.00 91.75 352 LYS A N 1
ATOM 2899 C CA . LYS A 1 352 ? 16.725 -12.281 23.292 1.00 91.75 352 LYS A CA 1
ATOM 2900 C C . LYS A 1 352 ? 16.974 -11.807 21.857 1.00 91.75 352 LYS A C 1
ATOM 2902 O O . LYS A 1 352 ? 16.404 -12.369 20.927 1.00 91.75 352 LYS A O 1
ATOM 2907 N N . GLY A 1 353 ? 17.834 -10.805 21.659 1.00 90.06 353 GLY A N 1
ATOM 2908 C CA . GLY A 1 353 ? 18.248 -10.327 20.333 1.00 90.06 353 GLY A CA 1
ATOM 2909 C C . GLY A 1 353 ? 18.949 -11.399 19.507 1.00 90.06 353 GLY A C 1
ATOM 2910 O O . GLY A 1 353 ? 18.644 -11.583 18.329 1.00 90.06 353 GLY A O 1
ATOM 2911 N N . ALA A 1 354 ? 19.854 -12.150 20.131 1.00 88.94 354 ALA A N 1
ATOM 2912 C CA . ALA A 1 354 ? 20.569 -13.240 19.482 1.00 88.94 354 ALA A CA 1
ATOM 2913 C C . ALA A 1 354 ? 19.637 -14.404 19.109 1.00 88.94 354 ALA A C 1
ATOM 2915 O O . ALA A 1 354 ? 19.782 -14.981 18.031 1.00 88.94 354 ALA A O 1
ATOM 2916 N N . GLN A 1 355 ? 18.680 -14.739 19.973 1.00 85.00 355 GLN A N 1
ATOM 2917 C CA . GLN A 1 355 ? 17.700 -15.792 19.733 1.00 85.00 355 GLN A CA 1
ATOM 2918 C C . GLN A 1 355 ? 16.698 -15.393 18.640 1.00 85.00 355 GLN A C 1
ATOM 2920 O O . GLN A 1 355 ? 16.500 -16.156 17.698 1.00 85.00 355 GLN A O 1
ATOM 2925 N N . ALA A 1 356 ? 16.175 -14.165 18.677 1.00 82.94 356 ALA A N 1
ATOM 2926 C CA . ALA A 1 356 ? 15.308 -13.635 17.625 1.00 82.94 356 ALA A CA 1
ATOM 2927 C C . ALA A 1 356 ? 16.024 -13.579 16.265 1.00 82.94 356 ALA A C 1
ATOM 2929 O O . ALA A 1 356 ? 15.449 -13.929 15.236 1.00 82.94 356 ALA A O 1
ATOM 2930 N N . ALA A 1 357 ? 17.314 -13.223 16.251 1.00 81.06 357 ALA A N 1
ATOM 2931 C CA . ALA A 1 357 ? 18.126 -13.290 15.041 1.00 81.06 357 ALA A CA 1
ATOM 2932 C C . ALA A 1 357 ? 18.230 -14.722 14.500 1.00 81.06 357 ALA A C 1
ATOM 2934 O O . ALA A 1 357 ? 18.030 -14.923 13.308 1.00 81.06 357 ALA A O 1
ATOM 2935 N N . LYS A 1 358 ? 18.461 -15.722 15.362 1.00 76.81 358 LYS A N 1
ATOM 2936 C CA . LYS A 1 358 ? 18.498 -17.144 14.970 1.00 76.81 358 LYS A CA 1
ATOM 2937 C C . LYS A 1 358 ? 17.148 -17.665 14.466 1.00 76.81 358 LYS A C 1
ATOM 2939 O O . LYS A 1 358 ? 17.128 -18.537 13.604 1.00 76.81 358 LYS A O 1
ATOM 2944 N N . GLU A 1 359 ? 16.039 -17.170 15.006 1.00 68.75 359 GLU A N 1
ATOM 2945 C CA . GLU A 1 359 ? 14.680 -17.557 14.599 1.00 68.75 359 GLU A CA 1
ATOM 2946 C C . GLU A 1 359 ? 14.305 -16.966 13.235 1.00 68.75 359 GLU A C 1
ATOM 2948 O O . GLU A 1 359 ? 13.709 -17.648 12.401 1.00 68.75 359 GLU A O 1
ATOM 2953 N N . VAL A 1 360 ? 14.745 -15.737 12.957 1.00 61.81 360 VAL A N 1
ATOM 2954 C CA . VAL A 1 360 ? 14.583 -15.088 11.649 1.00 61.81 360 VAL A CA 1
ATOM 2955 C C . VAL A 1 360 ? 15.539 -15.661 10.585 1.00 61.81 360 VAL A C 1
ATOM 2957 O O . VAL A 1 360 ? 15.194 -15.681 9.400 1.00 61.81 360 VAL A O 1
ATOM 2960 N N . ASP A 1 361 ? 16.700 -16.188 10.992 1.00 53.22 361 ASP A N 1
ATOM 2961 C CA . ASP A 1 361 ? 17.752 -16.759 10.126 1.00 53.22 361 ASP A CA 1
ATOM 2962 C C . ASP A 1 361 ? 17.459 -18.195 9.622 1.00 53.22 361 ASP A C 1
ATOM 2964 O O . ASP A 1 361 ? 18.268 -18.802 8.922 1.00 53.22 361 ASP A O 1
ATOM 2968 N N . ARG A 1 362 ? 16.284 -18.770 9.930 1.00 51.22 362 ARG A N 1
ATOM 2969 C CA . ARG A 1 362 ? 15.947 -20.167 9.569 1.00 51.22 362 ARG A CA 1
ATOM 2970 C C . ARG A 1 362 ? 15.038 -20.373 8.359 1.00 51.22 362 ARG A C 1
ATOM 2972 O O . ARG A 1 362 ? 14.847 -21.517 7.964 1.00 51.22 362 ARG A O 1
ATOM 2979 N N . SER A 1 363 ? 14.515 -19.329 7.718 1.00 51.41 363 SER A N 1
ATOM 2980 C CA . SER A 1 363 ? 13.744 -19.504 6.475 1.00 51.41 363 SER A CA 1
ATOM 2981 C C . SER A 1 363 ? 14.389 -18.761 5.311 1.00 51.41 363 SER A C 1
ATOM 2983 O O . SER A 1 363 ? 14.084 -17.600 5.030 1.00 51.41 363 SER A O 1
ATOM 2985 N N . PHE A 1 364 ? 15.268 -19.448 4.576 1.00 61.41 364 PHE A N 1
ATOM 2986 C CA . PHE A 1 364 ? 15.492 -19.067 3.186 1.00 61.41 364 PHE A CA 1
ATOM 2987 C C . PHE A 1 364 ? 14.135 -19.148 2.476 1.00 61.41 364 PHE A C 1
ATOM 2989 O O . PHE A 1 364 ? 13.560 -20.225 2.336 1.00 61.41 364 PHE A O 1
ATOM 2996 N N . LYS A 1 365 ? 13.582 -17.991 2.104 1.00 71.00 365 LYS A N 1
ATOM 2997 C CA . LYS A 1 365 ? 12.356 -17.925 1.311 1.00 71.00 365 LYS A CA 1
ATOM 2998 C C . LYS A 1 365 ? 12.787 -17.883 -0.146 1.00 71.00 365 LYS A C 1
ATOM 3000 O O . LYS A 1 365 ? 13.474 -16.938 -0.530 1.00 71.00 365 LYS A O 1
ATOM 3005 N N . PHE A 1 366 ? 12.382 -18.886 -0.914 1.00 71.19 366 PHE A N 1
ATOM 3006 C CA . PHE A 1 366 ? 12.449 -18.827 -2.367 1.00 71.19 366 PHE A CA 1
ATOM 3007 C C . PHE A 1 366 ? 11.566 -17.662 -2.838 1.00 71.19 366 PHE A C 1
ATOM 3009 O O . PHE A 1 366 ? 10.417 -17.541 -2.405 1.00 71.19 366 PHE A O 1
ATOM 3016 N N . THR A 1 367 ? 12.117 -16.736 -3.619 1.00 76.50 367 THR A N 1
ATOM 3017 C CA . THR A 1 367 ? 11.416 -15.525 -4.075 1.00 76.50 367 THR A CA 1
ATOM 3018 C C . THR A 1 367 ? 11.393 -15.429 -5.594 1.00 76.50 367 THR A C 1
ATOM 3020 O O . THR A 1 367 ? 12.118 -16.139 -6.285 1.00 76.50 367 THR A O 1
ATOM 3023 N N . SER A 1 368 ? 10.627 -14.474 -6.128 1.00 63.75 368 SER A N 1
ATOM 3024 C CA . SER A 1 368 ? 10.649 -14.146 -7.558 1.00 63.75 368 SER A CA 1
ATOM 3025 C C . SER A 1 368 ? 12.045 -13.767 -8.062 1.00 63.75 368 SER A C 1
ATOM 3027 O O . SER A 1 368 ? 12.347 -13.961 -9.232 1.00 63.75 368 SER A O 1
ATOM 3029 N N . TYR A 1 369 ? 12.941 -13.289 -7.194 1.00 64.44 369 TYR A N 1
ATOM 3030 C CA . TYR A 1 369 ? 14.338 -13.071 -7.566 1.00 64.44 369 TYR A CA 1
ATOM 3031 C C . TYR A 1 369 ? 15.086 -14.391 -7.812 1.00 64.44 369 TYR A C 1
ATOM 3033 O O . TYR A 1 369 ? 15.909 -14.459 -8.721 1.00 64.44 369 TYR A O 1
ATOM 3041 N N . ASP A 1 370 ? 14.823 -15.438 -7.021 1.00 82.69 370 ASP A N 1
ATOM 3042 C CA . ASP A 1 370 ? 15.406 -16.765 -7.269 1.00 82.69 370 ASP A CA 1
ATOM 3043 C C . ASP A 1 370 ? 14.897 -17.331 -8.599 1.00 82.69 370 ASP A C 1
ATOM 3045 O O . ASP A 1 370 ? 15.700 -17.691 -9.458 1.00 82.69 370 ASP A O 1
ATOM 3049 N N . ALA A 1 371 ? 13.576 -17.293 -8.796 1.00 76.69 371 ALA A N 1
ATOM 3050 C CA . ALA A 1 371 ? 12.921 -17.794 -10.001 1.00 76.69 371 ALA A CA 1
ATOM 3051 C C . ALA A 1 371 ? 13.330 -17.040 -11.278 1.00 76.69 371 ALA A C 1
ATOM 3053 O O . ALA A 1 371 ? 13.543 -17.655 -12.315 1.00 76.69 371 ALA A O 1
ATOM 3054 N N . ASN A 1 372 ? 13.478 -15.713 -11.218 1.00 69.25 372 ASN A N 1
ATOM 3055 C CA . ASN A 1 372 ? 13.678 -14.911 -12.431 1.00 69.25 372 ASN A CA 1
ATOM 3056 C C . ASN A 1 372 ? 15.148 -14.574 -12.686 1.00 69.25 372 ASN A C 1
ATOM 3058 O O . ASN A 1 372 ? 15.595 -14.546 -13.829 1.00 69.25 372 ASN A O 1
ATOM 3062 N N . VAL A 1 373 ? 15.915 -14.286 -11.632 1.00 76.75 373 VAL A N 1
ATOM 3063 C CA . VAL A 1 373 ? 17.295 -13.800 -11.777 1.00 76.75 373 VAL A CA 1
ATOM 3064 C C . VAL A 1 373 ? 18.286 -14.936 -11.586 1.00 76.75 373 VAL A C 1
ATOM 3066 O O . VAL A 1 373 ? 19.134 -15.150 -12.449 1.00 76.75 373 VAL A O 1
ATOM 3069 N N . VAL A 1 374 ? 18.188 -15.683 -10.483 1.00 81.81 374 VAL A N 1
ATOM 3070 C CA . VAL A 1 374 ? 19.140 -16.770 -10.192 1.00 81.81 374 VAL A CA 1
ATOM 3071 C C . VAL A 1 374 ? 18.987 -17.891 -11.219 1.00 81.81 374 VAL A C 1
ATOM 3073 O O . VAL A 1 374 ? 19.972 -18.286 -11.842 1.00 81.81 374 VAL A O 1
ATOM 3076 N N . PHE A 1 375 ? 17.759 -18.350 -11.460 1.00 89.94 375 PHE A N 1
ATOM 3077 C CA . PHE A 1 375 ? 17.485 -19.376 -12.469 1.00 89.94 375 PHE A CA 1
ATOM 3078 C C . PHE A 1 375 ? 17.683 -18.851 -13.890 1.00 89.94 375 PHE A C 1
ATOM 3080 O O . PHE A 1 375 ? 18.201 -19.585 -14.725 1.00 89.94 375 PHE A O 1
ATOM 3087 N N . GLY A 1 376 ? 17.402 -17.570 -14.148 1.00 84.25 376 GLY A N 1
ATOM 3088 C CA . GLY A 1 376 ? 17.691 -16.942 -15.438 1.00 84.25 376 GLY A CA 1
ATOM 3089 C C . GLY A 1 376 ? 19.174 -17.031 -15.816 1.00 84.25 376 GLY A C 1
ATOM 3090 O O . GLY A 1 376 ? 19.508 -17.349 -16.958 1.00 84.25 376 GLY A O 1
ATOM 3091 N N . TYR A 1 377 ? 20.091 -16.856 -14.856 1.00 89.88 377 TYR A N 1
ATOM 3092 C CA . TYR A 1 377 ? 21.516 -17.087 -15.117 1.00 89.88 377 TYR A CA 1
ATOM 3093 C C . TYR A 1 377 ? 21.828 -18.558 -15.414 1.00 89.88 377 TYR A C 1
ATOM 3095 O O . TYR A 1 377 ? 22.632 -18.813 -16.313 1.00 89.88 377 TYR A O 1
ATOM 3103 N N . ILE A 1 378 ? 21.181 -19.506 -14.724 1.00 89.75 378 ILE A N 1
ATOM 3104 C CA . ILE A 1 378 ? 21.334 -20.948 -14.981 1.00 89.75 378 ILE A CA 1
ATOM 3105 C C . ILE A 1 378 ? 20.859 -21.310 -16.392 1.00 89.75 378 ILE A C 1
ATOM 3107 O O . ILE A 1 378 ? 21.602 -21.920 -17.159 1.00 89.75 378 ILE A O 1
ATOM 3111 N N . GLN A 1 379 ? 19.667 -20.855 -16.771 1.00 89.50 379 GLN A N 1
ATOM 3112 C CA . GLN A 1 379 ? 19.080 -21.072 -18.093 1.00 89.50 379 GLN A CA 1
ATOM 3113 C C . GLN A 1 379 ? 19.915 -20.421 -19.200 1.00 89.50 379 GLN A C 1
ATOM 3115 O O . GLN A 1 379 ? 20.192 -21.050 -20.215 1.00 89.50 379 GLN A O 1
ATOM 3120 N N . SER A 1 380 ? 20.420 -19.203 -18.976 1.00 84.81 380 SER A N 1
ATOM 3121 C CA . SER A 1 380 ? 21.296 -18.513 -19.936 1.00 84.81 380 SER A CA 1
ATOM 3122 C C . SER A 1 380 ? 22.666 -19.183 -20.132 1.00 84.81 380 SER A C 1
ATOM 3124 O O . SER A 1 380 ? 23.453 -18.738 -20.971 1.00 84.81 380 SER A O 1
ATOM 3126 N N . ALA A 1 381 ? 22.996 -20.182 -19.310 1.00 88.88 381 ALA A N 1
ATOM 3127 C CA . ALA A 1 381 ? 24.217 -20.977 -19.374 1.00 88.88 381 ALA A CA 1
ATOM 3128 C C . ALA A 1 381 ? 23.936 -22.424 -19.823 1.00 88.88 381 ALA A C 1
ATOM 3130 O O . ALA A 1 381 ? 24.662 -23.336 -19.418 1.00 88.88 381 ALA A O 1
ATOM 3131 N N . ASP A 1 382 ? 22.889 -22.617 -20.631 1.00 89.12 382 ASP A N 1
ATOM 3132 C CA 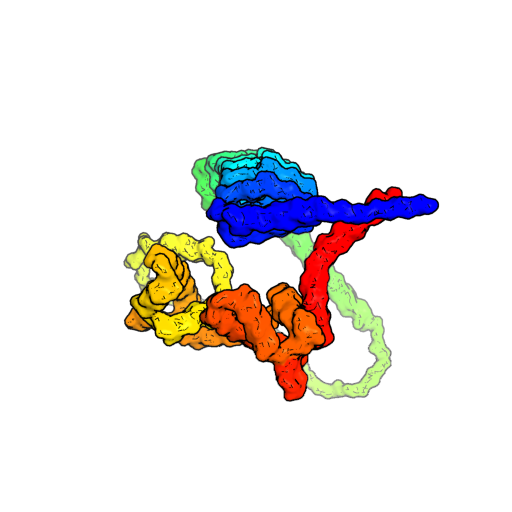. ASP A 1 382 ? 22.426 -23.912 -21.150 1.00 89.12 382 ASP A CA 1
ATOM 3133 C C . ASP A 1 382 ? 22.049 -24.902 -20.035 1.00 89.12 382 ASP A C 1
ATOM 3135 O O . ASP A 1 382 ? 22.292 -26.103 -20.129 1.00 89.12 382 ASP A O 1
ATOM 3139 N N . GLY A 1 383 ? 21.507 -24.386 -18.927 1.00 87.38 383 GLY A N 1
ATOM 3140 C CA . GLY A 1 383 ? 21.092 -25.186 -17.772 1.00 87.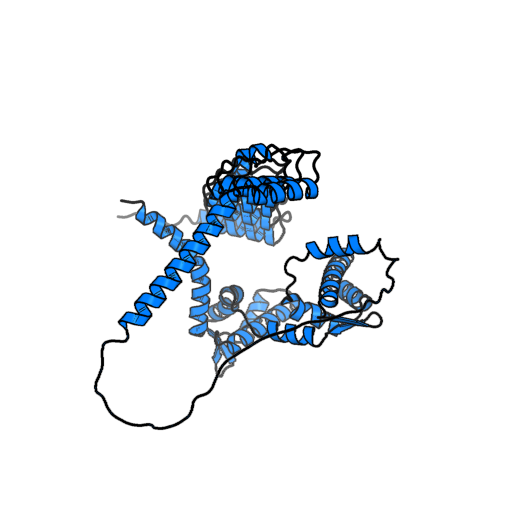38 383 GLY A CA 1
ATOM 3141 C C . GLY A 1 383 ? 22.235 -25.646 -16.860 1.00 87.38 383 GLY A C 1
ATOM 3142 O O . GLY A 1 383 ? 21.969 -26.301 -15.855 1.00 87.38 383 GLY A O 1
ATOM 3143 N N . ALA A 1 384 ? 23.488 -25.290 -17.167 1.00 92.44 384 ALA A N 1
ATOM 3144 C CA . ALA A 1 384 ? 24.672 -25.674 -16.397 1.00 92.44 384 ALA A CA 1
ATOM 3145 C C . ALA A 1 384 ? 25.603 -24.471 -16.157 1.00 92.44 384 ALA A C 1
ATOM 3147 O O . ALA A 1 384 ? 26.527 -24.168 -16.932 1.00 92.44 384 ALA A O 1
ATOM 3148 N N . LEU A 1 385 ? 25.373 -23.778 -15.039 1.00 96.12 385 LEU A N 1
ATOM 3149 C CA . LEU A 1 385 ? 26.088 -22.558 -14.670 1.00 96.12 385 LEU A CA 1
ATOM 3150 C C . LEU A 1 385 ? 27.265 -22.850 -13.744 1.00 96.12 385 LEU A C 1
ATOM 3152 O O . LEU A 1 385 ? 27.075 -23.166 -12.577 1.00 96.12 385 LEU A O 1
ATOM 3156 N N . SER A 1 386 ? 28.496 -22.669 -14.217 1.00 96.88 386 SER A N 1
ATOM 3157 C CA . SER A 1 386 ? 29.662 -22.620 -13.328 1.00 96.88 386 SER A CA 1
ATOM 3158 C C . SER A 1 386 ? 29.849 -21.215 -12.749 1.00 96.88 386 SER A C 1
ATOM 3160 O O . SER A 1 386 ? 29.442 -20.222 -13.356 1.00 96.88 386 SER A O 1
ATOM 3162 N N . LEU A 1 387 ? 30.530 -21.101 -11.603 1.00 95.31 387 LEU A N 1
ATOM 3163 C CA . LEU A 1 387 ? 30.862 -19.789 -11.032 1.00 95.31 387 LEU A CA 1
ATOM 3164 C C . LEU A 1 387 ? 31.721 -18.935 -11.981 1.00 95.31 387 LEU A C 1
ATOM 3166 O O . LEU A 1 387 ? 31.548 -17.724 -12.018 1.00 95.31 387 LEU A O 1
ATOM 3170 N N . GLY A 1 388 ? 32.588 -19.554 -12.789 1.00 94.94 388 GLY A N 1
ATOM 3171 C CA . GLY A 1 388 ? 33.355 -18.841 -13.816 1.00 94.94 388 GLY A CA 1
ATOM 3172 C C . GLY A 1 388 ? 32.467 -18.265 -14.924 1.00 94.94 388 GLY A C 1
ATOM 3173 O O . GLY A 1 388 ? 32.619 -17.102 -15.284 1.00 94.94 388 GLY A O 1
ATOM 3174 N N . LYS A 1 389 ? 31.483 -19.037 -15.415 1.00 95.25 389 LYS A N 1
ATOM 3175 C CA . LYS A 1 389 ? 30.488 -18.535 -16.381 1.00 95.25 389 LYS A CA 1
ATOM 3176 C C . LYS A 1 389 ? 29.631 -17.418 -15.781 1.00 95.25 389 LYS A C 1
ATOM 3178 O O . LYS A 1 389 ? 29.322 -16.456 -16.474 1.00 95.25 389 LYS A O 1
ATOM 3183 N N . LEU A 1 390 ? 29.250 -17.542 -14.507 1.00 94.25 390 LEU A N 1
ATOM 3184 C CA . LEU A 1 390 ? 28.522 -16.494 -13.792 1.00 94.25 390 LEU A CA 1
ATOM 3185 C C . LEU A 1 390 ? 29.344 -15.203 -13.726 1.00 94.25 390 LEU A C 1
ATOM 3187 O O . LEU A 1 390 ? 28.814 -14.146 -14.045 1.00 94.25 390 LEU A O 1
ATOM 3191 N N . TYR A 1 391 ? 30.623 -15.293 -13.354 1.00 94.12 391 TYR A N 1
ATOM 3192 C CA . TYR A 1 391 ? 31.512 -14.134 -13.288 1.00 94.12 391 TYR A CA 1
ATOM 3193 C C . TYR A 1 391 ? 31.650 -13.451 -14.654 1.00 94.12 391 TYR A C 1
ATOM 3195 O O . TYR A 1 391 ? 31.384 -12.260 -14.758 1.00 94.12 391 TYR A O 1
ATOM 3203 N N . GLY A 1 392 ? 31.931 -14.216 -15.716 1.00 93.06 392 GLY A N 1
ATOM 3204 C CA . GLY A 1 392 ? 32.047 -13.666 -17.073 1.00 93.06 392 GLY A CA 1
ATOM 3205 C C . GLY A 1 392 ? 30.765 -12.976 -17.556 1.00 93.06 392 GLY A C 1
ATOM 3206 O O . GLY A 1 392 ? 30.815 -11.874 -18.092 1.00 93.06 392 GLY A O 1
ATOM 3207 N N . LYS A 1 393 ? 29.587 -13.551 -17.273 1.00 90.62 393 LYS A N 1
ATOM 3208 C CA . LYS A 1 393 ? 28.296 -12.902 -17.576 1.00 90.62 393 LYS A CA 1
ATOM 3209 C C . LYS A 1 393 ? 28.082 -11.601 -16.797 1.00 90.62 393 LYS A C 1
ATOM 3211 O O . LYS A 1 393 ? 27.372 -10.715 -17.269 1.00 90.62 393 LYS A O 1
ATOM 3216 N N . LEU A 1 394 ? 28.639 -11.485 -15.593 1.00 86.62 394 LEU A N 1
ATOM 3217 C CA . LEU A 1 394 ? 28.575 -10.250 -14.813 1.00 86.62 394 LEU A CA 1
ATOM 3218 C C . LEU A 1 394 ? 29.547 -9.199 -15.357 1.00 86.62 394 LEU A C 1
ATOM 3220 O O . LEU A 1 394 ? 29.158 -8.039 -15.426 1.00 86.62 394 LEU A O 1
ATOM 3224 N N . GLU A 1 395 ? 30.738 -9.585 -15.814 1.00 93.75 395 GLU A N 1
ATOM 3225 C CA . GLU A 1 395 ? 31.676 -8.678 -16.501 1.00 93.75 395 GLU A CA 1
ATOM 3226 C C . GLU A 1 395 ? 31.097 -8.123 -17.811 1.00 93.75 395 GLU A C 1
ATOM 3228 O O . GLU A 1 395 ? 31.282 -6.951 -18.127 1.00 93.75 395 GLU A O 1
ATOM 3233 N N . GLU A 1 396 ? 30.329 -8.926 -18.553 1.00 90.38 396 GLU A N 1
ATOM 3234 C CA . GLU A 1 396 ? 29.603 -8.454 -19.742 1.00 90.38 396 GLU A CA 1
ATOM 3235 C C . GLU A 1 396 ? 28.506 -7.431 -19.397 1.00 90.38 396 GLU A C 1
ATOM 3237 O O . GLU A 1 396 ? 28.166 -6.568 -20.209 1.00 90.38 396 GLU A O 1
ATOM 3242 N N . LYS A 1 397 ? 27.932 -7.529 -18.192 1.00 81.50 397 LYS A N 1
ATOM 3243 C CA . LYS A 1 397 ? 26.777 -6.736 -17.751 1.00 81.50 397 LYS A CA 1
ATOM 3244 C C . LYS A 1 397 ? 27.161 -5.468 -16.989 1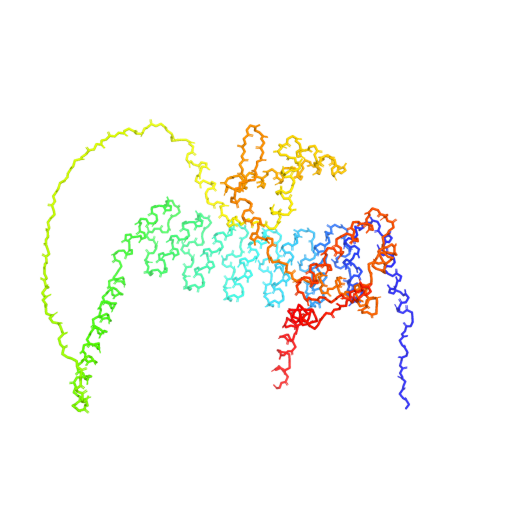.00 81.50 397 LYS A C 1
ATOM 3246 O O . LYS A 1 397 ? 26.422 -4.485 -17.043 1.00 81.50 397 LYS A O 1
ATOM 3251 N N . TYR A 1 398 ? 28.272 -5.487 -16.261 1.00 80.62 398 TYR A N 1
ATOM 3252 C CA . TYR A 1 398 ? 28.708 -4.400 -15.392 1.00 80.62 398 TYR A CA 1
ATOM 3253 C C . TYR A 1 398 ? 30.109 -3.939 -15.782 1.00 80.62 398 TYR A C 1
ATOM 3255 O O . TYR A 1 398 ? 31.045 -4.725 -15.844 1.00 80.62 398 TYR A O 1
ATOM 3263 N N . SER A 1 399 ? 30.257 -2.634 -16.005 1.00 82.56 399 SER A N 1
ATOM 3264 C CA . SER A 1 399 ? 31.537 -2.029 -16.395 1.00 82.56 399 SER A CA 1
ATOM 3265 C C . SER A 1 399 ? 32.462 -1.721 -15.211 1.00 82.56 399 SER A C 1
ATOM 3267 O O . SER A 1 399 ? 33.636 -1.434 -15.423 1.00 82.56 399 SER A O 1
ATOM 3269 N N . ASP A 1 400 ? 31.937 -1.744 -13.983 1.00 87.19 400 ASP A N 1
ATOM 3270 C CA . ASP A 1 400 ? 32.682 -1.490 -12.747 1.00 87.19 400 ASP A CA 1
ATOM 3271 C C . ASP A 1 400 ? 33.085 -2.819 -12.075 1.00 87.19 400 ASP A C 1
ATOM 3273 O O . ASP A 1 400 ? 32.194 -3.561 -11.644 1.00 87.19 400 ASP A O 1
ATOM 3277 N N . PRO A 1 401 ? 34.392 -3.121 -11.941 1.00 85.06 401 PRO A N 1
ATOM 3278 C CA . PRO A 1 401 ? 34.872 -4.341 -11.288 1.00 85.06 401 PRO A CA 1
ATOM 3279 C C . PRO A 1 401 ? 34.391 -4.515 -9.840 1.00 85.06 401 PRO A C 1
ATOM 3281 O O . PRO A 1 401 ? 34.155 -5.641 -9.402 1.00 85.06 401 PRO A O 1
ATOM 3284 N N . GLU A 1 402 ? 34.210 -3.424 -9.088 1.00 80.62 402 GLU A N 1
ATOM 3285 C CA . GLU A 1 402 ? 33.737 -3.511 -7.700 1.00 80.62 402 GLU A CA 1
ATOM 3286 C C . GLU A 1 402 ? 32.266 -3.955 -7.651 1.00 80.62 402 GLU A C 1
ATOM 3288 O O . GLU A 1 402 ? 31.874 -4.781 -6.820 1.00 80.62 402 GLU A O 1
ATOM 3293 N N . GLU A 1 403 ? 31.452 -3.472 -8.593 1.00 70.88 403 GLU A N 1
ATOM 3294 C CA . GLU A 1 403 ? 30.058 -3.892 -8.717 1.00 70.88 403 GLU A CA 1
ATOM 3295 C C . GLU A 1 403 ? 29.945 -5.329 -9.253 1.00 70.88 403 GLU A C 1
ATOM 3297 O O . GLU A 1 403 ? 29.098 -6.078 -8.761 1.00 70.88 403 GLU A O 1
ATOM 3302 N N . VAL A 1 404 ? 30.826 -5.761 -10.170 1.00 78.44 404 VAL A N 1
ATOM 3303 C CA . VAL A 1 404 ? 30.924 -7.172 -10.602 1.00 78.44 404 VAL A CA 1
ATOM 3304 C C . VAL A 1 404 ? 31.152 -8.081 -9.394 1.00 78.44 404 VAL A C 1
ATOM 3306 O O . VAL A 1 404 ? 30.386 -9.023 -9.179 1.00 78.44 404 VAL A O 1
ATOM 3309 N N . GLU A 1 405 ? 32.146 -7.772 -8.559 1.00 84.44 405 GLU A N 1
ATOM 3310 C CA . GLU A 1 405 ? 32.504 -8.594 -7.398 1.00 84.44 405 GLU A CA 1
ATOM 3311 C C . GLU A 1 405 ? 31.371 -8.656 -6.362 1.00 84.44 405 GLU A C 1
ATOM 3313 O O . GLU A 1 405 ? 31.059 -9.710 -5.790 1.00 84.44 405 GLU A O 1
ATOM 3318 N N . LYS A 1 406 ? 30.691 -7.527 -6.151 1.00 81.94 406 LYS A N 1
ATOM 3319 C CA . LYS A 1 406 ? 29.541 -7.424 -5.251 1.00 81.94 406 LYS A CA 1
ATOM 3320 C C . LYS A 1 406 ? 28.352 -8.254 -5.740 1.00 81.94 406 LYS A C 1
ATOM 3322 O O . LYS A 1 406 ? 27.765 -9.001 -4.949 1.00 81.94 406 LYS A O 1
ATOM 3327 N N . GLN A 1 407 ? 28.006 -8.161 -7.024 1.00 77.75 407 GLN A N 1
ATOM 3328 C CA . GLN A 1 407 ? 26.921 -8.949 -7.621 1.00 77.75 407 GLN A CA 1
ATOM 3329 C C . GLN A 1 407 ? 27.265 -10.438 -7.649 1.00 77.75 407 GLN A C 1
ATOM 3331 O O . GLN A 1 407 ? 26.418 -11.273 -7.320 1.00 77.75 407 GLN A O 1
ATOM 3336 N N . PHE A 1 408 ? 28.519 -10.775 -7.952 1.00 88.81 408 PHE A N 1
ATOM 3337 C CA . PHE A 1 408 ? 29.011 -12.146 -7.932 1.00 88.81 408 PHE A CA 1
ATOM 3338 C C . PHE A 1 408 ? 28.890 -12.764 -6.540 1.00 88.81 408 PHE A C 1
ATOM 3340 O O . PHE A 1 408 ? 28.310 -13.840 -6.387 1.00 88.81 408 PHE A O 1
ATOM 3347 N N . THR A 1 409 ? 29.357 -12.059 -5.508 1.00 84.25 409 THR A N 1
ATOM 3348 C CA . THR A 1 409 ? 29.264 -12.512 -4.115 1.00 84.25 409 THR A CA 1
ATOM 3349 C C . THR A 1 409 ? 27.812 -12.744 -3.698 1.00 84.25 409 THR A C 1
ATOM 3351 O O . THR A 1 409 ? 27.489 -13.763 -3.080 1.00 84.25 409 THR A O 1
ATOM 3354 N N . TYR A 1 410 ? 26.913 -11.826 -4.059 1.00 77.69 410 TYR A N 1
ATOM 3355 C CA . TYR A 1 410 ? 25.492 -11.947 -3.744 1.00 77.69 410 TYR A CA 1
ATOM 3356 C C . TYR A 1 410 ? 24.839 -13.151 -4.440 1.00 77.69 410 TYR A C 1
ATOM 3358 O O . TYR A 1 410 ? 24.197 -13.972 -3.778 1.00 77.69 410 TYR A O 1
ATOM 3366 N N . LEU A 1 411 ? 25.035 -13.298 -5.754 1.00 85.44 411 LEU A N 1
ATOM 3367 C CA . LEU A 1 411 ? 24.456 -14.391 -6.541 1.00 85.44 411 LEU A CA 1
ATOM 3368 C C . LEU A 1 411 ? 25.034 -15.752 -6.149 1.00 85.44 411 LEU A C 1
ATOM 3370 O O . LEU A 1 411 ? 24.280 -16.714 -6.026 1.00 85.44 411 LEU A O 1
ATOM 3374 N N . LYS A 1 412 ? 26.335 -15.830 -5.855 1.00 92.81 412 LYS A N 1
ATOM 3375 C CA . LYS A 1 412 ? 26.972 -17.037 -5.316 1.00 92.81 412 LYS A CA 1
ATOM 3376 C C . LYS A 1 412 ? 26.328 -17.466 -3.998 1.00 92.81 412 LYS A C 1
ATOM 3378 O O . LYS A 1 412 ? 25.964 -18.629 -3.845 1.00 92.81 412 LYS A O 1
ATOM 3383 N N . ASN A 1 413 ? 26.130 -16.534 -3.065 1.00 86.00 413 ASN A N 1
ATOM 3384 C CA . ASN A 1 413 ? 25.464 -16.836 -1.797 1.00 86.00 413 ASN A CA 1
ATOM 3385 C C . ASN A 1 413 ? 24.012 -17.288 -2.004 1.00 86.00 413 ASN A C 1
ATOM 3387 O O . ASN A 1 413 ? 23.539 -18.181 -1.301 1.00 86.00 413 ASN A O 1
ATOM 3391 N N . ARG A 1 414 ? 23.303 -16.710 -2.980 1.00 88.50 414 ARG A N 1
ATOM 3392 C CA . ARG A 1 414 ? 21.944 -17.142 -3.330 1.00 88.50 414 ARG A CA 1
ATOM 3393 C C . ARG A 1 414 ? 21.926 -18.536 -3.949 1.00 88.50 414 ARG A C 1
ATOM 3395 O O . ARG A 1 414 ? 21.081 -19.329 -3.549 1.00 88.50 414 ARG A O 1
ATOM 3402 N N . LEU A 1 415 ? 22.856 -18.871 -4.841 1.00 91.94 415 LEU A N 1
ATOM 3403 C CA . LEU A 1 415 ? 22.996 -20.222 -5.400 1.00 91.94 415 LEU A CA 1
ATOM 3404 C C . LEU A 1 415 ? 23.261 -21.262 -4.307 1.00 91.94 415 LEU A C 1
ATOM 3406 O O . LEU A 1 415 ? 22.585 -22.282 -4.260 1.00 91.94 415 LEU A O 1
ATOM 3410 N N . GLU A 1 416 ? 24.172 -20.978 -3.377 1.00 91.31 416 GLU A N 1
ATOM 3411 C CA . GLU A 1 416 ? 24.469 -21.878 -2.255 1.00 91.31 416 GLU A CA 1
ATOM 3412 C C . GLU A 1 416 ? 23.270 -22.061 -1.314 1.00 91.31 416 GLU A C 1
ATOM 3414 O O . GLU A 1 416 ? 23.011 -23.162 -0.832 1.00 91.31 416 GLU A O 1
ATOM 3419 N N . LYS A 1 417 ? 22.482 -21.008 -1.076 1.00 86.62 417 LYS A N 1
ATOM 3420 C CA . LYS A 1 417 ? 21.249 -21.132 -0.291 1.00 86.62 417 LYS A CA 1
ATOM 3421 C C . LYS A 1 417 ? 20.157 -21.915 -1.024 1.00 86.62 417 LYS A C 1
ATOM 3423 O O . LYS A 1 417 ? 19.499 -22.742 -0.400 1.00 86.62 417 LYS A O 1
ATOM 3428 N N . ASN A 1 418 ? 20.001 -21.713 -2.333 1.00 87.81 418 ASN A N 1
ATOM 3429 C CA . ASN A 1 418 ? 19.100 -22.528 -3.150 1.00 87.81 418 ASN A CA 1
ATOM 3430 C C . ASN A 1 418 ? 19.541 -24.001 -3.169 1.00 87.81 418 ASN A C 1
ATOM 3432 O O . ASN A 1 418 ? 18.687 -24.881 -3.117 1.00 87.81 418 ASN A O 1
ATOM 3436 N N . LEU A 1 419 ? 20.852 -24.269 -3.177 1.00 90.19 419 LEU A N 1
ATOM 3437 C CA . LEU A 1 419 ? 21.415 -25.620 -3.113 1.00 90.19 419 LEU A CA 1
ATOM 3438 C C . LEU A 1 419 ? 21.086 -26.287 -1.773 1.00 90.19 419 LEU A C 1
ATOM 3440 O O . LEU A 1 419 ? 20.608 -27.415 -1.746 1.00 90.19 419 LEU A O 1
ATOM 3444 N N . GLN A 1 420 ? 21.270 -25.569 -0.660 1.00 86.06 420 GLN A N 1
ATOM 3445 C CA . GLN A 1 420 ? 20.923 -26.054 0.684 1.00 86.06 420 GLN A CA 1
ATOM 3446 C C . GLN A 1 420 ? 19.437 -26.403 0.827 1.00 86.06 420 GLN A C 1
ATOM 3448 O O . GLN A 1 420 ? 19.092 -27.326 1.561 1.00 86.06 420 GLN A O 1
ATOM 3453 N N . CYS A 1 421 ? 18.564 -25.664 0.143 1.00 78.81 421 CYS A N 1
ATOM 3454 C CA . CYS A 1 421 ? 17.123 -25.903 0.151 1.00 78.81 421 CYS A CA 1
ATOM 3455 C C . CYS A 1 421 ? 16.652 -26.879 -0.938 1.00 78.81 421 CYS A C 1
ATOM 3457 O O . CYS A 1 421 ? 15.456 -27.139 -1.027 1.00 78.81 421 CYS A O 1
ATOM 3459 N N . GLY A 1 422 ? 17.565 -27.414 -1.753 1.00 85.12 422 GLY A N 1
ATOM 3460 C CA . GLY A 1 422 ? 17.253 -28.385 -2.797 1.00 85.12 422 GLY A CA 1
ATOM 3461 C C . GLY A 1 422 ? 16.591 -27.805 -4.048 1.00 85.12 422 GLY A C 1
ATOM 3462 O O . GLY A 1 422 ? 16.112 -28.588 -4.856 1.00 85.12 422 GLY A O 1
ATOM 3463 N N . TYR A 1 423 ? 16.565 -26.479 -4.236 1.00 88.06 423 TYR A N 1
ATOM 3464 C CA . TYR A 1 423 ? 16.002 -25.817 -5.430 1.00 88.06 423 TYR A CA 1
ATOM 3465 C C . TYR A 1 423 ? 16.961 -25.800 -6.627 1.00 88.06 423 TYR A C 1
ATOM 3467 O O . TYR A 1 423 ? 16.545 -25.633 -7.770 1.00 88.06 423 TYR A O 1
ATOM 3475 N N . VAL A 1 424 ? 18.259 -25.957 -6.372 1.00 92.50 424 VAL A N 1
ATOM 3476 C CA . VAL A 1 424 ? 19.269 -26.176 -7.412 1.00 92.50 424 VAL A CA 1
ATOM 3477 C C . VAL A 1 424 ? 20.112 -27.384 -7.042 1.00 92.50 424 VAL A C 1
ATOM 3479 O O . VAL A 1 424 ? 20.290 -27.691 -5.863 1.00 92.50 424 VAL A O 1
ATOM 3482 N N . LEU A 1 425 ? 20.641 -28.056 -8.053 1.00 93.56 425 LEU A N 1
ATOM 3483 C CA . LEU A 1 425 ? 21.616 -29.129 -7.922 1.00 93.56 425 LEU A CA 1
ATOM 3484 C C . LEU A 1 425 ? 22.999 -28.595 -8.279 1.00 93.56 425 LEU A C 1
ATOM 3486 O O . LEU A 1 425 ? 23.126 -27.570 -8.946 1.00 93.56 425 LEU A O 1
ATOM 3490 N N . LYS A 1 426 ? 24.039 -29.295 -7.829 1.00 96.62 426 LYS A N 1
ATOM 3491 C CA . LYS A 1 426 ? 25.426 -28.993 -8.174 1.00 96.62 426 LYS A CA 1
ATOM 3492 C C . LYS A 1 426 ? 26.121 -30.276 -8.604 1.00 96.62 426 LYS A C 1
ATOM 3494 O O . LYS A 1 426 ? 26.133 -31.240 -7.841 1.00 96.62 426 LYS A O 1
ATOM 3499 N N . ASP A 1 427 ? 26.654 -30.289 -9.819 1.00 93.25 427 ASP A N 1
ATOM 3500 C CA . ASP A 1 427 ? 27.334 -31.462 -10.368 1.00 93.25 427 ASP A CA 1
ATOM 3501 C C . ASP A 1 427 ? 28.766 -31.621 -9.820 1.00 93.25 427 ASP A C 1
ATOM 3503 O O . ASP A 1 427 ? 29.298 -30.758 -9.114 1.00 93.25 427 ASP A O 1
ATOM 3507 N N . GLU A 1 428 ? 29.421 -32.730 -10.173 1.00 90.81 428 GLU A N 1
ATOM 3508 C CA . GLU A 1 428 ? 30.803 -33.032 -9.764 1.00 90.81 428 GLU A CA 1
ATOM 3509 C C . GLU A 1 428 ? 31.829 -32.001 -10.267 1.00 90.81 428 GLU A C 1
ATOM 3511 O O . GLU A 1 428 ? 32.917 -31.872 -9.706 1.00 90.81 428 GLU A O 1
ATOM 3516 N N . LYS A 1 429 ? 31.488 -31.240 -11.315 1.00 89.88 429 LYS A N 1
ATOM 3517 C CA . LYS A 1 429 ? 32.316 -30.167 -11.885 1.00 89.88 429 LYS A CA 1
ATOM 3518 C C . LYS A 1 429 ? 32.009 -28.802 -11.256 1.00 89.88 429 LYS A C 1
ATOM 3520 O O . LYS A 1 429 ? 32.646 -27.809 -11.608 1.00 89.88 429 LYS A O 1
ATOM 3525 N N . GLY A 1 430 ? 31.069 -28.742 -10.312 1.00 90.56 430 GLY A N 1
ATOM 3526 C CA . GLY A 1 430 ? 30.670 -27.540 -9.593 1.00 90.56 430 GLY A CA 1
ATOM 3527 C C . GLY A 1 430 ? 29.718 -26.619 -10.360 1.00 90.56 430 GLY A C 1
ATOM 3528 O O . GLY A 1 430 ? 29.582 -25.459 -9.963 1.00 90.56 430 GLY A O 1
ATOM 3529 N N . ALA A 1 431 ? 29.086 -27.093 -11.436 1.00 94.94 431 ALA A N 1
ATOM 3530 C CA . ALA A 1 431 ? 28.060 -26.355 -12.162 1.00 94.94 431 ALA A CA 1
ATOM 3531 C C . ALA A 1 431 ? 26.686 -26.530 -11.501 1.00 94.94 431 ALA A C 1
ATOM 3533 O O . ALA A 1 431 ? 26.335 -27.626 -11.068 1.00 94.94 431 ALA A O 1
ATOM 3534 N N . TYR A 1 432 ? 25.917 -25.442 -11.428 1.00 97.12 432 TYR A N 1
ATOM 3535 C CA . TYR A 1 432 ? 24.561 -25.430 -10.889 1.00 97.12 432 TYR A CA 1
ATOM 3536 C C . TYR A 1 432 ? 23.535 -25.670 -11.996 1.00 97.12 432 TYR A C 1
ATOM 3538 O O . TYR A 1 432 ? 23.621 -25.045 -13.058 1.00 97.12 432 TYR A O 1
ATOM 3546 N N . SER A 1 433 ? 22.546 -26.510 -11.708 1.00 95.00 433 SER A N 1
ATOM 3547 C CA . SER A 1 433 ? 21.345 -26.725 -12.520 1.00 95.00 433 SER A CA 1
ATOM 3548 C C . SER A 1 433 ? 20.093 -26.573 -11.657 1.00 95.00 433 SER A C 1
ATOM 3550 O O . SER A 1 433 ? 20.163 -26.644 -10.430 1.00 95.00 433 SER A O 1
ATOM 3552 N N . ILE A 1 434 ? 18.942 -26.323 -12.275 1.00 93.44 434 ILE A N 1
ATOM 3553 C CA . ILE A 1 434 ? 17.668 -26.243 -11.550 1.00 93.44 434 ILE A CA 1
ATOM 3554 C C . ILE A 1 434 ? 17.225 -27.673 -11.199 1.00 93.44 434 ILE A C 1
ATOM 3556 O O . ILE A 1 434 ? 17.422 -28.591 -11.993 1.00 93.44 434 ILE A O 1
ATOM 3560 N N . SER A 1 435 ? 16.708 -27.883 -9.986 1.00 91.88 435 SER A N 1
ATOM 3561 C CA . SER A 1 435 ? 16.119 -29.168 -9.587 1.00 91.88 435 SER A CA 1
ATOM 3562 C C . SER A 1 435 ? 14.622 -29.206 -9.898 1.00 91.88 435 SER A C 1
ATOM 3564 O O . SER A 1 435 ? 13.994 -28.161 -10.028 1.00 91.88 435 SER A O 1
ATOM 3566 N N . GLU A 1 436 ? 14.021 -30.394 -9.883 1.00 84.75 436 GLU A N 1
ATOM 3567 C CA . GLU A 1 436 ? 12.563 -30.563 -9.995 1.00 84.75 436 GLU A CA 1
ATOM 3568 C C . GLU A 1 436 ? 11.800 -29.763 -8.915 1.00 84.75 436 GLU A C 1
ATOM 3570 O O . GLU A 1 436 ? 10.824 -29.079 -9.203 1.00 84.75 436 GLU A O 1
ATOM 3575 N N . ILE A 1 437 ? 12.305 -29.735 -7.673 1.00 78.50 437 ILE A N 1
ATOM 3576 C CA . ILE A 1 437 ? 11.730 -28.926 -6.578 1.00 78.50 437 ILE A CA 1
ATOM 3577 C C . ILE A 1 437 ? 11.851 -27.423 -6.880 1.00 78.50 437 ILE A C 1
ATOM 3579 O O . ILE A 1 437 ? 10.968 -26.635 -6.534 1.00 78.50 437 ILE A O 1
ATOM 3583 N N . GLY A 1 438 ? 12.960 -27.010 -7.497 1.00 86.88 438 GLY A N 1
ATOM 3584 C CA . GLY A 1 438 ? 13.181 -25.641 -7.945 1.00 86.88 438 GLY A CA 1
ATOM 3585 C C . GLY A 1 438 ? 12.208 -25.229 -9.040 1.00 86.88 438 GLY A C 1
ATOM 3586 O O . GLY A 1 438 ? 11.611 -24.161 -8.929 1.00 86.88 438 GLY A O 1
ATOM 3587 N N . GLU A 1 439 ? 12.020 -26.076 -10.052 1.00 86.31 439 GLU A N 1
ATOM 3588 C CA . GLU A 1 439 ? 11.052 -25.870 -11.136 1.00 86.31 439 GLU A CA 1
ATOM 3589 C C . GLU A 1 439 ? 9.638 -25.736 -10.575 1.00 86.31 439 GLU A C 1
ATOM 3591 O O . GLU A 1 439 ? 9.013 -24.700 -10.785 1.00 86.31 439 GLU A O 1
ATOM 3596 N N . MET A 1 440 ? 9.197 -26.673 -9.729 1.00 74.81 440 MET A N 1
ATOM 3597 C CA . MET A 1 440 ? 7.886 -26.606 -9.072 1.00 74.81 440 MET A CA 1
ATOM 3598 C C . MET A 1 440 ? 7.689 -25.316 -8.263 1.00 74.81 440 MET A C 1
ATOM 3600 O O . MET A 1 440 ? 6.603 -24.741 -8.257 1.00 74.81 440 MET A O 1
ATOM 3604 N N . LYS A 1 441 ? 8.721 -24.825 -7.560 1.00 77.69 441 LYS A N 1
ATOM 3605 C CA . LYS A 1 441 ? 8.620 -23.557 -6.817 1.00 77.69 441 LYS A CA 1
ATOM 3606 C C . LYS A 1 441 ? 8.665 -22.321 -7.706 1.00 77.69 441 LYS A C 1
ATOM 3608 O O . LYS A 1 441 ? 8.054 -21.313 -7.351 1.00 77.69 441 LYS A O 1
ATOM 3613 N N . ALA A 1 442 ? 9.379 -22.367 -8.825 1.00 78.56 442 ALA A N 1
ATOM 3614 C CA . ALA A 1 442 ? 9.336 -21.308 -9.824 1.00 78.56 442 ALA A CA 1
ATOM 3615 C C . ALA A 1 442 ? 7.956 -21.257 -10.494 1.00 78.56 442 ALA A C 1
ATOM 3617 O O . ALA A 1 442 ? 7.405 -20.168 -10.631 1.00 78.56 442 ALA A O 1
ATOM 3618 N N . GLU A 1 443 ? 7.373 -22.418 -10.798 1.00 78.25 443 GLU A N 1
ATOM 3619 C CA . GLU A 1 443 ? 6.002 -22.572 -11.284 1.00 78.25 443 GLU A CA 1
ATOM 3620 C C . GLU A 1 443 ? 4.977 -22.106 -10.256 1.00 78.25 443 GLU A C 1
ATOM 3622 O O . GLU A 1 443 ? 4.074 -21.387 -10.630 1.00 78.25 443 GLU A O 1
ATOM 3627 N N . GLU A 1 444 ? 5.123 -22.395 -8.961 1.00 70.50 444 GLU A N 1
ATOM 3628 C CA . GLU A 1 444 ? 4.224 -21.860 -7.923 1.00 70.50 444 GLU A CA 1
ATOM 3629 C C . GLU A 1 444 ? 4.272 -20.325 -7.862 1.00 70.50 444 GLU A C 1
ATOM 3631 O O . GLU A 1 444 ? 3.244 -19.666 -7.730 1.00 70.50 444 GLU A O 1
ATOM 3636 N N . ILE A 1 445 ? 5.460 -19.727 -7.993 1.00 69.62 445 ILE A N 1
ATOM 3637 C CA . ILE A 1 445 ? 5.601 -18.266 -8.054 1.00 69.62 445 ILE A CA 1
ATOM 3638 C C . ILE A 1 445 ? 5.019 -17.699 -9.357 1.00 69.62 445 ILE A C 1
ATOM 3640 O O . ILE A 1 445 ? 4.442 -16.610 -9.328 1.00 69.62 445 ILE A O 1
ATOM 3644 N N . ALA A 1 446 ? 5.151 -18.416 -10.474 1.00 67.00 446 ALA A N 1
ATOM 3645 C CA . ALA A 1 446 ? 4.546 -18.051 -11.750 1.00 67.00 446 ALA A CA 1
ATOM 3646 C C . ALA A 1 446 ? 3.018 -18.216 -11.721 1.00 67.00 446 ALA A C 1
ATOM 3648 O O . ALA A 1 446 ? 2.319 -17.324 -12.180 1.00 67.00 446 ALA A O 1
ATOM 3649 N N . ALA A 1 447 ? 2.507 -19.267 -11.078 1.00 53.38 447 ALA A N 1
ATOM 3650 C CA . ALA A 1 447 ? 1.100 -19.587 -10.876 1.00 53.38 447 ALA A CA 1
ATOM 3651 C C . ALA A 1 447 ? 0.422 -18.615 -9.914 1.00 53.38 447 ALA A C 1
ATOM 3653 O O . ALA A 1 447 ? -0.729 -18.289 -10.114 1.00 53.38 447 ALA A O 1
ATOM 3654 N N . ILE A 1 448 ? 1.115 -18.042 -8.930 1.00 51.28 448 ILE A N 1
ATOM 3655 C CA . ILE A 1 448 ? 0.572 -16.896 -8.176 1.00 51.28 448 ILE A CA 1
ATOM 3656 C C . ILE A 1 448 ? 0.431 -15.658 -9.088 1.00 51.28 448 ILE A C 1
ATOM 3658 O O . ILE A 1 448 ? -0.419 -14.801 -8.851 1.00 51.28 448 ILE A O 1
ATOM 3662 N N . GLY A 1 449 ? 1.250 -15.552 -10.139 1.00 45.69 449 GLY A N 1
ATOM 3663 C CA . GLY A 1 449 ? 1.098 -14.557 -11.203 1.00 45.69 449 GLY A CA 1
ATOM 3664 C C . GLY A 1 449 ? 0.021 -14.912 -12.241 1.00 45.69 449 GLY A C 1
ATOM 3665 O O . GLY A 1 449 ? -0.635 -14.000 -12.737 1.00 45.69 449 GLY A O 1
ATOM 3666 N N . GLU A 1 450 ? -0.179 -16.203 -12.535 1.00 39.56 450 GLU A N 1
ATOM 3667 C CA . GLU A 1 450 ? -1.127 -16.728 -13.531 1.00 39.56 450 GLU A CA 1
ATOM 3668 C C . GLU A 1 450 ? -2.517 -17.077 -12.970 1.00 39.56 450 GLU A C 1
ATOM 3670 O O . GLU A 1 450 ? -3.489 -16.938 -13.684 1.00 39.56 450 GLU A O 1
ATOM 3675 N N . GLU A 1 451 ? -2.706 -17.461 -11.708 1.00 30.28 451 GLU A N 1
ATOM 3676 C CA . GLU A 1 451 ? -4.035 -17.606 -11.077 1.00 30.28 451 GLU A CA 1
ATOM 3677 C C . GLU A 1 451 ? -4.749 -16.252 -11.026 1.00 30.28 451 GLU A C 1
ATOM 3679 O O . GLU A 1 451 ? -5.968 -16.176 -11.173 1.00 30.28 451 GLU A O 1
ATOM 3684 N N . VAL A 1 452 ? -3.975 -15.169 -10.919 1.00 35.75 452 VAL A N 1
ATOM 3685 C CA . VAL A 1 452 ? -4.463 -13.796 -11.069 1.00 35.75 452 VAL A CA 1
ATOM 3686 C C . VAL A 1 452 ? -4.858 -13.490 -12.522 1.00 35.75 452 VAL A C 1
ATOM 3688 O O . VAL A 1 452 ? -5.696 -12.620 -12.722 1.00 35.75 452 VAL A O 1
ATOM 3691 N N . SER A 1 453 ? -4.324 -14.192 -13.532 1.00 33.41 453 SER A N 1
ATOM 3692 C CA . SER A 1 453 ? -4.690 -14.009 -14.950 1.00 33.41 453 SER A CA 1
ATOM 3693 C C . SER A 1 453 ? -5.745 -15.005 -15.463 1.00 33.41 453 SER A C 1
ATOM 3695 O O . SER A 1 453 ? -6.634 -14.614 -16.204 1.00 33.41 453 SER A O 1
ATOM 3697 N N . ILE A 1 454 ? -5.725 -16.270 -15.034 1.00 31.17 454 ILE A N 1
ATOM 3698 C CA . ILE A 1 454 ? -6.661 -17.337 -15.432 1.00 31.17 454 ILE A CA 1
ATOM 3699 C C . ILE A 1 454 ? -8.025 -17.154 -14.749 1.00 31.17 454 ILE A C 1
ATOM 3701 O O . ILE A 1 454 ? -9.047 -17.483 -15.347 1.00 31.17 454 ILE A O 1
ATOM 3705 N N . SER A 1 455 ? -8.072 -16.586 -13.534 1.00 30.64 455 SER A N 1
ATOM 3706 C CA . SER A 1 455 ? -9.336 -16.135 -12.925 1.00 30.64 455 SER A CA 1
ATOM 3707 C C . SER A 1 455 ? -10.024 -15.053 -13.761 1.00 30.64 455 SER A C 1
ATOM 3709 O O . SER A 1 455 ? -11.232 -14.909 -13.659 1.00 30.64 455 SER A O 1
ATOM 3711 N N . ILE A 1 456 ? -9.277 -14.300 -14.574 1.00 35.06 456 ILE A N 1
ATOM 3712 C CA . ILE A 1 456 ? -9.826 -13.245 -15.431 1.00 35.06 456 ILE A CA 1
ATOM 3713 C C . ILE A 1 456 ? -10.348 -13.843 -16.743 1.00 35.06 456 ILE A C 1
ATOM 3715 O O . ILE A 1 456 ? -11.411 -13.442 -17.201 1.00 35.06 456 ILE A O 1
ATOM 3719 N N . ASP A 1 457 ? -9.658 -14.834 -17.316 1.00 30.58 457 ASP A N 1
ATOM 3720 C CA . ASP A 1 457 ? -10.078 -15.460 -18.579 1.00 30.58 457 ASP A CA 1
ATOM 3721 C C . ASP A 1 457 ? -11.278 -16.415 -18.415 1.00 30.58 457 ASP A C 1
ATOM 3723 O O . ASP A 1 457 ? -12.139 -16.481 -19.292 1.00 30.58 457 ASP A O 1
ATOM 3727 N N . ARG A 1 458 ? -11.399 -17.120 -17.277 1.00 29.69 458 ARG A N 1
ATOM 3728 C CA . ARG A 1 458 ? -12.529 -18.039 -17.023 1.00 29.69 458 ARG A CA 1
ATOM 3729 C C . ARG A 1 458 ? -13.861 -17.302 -16.805 1.00 29.69 458 ARG A C 1
ATOM 3731 O O . ARG A 1 458 ? -14.905 -17.813 -17.196 1.00 29.69 458 ARG A O 1
ATOM 3738 N N . ASP A 1 459 ? -13.803 -16.081 -16.275 1.00 34.44 459 ASP A N 1
ATOM 3739 C CA . ASP A 1 459 ? -14.962 -15.190 -16.122 1.00 34.44 459 ASP A CA 1
ATOM 3740 C C . ASP A 1 459 ? -15.409 -14.564 -17.463 1.00 34.44 459 ASP A C 1
ATOM 3742 O O . ASP A 1 459 ? -16.517 -14.035 -17.561 1.00 34.44 459 ASP A O 1
ATOM 3746 N N . ILE A 1 460 ? -14.570 -14.625 -18.508 1.00 35.44 460 ILE A N 1
ATOM 3747 C CA . ILE A 1 460 ? -14.880 -14.109 -19.851 1.00 35.44 460 ILE A CA 1
ATOM 3748 C C . ILE A 1 460 ? -15.568 -15.182 -20.714 1.00 35.44 460 ILE A C 1
ATOM 3750 O O . ILE A 1 460 ? -16.512 -14.855 -21.431 1.00 35.44 460 ILE A O 1
ATOM 3754 N N . GLU A 1 461 ? -15.180 -16.460 -20.613 1.00 32.59 461 GLU A N 1
ATOM 3755 C CA . GLU A 1 461 ? -15.821 -17.553 -21.374 1.00 32.59 461 GLU A CA 1
ATOM 3756 C C . GLU A 1 461 ? -17.214 -17.951 -20.839 1.00 32.59 461 GLU A C 1
ATOM 3758 O O . GLU A 1 461 ? -18.061 -18.380 -21.621 1.00 32.59 461 GLU A O 1
ATOM 3763 N N . GLU A 1 462 ? -17.520 -17.751 -19.549 1.00 33.84 462 GLU A N 1
ATOM 3764 C CA . GLU A 1 462 ? -18.880 -17.968 -19.007 1.00 33.84 462 GLU A CA 1
ATOM 3765 C C . GLU A 1 462 ? -19.872 -16.831 -19.343 1.00 33.84 462 GLU A C 1
ATOM 3767 O O . GLU A 1 462 ? -21.064 -16.943 -19.053 1.00 33.84 462 GLU A O 1
ATOM 3772 N N . MET A 1 463 ? -19.413 -15.754 -19.994 1.00 37.69 463 MET A N 1
ATOM 3773 C CA . MET A 1 463 ? -20.255 -14.638 -20.452 1.00 37.69 463 MET A CA 1
ATOM 3774 C C . MET A 1 463 ? -20.629 -14.696 -21.946 1.00 37.69 463 MET A C 1
ATOM 3776 O O . MET A 1 463 ? -21.401 -13.851 -22.401 1.00 37.69 463 MET A O 1
ATOM 3780 N N . GLU A 1 464 ? -20.147 -15.691 -22.700 1.00 39.47 464 GLU A N 1
ATOM 3781 C CA . GLU A 1 464 ? -20.571 -15.959 -24.083 1.00 39.47 464 GLU A CA 1
ATOM 3782 C C . GLU A 1 464 ? -21.442 -17.231 -24.177 1.00 39.47 464 GLU A C 1
ATOM 3784 O O . GLU A 1 464 ? -21.022 -18.240 -24.740 1.00 39.47 464 GLU A O 1
ATOM 3789 N N . PHE A 1 465 ? -22.677 -17.184 -23.653 1.00 34.00 465 PHE A N 1
ATOM 3790 C CA . PHE A 1 465 ? -23.789 -18.069 -24.051 1.00 34.00 465 PHE A CA 1
ATOM 3791 C C . PHE A 1 465 ? -25.157 -17.389 -23.938 1.00 34.00 465 PHE A C 1
ATOM 3793 O O . PHE A 1 465 ? -25.415 -16.721 -22.911 1.00 34.00 465 PHE A O 1
#

Radius of gyration: 33.83 Å; chains: 1; bounding box: 70×82×112 Å

Sequence (465 aa):
MVFMEKPNKRLGIMHTLKKIMVYFDNRYDRLQKEEIVLGLDKGLDTYFYKNPNFDWKQMREIRLGLEKGLEVSVYAKEEFNVEQMEEIRLGQEKKLDVSFYSKPEFDWKQMREIKLGLDKNLDVSTFAKSSLDIEQMEEIKLGLEKGLDVSFYNKNDFNWKQMREIRLGLERGLDVSSYSKDHLSVEQMEKIRVKLEKQSPVINQISIDRKNENNRGLEDSQIRGKENSQGNEETQQKSKAASKRLSKANDEVVDGGQTAGKADKGMKNSERDIENKNKEEDFSFSRYDANVVLPMIRKAPSTKQLQKLFQQRYRSEEEANKQSHIFEGRIRKLTDRGYLEEKDGTYSITEKGAQAAKEVDRSFKFTSYDANVVFGYIQSADGALSLGKLYGKLEEKYSDPEEVEKQFTYLKNRLEKNLQCGYVLKDEKGAYSISEIGEMKAEEIAAIGEEVSISIDRDIEEMEF

Secondary structure (DSSP, 8-state):
----PPP-HHHHHHHHHHHHHHHT-TTS-HHHHHHHHHHHHTT--GGGT--TTS-HHHHHHHHHHHHTT--GGGT-STTS-HHHHHHHHHHHHTT--GGGT-STTS-HHHHHHHHHHHHTT--GGGT--TTS-HHHHHHHHHHHHTT--GGGT--TTS-HHHHHHHHHHHHTT--GGGT--TTS-HHHHHHHHHHHHHH-HHHHHHHHHHHHHHHHHHHHHHHHHHHTTSS---------------------------------S-TTSHHHHHHHHTT-------HHIIIIIHHHHHH--SHHHHHHHHHHH-SSHHHHHHHHHHHHHHHHHHHHTTSEEEETTEEEE-HHHHHHHHHHTT-----HHIIIIIHHHHHTTTT-B-HHHHHHHHHHH-S-HHHHHHHHHHHHHHHHHHHHTTSEEE-TTS-EEE-HHHHHHHHHHHHHHHHHHHHHHHHHHTT--

=== Feature glossary ===
The record interleaves many kinds of information about one protein. Here is each kind framed as the question it answers.

Q: What does the local fold look like, residue by residue?
A: The Foldseek 3Di string encodes local tertiary geometry as a 20-letter alphabet — one character per residue — derived from the relative positions of nearby Cα atoms. Unlike the amino-acid sequence, 3Di is a direct function of the 3D structure, so two proteins with the same fold have similar 3Di strings even at low sequence identity.

Q: Which residues are in helices, strands, or loops?
A: The SS8 string is DSSP's per-residue secondary-structure call. α-helix (H) means an i→i+4 H-bond ladder; β-strand (E) means the residue participates in a β-sheet; 3₁₀ (G) and π (I) are tighter and wider helices; T/S are turns/bends; '-' is loop.

Q: How big and how compact is the whole molecule?
A: Radius of gyration (Rg) is the root-mean-square distance of Cα atoms from their centroid — a single number for overall size and compactness. A globular domain of N residues has Rg ≈ 2.2·N^0.38 Å; an extended or disordered chain has a much larger Rg. The Cα contact count is the number of residue pairs whose Cα atoms are within 8 Å and are more than four positions apart in sequence — a standard proxy for tertiary packing density. The bounding box is the smallest axis-aligned box enclosing all Cα atoms.

Q: Where is each backbone atom in 3D?
A: Structure coordinates are given as an mmCIF _atom_site loop: one row per atom with element, residue name, chain id, sequence number, and x/y/z position in Å. Only the four main-chain atoms per residue are included here; side chains are omitted to keep the record compact.

Q: What is the amino-acid chain?
A: Primary structure: the covalent order of the twenty standard amino acids along the backbone. Two proteins with the same sequence will (almost always) fold to the same structure; two with 30% identity often share a fold but not the details.

Q: What if only a Cα trace is available?
A: Three-state secondary structure (P-SEA) collapses the eight DSSP classes into helix (a), strand (b), and coil (c). P-SEA assigns these from Cα geometry alone — distances and angles — without requiring backbone oxygens, so it works on any Cα trace.

Q: What family and function is it annotated with?
A: Database cross-references. InterPro integrates a dozen domain/family signature databases into unified entries with residue-range hits. GO terms attach function/process/location labels with evidence codes. CATH codes position the fold in a four-level structural taxonomy. Organism is the NCBI-taxonomy species name.

Q: How confident is the AlphaFold model at each residue?
A: pLDDT is the predicted lDDT-Cα score: AlphaFold's confidence that the local environment of each residue (all inter-atomic distances within 15 Å) is correctly placed. It is a per-residue number between 0 and 100, with higher meaning more reliable.

Q: How mobile is each atom in the crystal?
A: B-factor (Debye–Waller factor) reflects atomic displacement in the crystal lattice. It is an experimental observable (units Å²), not a prediction; low values mean the atom is pinned down, high values mean it moves or is heterogeneous across the crystal.

Q: Which residues are buried vs exposed?
A: SASA measures how much of the protein is reachable by solvent. It is computed by rolling a water-sized probe over the atomic surface and summing the exposed area (Å²). Per-residue SASA distinguishes core (buried, low SASA) from surface (exposed, high SASA) residues; total SASA is a whole-molecule size measure.

Q: What do the diagnostic plots show?
A: Plot images: a contact map (which residues are close in 3D, as an N×N binary image), a Ramachandran scatter (backbone torsion angles, revealing secondary-structure composition at a glance), and — for AlphaFold structures — a PAE heatmap (pairwise prediction confidence).

Q: What known structures does this most resemble?
A: The Foldseek neighbor list gives the closest experimentally determined structures in the PDB, ranked by structural alignment. TM-score near 1 means near-identical fold; near 0.3 means only rough topology match. This is how one finds what a novel AlphaFold prediction most resembles in the solved-structure universe.

Q: Are the domains correctly placed relative to each other?
A: Predicted aligned error is AlphaFold's pairwise confidence. Unlike pLDDT (per-residue), PAE is per-residue-pair and captures whether two parts of the structure are correctly placed relative to each other. Units are ångströms of expected positional error.

Q: What do the rendered images show?
A: Structure images are PyMOL renders from six orthogonal camera directions. Cartoon representation draws helices as coils and strands as arrows; sticks shows the backbone as bonds; surface shows the solvent-excluded envelope. Rainbow coloring maps sequence position to hue (blue→red, N→C); chain coloring assigns a distinct color per polypeptide.

Q: What are the backbone torsion angles?
A: φ (phi) and ψ (psi) are the two rotatable backbone dihedrals per residue: φ is the C(i-1)–N–Cα–C torsion, ψ is the N–Cα–C–N(i+1) torsion, both in degrees on (−180°, 180°]. α-helical residues cluster near (−60°, −45°); β-strand residues near (−120°, +130°). A Ramachandran plot is simply a scatter of (φ, ψ) for every residue.